Protein 6N2B (pdb70)

Sequence (709 aa):
SSWNDLFEYAVYSRGSFLPNYKFTVRGGSIYSGERIQTQGEFKAIGVNNLICKGPEVIVNGGGNSIEIKEIMYIQNKLVFNGAPNTNPNTLNANKIYTGLGGMELNGYGYYKANEIYSDGEVQVKNYGNFEIGSIGIVKKLTVTDNGRTTIKSGATLYCDQLEVRNNNGRVFIEAGATLVTRAISISGGTIEGPGTRQVNPSATFPSYPPFIDDIKNFDFDSRMSVTTLPADDPVGATTLGSVYDKSATPWEIVVYGESGINDSELITEVNSKLGSFPSNVRLYLASKGNITFSNPTSLPLYNPTTGKLVIEGAIITLGSTFNINISGAGIELIYKRAGSTIESSITSTLNYIPPPSSWNDLFEYAVYSRGSFLPNYKFTVRGGSIYSGERIQTQGEFKAIGVNNLICKGPEVIVNGGGNSIEIKEIMYIQNKLVFNGAPNTNPNTLNANKIYTGLGGMELNGYGYYKANEIYSDGEVQVKNYGNFEIGSIGIVKKLTVTDNGRTTIKSGATLYCDQLEVRNNGRVFIEAGATLVTRAISISGGTIEGPGTRQVNPSATFPSYPPFIDDIKNFDFDSRMSVTTLPADPVGATTLGSVYDKSATPWEIVVYGESGINDSELITEVNSKLGSFPSNVRLYLASKGNITFSNPTSLPLYNPTTGKLVIEGAIITLGSTFNINISGAGIELIYKRAGSTIESSITSTLNYIPPPRR

Secondary structure (DSSP, 8-state):
--TT-GGGEEEEESS-BBPPSSEEEESSEEEESS-EEE-S-EEEEEE--EEE-SSEEEE-SS--EEEEEEEEEESSEEEE----TTS-EEEEEEEEEE-TTEEEE-SSEEEEEEEEEEEEEEEE-TT-EEEEEEEEEEEEEEE-TT-EEEE-TT-EEEEEEEEEETT-EEEE-TT-EEEEEEEEEES-EEESSSEEEE-TTPPPPPPPTHHHHHHT--GGGG---------SSSSTTEEEEEESSSSS-EEEEEEBTBEEHHHHHHHHHHHHSS--TT-EEEEEESS-EEESSGGGSTTEETTTTEEEEEEEEEE-SSS-BEEESS-EEEEEE----HHHHHHHHHHHT-----/--SS-GGGEEEEESS-BBPPSSEEEESSEEEESS-EEE-S-EEEEEE--EEE-SS-EEE-SS--EEEEEEEEEESSEEEE----TTS-EEEEEEEEEE-TTEEEEESSEEEEEEEEEEEEEEEEETTEEEEEEEEEEEEEEEE-TT-EEEE-TT-EEEEEEEEEETT-EEEE-TT-EEEEEEEEEES-EEESSSEEEE-TT----PPPHHHHHHHT--GGGG----PPP--SSS-TTEEEEEESSSSS-EEEEEEBTBEEHHHHHHHHHHHHSS--TT-EEEEEESS-EEESSGGGSTTEETTTTEEEEEEEEEE-SS--BEEESS-EEEEEE----HHHHHHHHHHTT--PPP-

Solvent-accessible surface area: 26089 Å² total; per-residue (Å²): 121,53,48,33,24,6,20,2,5,0,0,8,0,92,3,6,1,24,1,9,125,63,0,6,0,12,11,3,0,1,8,0,13,85,65,4,63,1,109,3,24,5,53,0,14,4,0,23,6,4,0,0,46,5,64,41,2,20,3,42,33,9,4,1,23,2,10,0,87,83,17,0,0,1,59,46,66,0,12,0,84,29,8,68,104,116,51,55,0,48,0,30,3,28,54,0,1,0,3,145,38,0,1,39,0,9,3,82,1,120,0,84,2,60,34,0,8,2,48,7,64,1,40,0,47,66,107,0,24,2,45,2,30,50,44,0,12,7,117,47,2,7,0,23,48,51,0,86,0,14,0,80,69,62,1,33,1,42,0,31,77,3,35,0,83,82,90,0,96,1,76,2,35,56,64,2,37,0,14,1,62,49,57,50,62,66,60,22,36,30,110,33,98,19,78,119,86,69,54,106,95,11,125,35,57,102,72,33,105,18,3,84,78,0,87,119,33,89,9,64,64,57,14,56,39,99,91,4,63,55,68,106,73,22,9,108,50,0,3,15,59,89,16,89,106,23,129,23,75,15,0,0,0,2,0,52,92,7,6,48,7,77,41,0,52,66,0,0,57,48,41,6,71,47,20,42,71,77,2,45,0,6,1,1,0,71,19,60,1,46,1,74,95,3,87,57,3,51,6,50,46,107,129,69,24,36,0,24,1,21,0,8,3,10,0,3,12,99,76,1,45,4,68,30,66,80,19,5,1,12,0,3,34,29,106,11,26,88,60,0,49,72,15,3,41,87,26,1,86,11,103,60,30,154,108,76,22,27,33,5,23,20,3,0,0,7,0,72,3,6,0,22,0,4,112,84,0,3,0,100,22,4,0,0,6,0,13,82,71,3,58,2,104,1,26,4,56,1,60,24,0,40,8,4,0,0,45,4,67,46,4,20,1,47,31,10,4,0,35,6,73,2,112,78,16,0,0,0,60,48,74,0,14,0,60,53,6,69,106,120,55,57,1,50,0,59,7,39,46,0,2,0,3,133,32,0,1,36,0,9,2,78,3,138,1,91,2,66,34,0,8,2,39,0,54,1,46,0,34,64,109,1,25,1,50,2,30,48,39,0,12,5,100,33,2,5,0,4,39,45,0,84,0,8,0,70,74,62,1,31,1,44,0,44,72,2,32,0,104,80,90,0,87,0,71,1,38,59,68,1,34,1,12,0,66,47,66,55,71,75,62,16,61,18,72,31,102,14,78,118,83,76,52,104,99,12,125,36,62,101,73,33,106,22,4,86,73,0,83,117,39,85,10,62,37,18,5,19,37,43,84,4,62,57,32,120,72,26,8,106,57,0,2,13,56,87,18,90,108,20,135,24,78,14,0,0,0,3,0,56,95,6,4,51,5,63,45,0,41,63,0,0,59,52,41,4,70,50,20,36,79,89,2,46,0,8,2,1,0,56,16,53,1,44,1,77,86,6,83,51,4,53,6,46,50,112,132,80,22,30,0,40,2,49,0,8,2,10,0,9,13,93,68,0,38,4,66,37,71,76,15,2,1,29,0,40,36,69,120,9,26,93,62,0,66,73,13,2,38,59,25,0,10,8,28,78,22,42,146

Radius of gyration: 29.29 Å; Cα contacts (8 Å, |Δi|>4): 2249; chains: 2; bounding box: 55×80×72 Å

Structure (mmCIF, N/CA/C/O backbone):
data_6N2B
#
_entry.id   6N2B
#
_cell.length_a   67.093
_cell.length_b   98.317
_cell.length_c   196.053
_cell.angle_alpha   90.00
_cell.angle_beta   90.00
_cell.angle_gamma   90.00
#
_symmetry.space_group_name_H-M   'P 21 21 21'
#
loop_
_entity.id
_entity.type
_entity.pdbx_description
1 polymer Tapirin
2 non-polymer 'CALCIUM ION'
3 non-polymer GLYCEROL
4 water water
#
loop_
_atom_site.group_PDB
_atom_site.id
_atom_site.type_symbol
_atom_site.label_atom_id
_atom_site.label_alt_id
_atom_site.label_comp_id
_atom_site.label_asym_id
_atom_site.label_entity_id
_atom_site.label_seq_id
_atom_site.pdbx_PDB_ins_code
_atom_site.Cartn_x
_atom_site.Cartn_y
_atom_site.Cartn_z
_atom_site.occupancy
_atom_site.B_iso_or_equiv
_atom_site.auth_seq_id
_atom_site.auth_comp_id
_atom_site.auth_asym_id
_atom_site.auth_atom_id
_atom_site.pdbx_PDB_model_num
ATOM 1 N N . SER A 1 199 ? -1.394 0.662 -36.822 1.00 45.81 199 SER A N 1
ATOM 2 C CA . SER A 1 199 ? -2.123 1.892 -36.479 1.00 74.33 199 SER A CA 1
ATOM 3 C C . SER A 1 199 ? -1.486 2.608 -35.276 1.00 78.83 199 SER A C 1
ATOM 4 O O . SER A 1 199 ? -0.979 1.971 -34.341 1.00 85.29 199 SER A O 1
ATOM 7 N N . SER A 1 200 ? -1.543 3.938 -35.297 1.00 57.80 200 SER A N 1
ATOM 8 C CA . SER A 1 200 ? -0.788 4.777 -34.380 1.00 45.48 200 SER A CA 1
ATOM 9 C C . SER A 1 200 ? -1.741 5.764 -33.717 1.00 40.26 200 SER A C 1
ATOM 10 O O . SER A 1 200 ? -2.618 6.315 -34.386 1.00 43.06 200 SER A O 1
ATOM 13 N N . TRP A 1 201 ? -1.581 5.993 -32.406 1.00 30.99 201 TRP A N 1
ATOM 14 C CA . TRP A 1 201 ? -2.448 6.965 -31.734 1.00 25.84 201 TRP A CA 1
ATOM 15 C C . TRP A 1 201 ? -2.097 8.416 -32.058 1.00 23.79 201 TRP A C 1
ATOM 16 O O . TRP A 1 201 ? -2.914 9.301 -31.786 1.00 18.41 201 TRP A O 1
ATOM 27 N N . ASN A 1 202 ? -0.931 8.702 -32.630 1.00 19.52 202 ASN A N 1
ATOM 28 C CA . ASN A 1 202 ? -0.626 10.085 -32.962 1.00 24.70 202 ASN A CA 1
ATOM 29 C C . ASN A 1 202 ? -0.866 10.417 -34.437 1.00 26.01 202 ASN A C 1
ATOM 30 O O . ASN A 1 202 ? -0.520 11.516 -34.878 1.00 24.94 202 ASN A O 1
ATOM 35 N N . ASP A 1 203 ? -1.504 9.520 -35.184 1.00 27.32 203 ASP A N 1
ATOM 36 C CA . ASP A 1 203 ? -1.786 9.700 -36.604 1.00 21.83 203 ASP A CA 1
ATOM 37 C C . ASP A 1 203 ? -3.206 10.214 -36.790 1.00 22.01 203 ASP A C 1
ATOM 38 O O . ASP A 1 203 ? -4.163 9.530 -36.422 1.00 24.25 203 ASP A O 1
ATOM 43 N N . LEU A 1 204 ? -3.341 11.390 -37.407 1.00 17.94 204 LEU A N 1
ATOM 44 C CA . LEU A 1 204 ? -4.663 11.978 -37.599 1.00 17.61 204 LEU A CA 1
ATOM 45 C C . LEU A 1 204 ? -5.581 11.058 -38.396 1.00 23.71 204 LEU A C 1
ATOM 46 O O . LEU A 1 204 ? -6.787 10.999 -38.137 1.00 22.37 204 LEU A O 1
ATOM 51 N N . PHE A 1 205 ? -5.033 10.322 -39.357 1.00 22.65 205 PHE A N 1
ATOM 52 C CA . PHE A 1 205 ? -5.860 9.495 -40.226 1.00 23.54 205 PHE A CA 1
ATOM 53 C C . PHE A 1 205 ? -6.264 8.169 -39.598 1.00 25.75 205 PHE A C 1
ATOM 54 O O . PHE A 1 205 ? -6.950 7.377 -40.259 1.00 26.10 205 PHE A O 1
ATOM 62 N N . GLU A 1 206 ? -5.867 7.917 -38.346 1.00 22.09 206 GLU A N 1
ATOM 63 C CA . GLU A 1 206 ? -6.377 6.792 -37.578 1.00 21.68 206 GLU A CA 1
ATOM 64 C C . GLU A 1 206 ? -7.719 7.097 -36.914 1.00 21.74 206 GLU A C 1
ATOM 65 O O . GLU A 1 206 ? -8.422 6.172 -36.499 1.00 27.09 206 GLU A O 1
ATOM 71 N N . TYR A 1 207 ? -8.138 8.351 -36.859 1.00 19.40 207 TYR A N 1
ATOM 72 C CA . TYR A 1 207 ? -9.293 8.703 -36.047 1.00 20.78 207 TYR A CA 1
ATOM 73 C C . TYR A 1 207 ? -10.598 8.577 -36.832 1.00 20.88 207 TYR A C 1
ATOM 74 O O . TYR A 1 207 ? -10.687 8.990 -37.995 1.00 13.56 207 TYR A O 1
ATOM 83 N N . ALA A 1 208 ? -11.581 7.918 -36.204 1.00 18.23 208 ALA A N 1
ATOM 84 C CA . ALA A 1 208 ? -12.951 8.002 -36.683 1.00 18.20 208 ALA A CA 1
ATOM 85 C C . ALA A 1 208 ? -13.550 9.358 -36.327 1.00 21.12 208 ALA A C 1
ATOM 86 O O . ALA A 1 208 ? -14.270 9.969 -37.134 1.00 19.00 208 ALA A O 1
ATOM 88 N N . VAL A 1 209 ? -13.229 9.861 -35.140 1.00 13.59 209 VAL A N 1
ATOM 89 C CA . VAL A 1 209 ? -13.627 11.195 -34.718 1.00 17.54 209 VAL A CA 1
ATOM 90 C C . VAL A 1 209 ? -12.372 11.914 -34.243 1.00 16.28 209 VAL A C 1
ATOM 91 O O . VAL A 1 209 ? -11.751 11.503 -33.258 1.00 19.23 209 VAL A O 1
ATOM 95 N N . TYR A 1 210 ? -11.993 12.973 -34.941 1.00 17.65 210 TYR A N 1
ATOM 96 C CA . TYR A 1 210 ? -10.936 13.867 -34.484 1.00 19.02 210 TYR A CA 1
ATOM 97 C C . TYR A 1 210 ? -11.578 15.219 -34.232 1.00 16.12 210 TYR A C 1
ATOM 98 O O . TYR A 1 210 ? -12.041 15.870 -35.171 1.00 24.25 210 TYR A O 1
ATOM 107 N N . SER A 1 211 ? -11.613 15.640 -32.979 1.00 13.98 211 SER A N 1
ATOM 108 C CA . SER A 1 211 ? -12.222 16.912 -32.608 1.00 15.50 211 SER A CA 1
ATOM 109 C C . SER A 1 211 ? -11.153 17.810 -32.000 1.00 21.46 211 SER A C 1
ATOM 110 O O . SER A 1 211 ? -10.617 17.509 -30.925 1.00 20.15 211 SER A O 1
ATOM 113 N N . ARG A 1 212 ? -10.838 18.907 -32.695 1.00 23.65 212 ARG A N 1
ATOM 114 C CA . ARG A 1 212 ? -9.879 19.871 -32.167 1.00 21.69 212 ARG A CA 1
ATOM 115 C C . ARG A 1 212 ? -10.422 20.534 -30.910 1.00 19.02 212 ARG A C 1
ATOM 116 O O . ARG A 1 212 ? -9.686 20.748 -29.938 1.00 16.08 212 ARG A O 1
ATOM 124 N N . GLY A 1 213 ? -11.709 20.851 -30.907 1.00 18.55 213 GLY A N 1
ATOM 125 C CA . GLY A 1 213 ? -12.347 21.333 -29.704 1.00 21.34 213 GLY A CA 1
ATOM 126 C C . GLY A 1 213 ? -13.079 20.213 -28.997 1.00 25.90 213 GLY A C 1
ATOM 127 O O . GLY A 1 213 ? -12.538 19.116 -28.828 1.00 25.12 213 GLY A O 1
ATOM 128 N N . SER A 1 214 ? -14.314 20.476 -28.590 1.00 27.26 214 SER A N 1
ATOM 129 C CA . SER A 1 214 ? -15.123 19.500 -27.889 1.00 24.74 214 SER A CA 1
ATOM 130 C C . SER A 1 214 ? -15.828 18.575 -28.883 1.00 28.85 214 SER A C 1
ATOM 131 O O . SER A 1 214 ? -15.823 18.798 -30.099 1.00 23.96 214 SER A O 1
ATOM 134 N N . PHE A 1 215 ? -16.451 17.523 -28.340 1.00 28.15 215 PHE A N 1
ATOM 135 C CA . PHE A 1 215 ? -17.149 16.509 -29.137 1.00 22.51 215 PHE A CA 1
ATOM 136 C C . PHE A 1 215 ? -18.393 16.094 -28.362 1.00 22.35 215 PHE A C 1
ATOM 137 O O . PHE A 1 215 ? -18.306 15.345 -27.387 1.00 25.77 215 PHE A O 1
ATOM 145 N N . LEU A 1 216 ? -19.549 16.585 -28.793 1.00 22.86 216 LEU A N 1
ATOM 146 C CA . LEU A 1 216 ? -20.816 16.270 -28.141 1.00 25.03 216 LEU A CA 1
ATOM 147 C C . LEU A 1 216 ? -21.700 15.541 -29.136 1.00 25.73 216 LEU A C 1
ATOM 148 O O . LEU A 1 216 ? -22.476 16.175 -29.871 1.00 24.56 216 LEU A O 1
ATOM 153 N N . PRO A 1 217 ? -21.624 14.213 -29.174 1.00 25.02 217 PRO A N 1
ATOM 154 C CA . PRO A 1 217 ? -22.429 13.448 -30.128 1.00 24.94 217 PRO A CA 1
ATOM 155 C C . PRO A 1 217 ? -23.893 13.428 -29.729 1.00 32.53 217 PRO A C 1
ATOM 156 O O . PRO A 1 217 ? -24.278 13.734 -28.594 1.00 25.89 217 PRO A O 1
ATOM 160 N N . ASN A 1 218 ? -24.708 13.061 -30.705 1.00 23.51 218 ASN A N 1
ATOM 161 C CA . ASN A 1 218 ? -26.129 12.904 -30.505 1.00 21.52 218 ASN A CA 1
ATOM 162 C C . ASN A 1 218 ? -26.427 11.629 -29.725 1.00 24.41 218 ASN A C 1
ATOM 163 O O . ASN A 1 218 ? -25.629 10.686 -29.673 1.00 25.85 218 ASN A O 1
ATOM 168 N N . TYR A 1 219 ? -27.617 11.601 -29.144 1.00 26.30 219 TYR A N 1
ATOM 169 C CA . TYR A 1 219 ? -28.200 10.362 -28.646 1.00 31.98 219 TYR A CA 1
ATOM 170 C C . TYR A 1 219 ? -28.214 9.285 -29.726 1.00 25.40 219 TYR A C 1
ATOM 171 O O . TYR A 1 219 ? -28.608 9.543 -30.866 1.00 28.97 219 TYR A O 1
ATOM 180 N N . LYS A 1 220 ? -27.804 8.069 -29.354 1.00 31.27 220 LYS A N 1
ATOM 181 C CA . LYS A 1 220 ? -27.662 6.953 -30.291 1.00 28.92 220 LYS A CA 1
ATOM 182 C C . LYS A 1 220 ? -26.541 7.221 -31.290 1.00 27.07 220 LYS A C 1
ATOM 183 O O . LYS A 1 220 ? -26.779 7.614 -32.436 1.00 29.10 220 LYS A O 1
ATOM 189 N N . PHE A 1 221 ? -25.305 7.037 -30.857 1.00 27.08 221 PHE A N 1
ATOM 190 C CA . PHE A 1 221 ? -24.153 7.274 -31.713 1.00 25.91 221 PHE A CA 1
ATOM 191 C C . PHE A 1 221 ? -23.199 6.122 -31.486 1.00 24.33 221 PHE A C 1
ATOM 192 O O . PHE A 1 221 ? -22.761 5.883 -30.355 1.00 21.94 221 PHE A O 1
ATOM 200 N N . THR A 1 222 ? -22.920 5.383 -32.544 1.00 22.39 222 THR A N 1
ATOM 201 C CA . THR A 1 222 ? -21.973 4.287 -32.490 1.00 24.33 222 THR A CA 1
ATOM 202 C C . THR A 1 222 ? -20.791 4.648 -33.369 1.00 25.58 222 THR A C 1
ATOM 203 O O . THR A 1 222 ? -20.972 5.037 -34.526 1.00 27.80 222 THR A O 1
ATOM 207 N N . VAL A 1 223 ? -19.591 4.543 -32.822 1.00 19.59 223 VAL A N 1
ATOM 208 C CA . VAL A 1 223 ? -18.384 4.547 -33.624 1.00 17.20 223 VAL A CA 1
ATOM 209 C C . VAL A 1 223 ? -17.779 3.147 -33.572 1.00 20.62 223 VAL A C 1
ATOM 210 O O . VAL A 1 223 ? -17.633 2.549 -32.496 1.00 16.33 223 VAL A O 1
ATOM 214 N N . ARG A 1 224 ? -17.484 2.606 -34.748 1.00 20.44 224 ARG A N 1
ATOM 215 C CA . ARG A 1 224 ? -17.035 1.231 -34.915 1.00 19.56 224 ARG A CA 1
ATOM 216 C C . ARG A 1 224 ? -15.678 1.278 -35.614 1.00 24.34 224 ARG A C 1
ATOM 217 O O . ARG A 1 224 ? -15.598 1.558 -36.820 1.00 16.30 224 ARG A O 1
ATOM 225 N N . GLY A 1 225 ? -14.615 1.005 -34.849 1.00 17.51 225 GLY A N 1
ATOM 226 C CA . GLY A 1 225 ? -13.265 1.064 -35.359 1.00 12.14 225 GLY A CA 1
ATOM 227 C C . GLY A 1 225 ? -12.685 2.444 -35.206 1.00 19.62 225 GLY A C 1
ATOM 228 O O . GLY A 1 225 ? -13.329 3.391 -34.734 1.00 18.23 225 GLY A O 1
ATOM 229 N N . GLY A 1 226 ? -11.434 2.560 -35.639 1.00 22.31 226 GLY A N 1
ATOM 230 C CA . GLY A 1 226 ? -10.711 3.822 -35.587 1.00 17.24 226 GLY A CA 1
ATOM 231 C C . GLY A 1 226 ? -10.491 4.280 -34.152 1.00 19.38 226 GLY A C 1
ATOM 232 O O . GLY A 1 226 ? -10.665 3.541 -33.181 1.00 14.72 226 GLY A O 1
ATOM 233 N N . SER A 1 227 ? -10.110 5.543 -34.035 1.00 16.42 227 SER A N 1
ATOM 234 C CA . SER A 1 227 ? -9.887 6.121 -32.731 1.00 15.30 227 SER A CA 1
ATOM 235 C C . SER A 1 227 ? -10.671 7.416 -32.612 1.00 18.11 227 SER A C 1
ATOM 236 O O . SER A 1 227 ? -11.202 7.946 -33.590 1.00 14.64 227 SER A O 1
ATOM 239 N N . ILE A 1 228 ? -10.726 7.910 -31.381 1.00 12.83 228 ILE A N 1
ATOM 240 C CA . ILE A 1 228 ? -11.490 9.082 -31.004 1.00 12.18 228 ILE A CA 1
ATOM 241 C C . ILE A 1 228 ? -10.534 10.017 -30.292 1.00 18.87 228 ILE A C 1
ATOM 242 O O . ILE A 1 228 ? -9.789 9.585 -29.404 1.00 19.56 228 ILE A O 1
ATOM 247 N N . TYR A 1 229 ? -10.534 11.285 -30.695 1.00 17.64 229 TYR A N 1
ATOM 248 C CA . TYR A 1 229 ? -9.731 12.317 -30.059 1.00 15.14 229 TYR A CA 1
ATOM 249 C C . TYR A 1 229 ? -10.597 13.539 -29.834 1.00 15.75 229 TYR A C 1
ATOM 250 O O . TYR A 1 229 ? -11.391 13.911 -30.703 1.00 14.95 229 TYR A O 1
ATOM 259 N N . SER A 1 230 ? -10.402 14.187 -28.695 1.00 16.50 230 SER A N 1
ATOM 260 C CA . SER A 1 230 ? -10.937 15.521 -28.470 1.00 16.07 230 SER A CA 1
ATOM 261 C C . SER A 1 230 ? -9.928 16.380 -27.730 1.00 16.80 230 SER A C 1
ATOM 262 O O . SER A 1 230 ? -9.287 15.926 -26.778 1.00 18.25 230 SER A O 1
ATOM 265 N N . GLY A 1 231 ? -9.817 17.637 -28.161 1.00 21.21 231 GLY A N 1
ATOM 266 C CA . GLY A 1 231 ? -8.976 18.601 -27.470 1.00 18.91 231 GLY A CA 1
ATOM 267 C C . GLY A 1 231 ? -9.596 19.219 -26.233 1.00 19.63 231 GLY A C 1
ATOM 268 O O . GLY A 1 231 ? -8.860 19.683 -25.361 1.00 19.18 231 GLY A O 1
ATOM 269 N N . GLU A 1 232 ? -10.928 19.240 -26.137 1.00 19.65 232 GLU A N 1
ATOM 270 C CA . GLU A 1 232 ? -11.629 19.746 -24.962 1.00 19.02 232 GLU A CA 1
ATOM 271 C C . GLU A 1 232 ? -12.546 18.682 -24.363 1.00 24.67 232 GLU A C 1
ATOM 272 O O . GLU A 1 232 ? -12.110 17.554 -24.134 1.00 35.79 232 GLU A O 1
ATOM 278 N N . ARG A 1 233 ? -13.811 19.020 -24.107 1.00 26.88 233 ARG A N 1
ATOM 279 C CA . ARG A 1 233 ? -14.732 18.115 -23.423 1.00 23.39 233 ARG A CA 1
ATOM 280 C C . ARG A 1 233 ? -15.361 17.095 -24.374 1.00 28.15 233 ARG A C 1
ATOM 281 O O . ARG A 1 233 ? -15.656 17.401 -25.537 1.00 22.65 233 ARG A O 1
ATOM 289 N N . ILE A 1 234 ? -15.574 15.878 -23.868 1.00 19.12 234 ILE A N 1
ATOM 290 C CA . ILE A 1 234 ? -16.461 14.896 -24.493 1.00 18.41 234 ILE A CA 1
ATOM 291 C C . ILE A 1 234 ? -17.644 14.693 -23.561 1.00 25.88 234 ILE A C 1
ATOM 292 O O . ILE A 1 234 ? -17.466 14.431 -22.364 1.00 24.12 234 ILE A O 1
ATOM 297 N N . GLN A 1 235 ? -18.848 14.834 -24.101 1.00 20.91 235 GLN A N 1
ATOM 298 C CA . GLN A 1 235 ? -20.065 14.622 -23.337 1.00 24.42 235 GLN A CA 1
ATOM 299 C C . GLN A 1 235 ? -21.069 13.913 -24.229 1.00 24.52 235 GLN A C 1
ATOM 300 O O . GLN A 1 235 ? -21.482 14.454 -25.263 1.00 23.23 235 GLN A O 1
ATOM 306 N N . THR A 1 236 ? -21.457 12.713 -23.820 1.00 18.39 236 THR A N 1
ATOM 307 C CA . THR A 1 236 ? -22.376 11.865 -24.558 1.00 20.79 236 THR A CA 1
ATOM 308 C C . THR A 1 236 ? -23.706 11.808 -23.823 1.00 24.03 236 THR A C 1
ATOM 309 O O . THR A 1 236 ? -23.737 11.647 -22.598 1.00 26.87 236 THR A O 1
ATOM 313 N N . GLN A 1 237 ? -24.804 11.934 -24.572 1.00 29.19 237 GLN A N 1
ATOM 314 C CA . GLN A 1 237 ? -26.139 12.070 -23.996 1.00 29.54 237 GLN A CA 1
ATOM 315 C C . GLN A 1 237 ? -26.977 10.794 -24.100 1.00 25.81 237 GLN A C 1
ATOM 316 O O . GLN A 1 237 ? -28.197 10.862 -24.241 1.00 32.52 237 GLN A O 1
ATOM 322 N N . GLY A 1 238 ? -26.352 9.636 -24.020 1.00 27.66 238 GLY A N 1
ATOM 323 C CA . GLY A 1 238 ? -27.108 8.404 -23.959 1.00 25.40 238 GLY A CA 1
ATOM 324 C C . GLY A 1 238 ? -26.908 7.564 -25.205 1.00 27.63 238 GLY A C 1
ATOM 325 O O . GLY A 1 238 ? -26.681 8.081 -26.309 1.00 30.93 238 GLY A O 1
ATOM 326 N N . GLU A 1 239 ? -26.978 6.242 -25.021 1.00 23.87 239 GLU A N 1
ATOM 327 C CA . GLU A 1 239 ? -26.842 5.266 -26.104 1.00 26.64 239 GLU A CA 1
ATOM 328 C C . GLU A 1 239 ? -25.583 5.507 -26.927 1.00 28.53 239 GLU A C 1
ATOM 329 O O . GLU A 1 239 ? -25.594 5.412 -28.158 1.00 27.94 239 GLU A O 1
ATOM 335 N N . PHE A 1 240 ? -24.490 5.843 -26.252 1.00 23.50 240 PHE A N 1
ATOM 336 C CA . PHE A 1 240 ? -23.220 6.032 -26.935 1.00 22.89 240 PHE A CA 1
ATOM 337 C C . PHE A 1 240 ? -22.440 4.722 -26.927 1.00 20.71 240 PHE A C 1
ATOM 338 O O . PHE A 1 240 ? -22.268 4.109 -25.874 1.00 24.15 240 PHE A O 1
ATOM 346 N N . LYS A 1 241 ? -21.978 4.288 -28.099 1.00 24.53 241 LYS A N 1
ATOM 347 C CA . LYS A 1 241 ? -21.276 3.014 -28.220 1.00 19.94 241 LYS A CA 1
ATOM 348 C C . LYS A 1 241 ? -20.002 3.174 -29.038 1.00 23.57 241 LYS A C 1
ATOM 349 O O . LYS A 1 241 ? -20.013 3.759 -30.126 1.00 21.80 241 LYS A O 1
ATOM 355 N N . ALA A 1 242 ? -18.912 2.644 -28.510 1.00 18.26 242 ALA A N 1
ATOM 356 C CA . ALA A 1 242 ? -17.650 2.530 -29.224 1.00 17.37 242 ALA A CA 1
ATOM 357 C C . ALA A 1 242 ? -17.330 1.041 -29.349 1.00 20.03 242 ALA A C 1
ATOM 358 O O . ALA A 1 242 ? -17.017 0.381 -28.352 1.00 19.76 242 ALA A O 1
ATOM 360 N N . ILE A 1 243 ? -17.430 0.496 -30.553 1.00 14.55 243 ILE A N 1
ATOM 361 C CA . ILE A 1 243 ? -17.201 -0.930 -30.773 1.00 18.51 243 ILE A CA 1
ATOM 362 C C . ILE A 1 243 ? -15.897 -1.106 -31.536 1.00 16.19 243 ILE A C 1
ATOM 363 O O . ILE A 1 243 ? -15.781 -0.671 -32.688 1.00 24.74 243 ILE A O 1
ATOM 368 N N . GLY A 1 244 ? -14.925 -1.762 -30.912 1.00 14.42 244 GLY A N 1
ATOM 369 C CA . GLY A 1 244 ? -13.628 -1.925 -31.548 1.00 16.71 244 GLY A CA 1
ATOM 370 C C . GLY A 1 244 ? -12.812 -0.655 -31.731 1.00 19.21 244 GLY A C 1
ATOM 371 O O . GLY A 1 244 ? -11.985 -0.599 -32.644 1.00 19.09 244 GLY A O 1
ATOM 372 N N . VAL A 1 245 ? -13.013 0.363 -30.884 1.00 13.17 245 VAL A N 1
ATOM 373 C CA . VAL A 1 245 ? -12.207 1.576 -30.949 1.00 14.95 245 VAL A CA 1
ATOM 374 C C . VAL A 1 245 ? -10.805 1.290 -30.420 1.00 19.52 245 VAL A C 1
ATOM 375 O O . VAL A 1 245 ? -10.627 0.677 -29.358 1.00 21.46 245 VAL A O 1
ATOM 379 N N . ASN A 1 246 ? -9.796 1.748 -31.151 1.00 18.18 246 ASN A N 1
ATOM 380 C CA . ASN A 1 246 ? -8.418 1.515 -30.733 1.00 24.67 246 ASN A CA 1
ATOM 381 C C . ASN A 1 246 ? -8.001 2.453 -29.602 1.00 22.58 246 ASN A C 1
ATOM 382 O O . ASN A 1 246 ? -7.562 2.009 -28.536 1.00 24.46 246 ASN A O 1
ATOM 387 N N . ASN A 1 247 ? -8.116 3.752 -29.809 1.00 16.21 247 ASN A N 1
ATOM 388 C CA . ASN A 1 247 ? -7.784 4.697 -28.753 1.00 24.13 247 ASN A CA 1
ATOM 389 C C . ASN A 1 247 ? -8.909 5.713 -28.576 1.00 25.55 247 ASN A C 1
ATOM 390 O O . ASN A 1 247 ? -9.635 6.034 -29.524 1.00 25.55 247 ASN A O 1
ATOM 395 N N . LEU A 1 248 ? -9.062 6.198 -27.343 1.00 18.87 248 LEU A N 1
ATOM 396 C CA . LEU A 1 248 ? -9.906 7.351 -27.038 1.00 15.61 248 LEU A CA 1
ATOM 397 C C . LEU A 1 248 ? -9.033 8.294 -26.230 1.00 19.40 248 LEU A C 1
ATOM 398 O O . LEU A 1 248 ? -8.818 8.054 -25.043 1.00 25.55 248 LEU A O 1
ATOM 403 N N . ILE A 1 249 ? -8.541 9.358 -26.850 1.00 17.89 249 ILE A N 1
ATOM 404 C CA . ILE A 1 249 ? -7.684 10.332 -26.175 1.00 23.00 249 ILE A CA 1
ATOM 405 C C . ILE A 1 249 ? -8.463 11.623 -25.958 1.00 16.94 249 ILE A C 1
ATOM 406 O O . ILE A 1 249 ? -8.944 12.238 -26.916 1.00 18.07 249 ILE A O 1
ATOM 411 N N . CYS A 1 250 ? -8.569 12.053 -24.711 1.00 16.02 250 CYS A N 1
ATOM 412 C CA . CYS A 1 250 ? -9.208 13.325 -24.408 1.00 19.52 250 CYS A CA 1
ATOM 413 C C . CYS A 1 250 ? -8.211 14.208 -23.683 1.00 21.16 250 CYS A C 1
ATOM 414 O O . CYS A 1 250 ? -7.766 13.870 -22.581 1.00 22.17 250 CYS A O 1
ATOM 417 N N . LYS A 1 251 ? -7.864 15.338 -24.290 1.00 20.62 251 LYS A N 1
ATOM 418 C CA . LYS A 1 251 ? -6.886 16.221 -23.682 1.00 21.79 251 LYS A CA 1
ATOM 419 C C . LYS A 1 251 ? -7.524 17.435 -23.013 1.00 26.25 251 LYS A C 1
ATOM 420 O O . LYS A 1 251 ? -6.803 18.313 -22.531 1.00 25.27 251 LYS A O 1
ATOM 426 N N . GLY A 1 252 ? -8.860 17.471 -22.924 1.00 26.49 252 GLY A N 1
ATOM 427 C CA . GLY A 1 252 ? -9.577 18.485 -22.179 1.00 24.35 252 GLY A CA 1
ATOM 428 C C . GLY A 1 252 ? -9.973 18.064 -20.767 1.00 30.58 252 GLY A C 1
ATOM 429 O O . GLY A 1 252 ? -9.558 17.016 -20.255 1.00 23.34 252 GLY A O 1
ATOM 430 N N . PRO A 1 253 ? -10.789 18.896 -20.106 1.00 32.34 253 PRO A N 1
ATOM 431 C CA . PRO A 1 253 ? -11.012 18.722 -18.657 1.00 32.07 253 PRO A CA 1
ATOM 432 C C . PRO A 1 253 ? -12.012 17.640 -18.228 1.00 36.25 253 PRO A C 1
ATOM 433 O O . PRO A 1 253 ? -11.954 17.222 -17.063 1.00 39.01 253 PRO A O 1
ATOM 437 N N . GLU A 1 254 ? -12.945 17.200 -19.072 1.00 36.13 254 GLU A N 1
ATOM 438 C CA . GLU A 1 254 ? -13.916 16.189 -18.663 1.00 34.24 254 GLU A CA 1
ATOM 439 C C . GLU A 1 254 ? -14.176 15.239 -19.815 1.00 28.80 254 GLU A C 1
ATOM 440 O O . GLU A 1 254 ? -14.032 15.608 -20.983 1.00 27.21 254 GLU A O 1
ATOM 446 N N . VAL A 1 255 ? -14.559 14.011 -19.463 1.00 28.21 255 VAL A N 1
ATOM 447 C CA . VAL A 1 255 ? -15.282 13.106 -20.344 1.00 15.79 255 VAL A CA 1
ATOM 448 C C . VAL A 1 255 ? -16.489 12.661 -19.554 1.00 18.84 255 VAL A C 1
ATOM 449 O O . VAL A 1 255 ? -16.351 11.930 -18.573 1.00 25.23 255 VAL A O 1
ATOM 453 N N . ILE A 1 256 ? -17.665 13.110 -19.954 1.00 29.44 256 ILE A N 1
ATOM 454 C CA . ILE A 1 256 ? -18.888 12.850 -19.210 1.00 24.87 256 ILE A CA 1
ATOM 455 C C . ILE A 1 256 ? -19.754 11.943 -20.060 1.00 24.01 256 ILE A C 1
ATOM 456 O O . ILE A 1 256 ? -20.238 12.350 -21.121 1.00 26.28 256 ILE A O 1
ATOM 461 N N . VAL A 1 257 ? -19.963 10.720 -19.595 1.00 27.13 257 VAL A N 1
ATOM 462 C CA . VAL A 1 257 ? -20.852 9.770 -20.253 1.00 26.29 257 VAL A CA 1
ATOM 463 C C . VAL A 1 257 ? -22.159 9.748 -19.465 1.00 26.35 257 VAL A C 1
ATOM 464 O O . VAL A 1 257 ? -22.187 9.301 -18.315 1.00 30.11 257 VAL A O 1
ATOM 468 N N . ASN A 1 258 ? -23.242 10.237 -20.073 1.00 24.06 258 ASN A N 1
ATOM 469 C CA . ASN A 1 258 ? -24.542 10.342 -19.422 1.00 27.10 258 ASN A CA 1
ATOM 470 C C . ASN A 1 258 ? -25.496 9.268 -19.930 1.00 30.12 258 ASN A C 1
ATOM 471 O O . ASN A 1 258 ? -25.280 8.661 -20.984 1.00 31.57 258 ASN A O 1
ATOM 476 N N . GLY A 1 259 ? -26.571 9.048 -19.159 1.00 17.13 259 GLY A N 1
ATOM 477 C CA . GLY A 1 259 ? -27.617 8.108 -19.530 1.00 20.60 259 GLY A CA 1
ATOM 478 C C . GLY A 1 259 ? -27.166 6.656 -19.469 1.00 26.14 259 GLY A C 1
ATOM 479 O O . GLY A 1 259 ? -26.099 6.322 -18.950 1.00 19.41 259 GLY A O 1
ATOM 480 N N . GLY A 1 260 ? -28.011 5.785 -20.031 1.00 26.69 260 GLY A N 1
ATOM 481 C CA . GLY A 1 260 ? -27.754 4.364 -20.080 1.00 20.22 260 GLY A CA 1
ATOM 482 C C . GLY A 1 260 ? -27.511 3.835 -21.488 1.00 24.37 260 GLY A C 1
ATOM 483 O O . GLY A 1 260 ? -27.470 4.562 -22.473 1.00 23.57 260 GLY A O 1
ATOM 484 N N . GLY A 1 261 ? -27.356 2.516 -21.564 1.00 27.91 261 GLY A N 1
ATOM 485 C CA . GLY A 1 261 ? -27.141 1.875 -22.844 1.00 26.57 261 GLY A CA 1
ATOM 486 C C . GLY A 1 261 ? -25.822 2.195 -23.498 1.00 32.77 261 GLY A C 1
ATOM 487 O O . GLY A 1 261 ? -25.652 1.933 -24.695 1.00 27.85 261 GLY A O 1
ATOM 488 N N . ASN A 1 262 ? -24.883 2.762 -22.752 1.00 27.06 262 ASN A N 1
ATOM 489 C CA . ASN A 1 262 ? -23.559 3.018 -23.283 1.00 23.20 262 ASN A CA 1
ATOM 490 C C . ASN A 1 262 ? -22.690 1.786 -23.164 1.00 22.58 262 ASN A C 1
ATOM 491 O O . ASN A 1 262 ? -22.715 1.083 -22.151 1.00 23.66 262 ASN A O 1
ATOM 496 N N . SER A 1 263 ? -21.911 1.537 -24.203 1.00 17.58 263 SER A N 1
ATOM 497 C CA . SER A 1 263 ? -21.038 0.377 -24.248 1.00 17.32 263 SER A CA 1
ATOM 498 C C . SER A 1 263 ? -19.763 0.840 -24.943 1.00 21.25 263 SER A C 1
ATOM 499 O O . SER A 1 263 ? -19.807 1.232 -26.114 1.00 19.86 263 SER A O 1
ATOM 502 N N . ILE A 1 264 ? -18.638 0.854 -24.225 1.00 15.47 264 ILE A N 1
ATOM 503 C CA . ILE A 1 264 ? -17.379 1.368 -24.767 1.00 19.61 264 ILE A CA 1
ATOM 504 C C . ILE A 1 264 ? -16.316 0.269 -24.749 1.00 20.14 264 ILE A C 1
ATOM 505 O O . ILE A 1 264 ? -16.053 -0.336 -23.704 1.00 18.57 264 ILE A O 1
ATOM 510 N N . GLU A 1 265 ? -15.702 0.018 -25.909 1.00 21.10 265 GLU A N 1
ATOM 511 C CA . GLU A 1 265 ? -14.605 -0.938 -26.049 1.00 19.72 265 GLU A CA 1
ATOM 512 C C . GLU A 1 265 ? -13.356 -0.211 -26.507 1.00 18.03 265 GLU A C 1
ATOM 513 O O . GLU A 1 265 ? -13.337 0.351 -27.600 1.00 20.44 265 GLU A O 1
ATOM 519 N N . ILE A 1 266 ? -12.310 -0.253 -25.694 1.00 17.00 266 ILE A N 1
ATOM 520 C CA . ILE A 1 266 ? -11.045 0.376 -26.023 1.00 21.28 266 ILE A CA 1
ATOM 521 C C . ILE A 1 266 ? -9.979 -0.702 -26.119 1.00 23.82 266 ILE A C 1
ATOM 522 O O . ILE A 1 266 ? -9.680 -1.376 -25.127 1.00 30.62 266 ILE A O 1
ATOM 527 N N . LYS A 1 267 ? -9.397 -0.859 -27.309 1.00 25.03 267 LYS A N 1
ATOM 528 C CA . LYS A 1 267 ? -8.455 -1.949 -27.532 1.00 18.46 267 LYS A CA 1
ATOM 529 C C . LYS A 1 267 ? -7.066 -1.621 -27.036 1.00 22.82 267 LYS A C 1
ATOM 530 O O . LYS A 1 267 ? -6.334 -2.524 -26.629 1.00 34.13 267 LYS A O 1
ATOM 536 N N . GLU A 1 268 ? -6.677 -0.349 -27.060 1.00 27.56 268 GLU A N 1
ATOM 537 C CA . GLU A 1 268 ? -5.347 0.038 -26.626 1.00 29.56 268 GLU A CA 1
ATOM 538 C C . GLU A 1 268 ? -5.501 1.055 -25.517 1.00 27.65 268 GLU A C 1
ATOM 539 O O . GLU A 1 268 ? -5.817 0.685 -24.376 1.00 29.06 268 GLU A O 1
ATOM 545 N N . ILE A 1 269 ? -5.316 2.350 -25.782 1.00 19.34 269 ILE A N 1
ATOM 546 C CA . ILE A 1 269 ? -5.192 3.354 -24.728 1.00 21.61 269 ILE A CA 1
ATOM 547 C C . ILE A 1 269 ? -6.435 4.233 -24.675 1.00 19.74 269 ILE A C 1
ATOM 548 O O . ILE A 1 269 ? -6.864 4.789 -25.694 1.00 17.11 269 ILE A O 1
ATOM 553 N N . MET A 1 270 ? -6.997 4.371 -23.478 1.00 17.64 270 MET A N 1
ATOM 554 C CA . MET A 1 270 ? -7.943 5.432 -23.154 1.00 25.29 270 MET A CA 1
ATOM 555 C C . MET A 1 270 ? -7.221 6.427 -22.253 1.00 17.23 270 MET A C 1
ATOM 556 O O . MET A 1 270 ? -6.973 6.144 -21.077 1.00 18.71 270 MET A O 1
ATOM 561 N N . TYR A 1 271 ? -6.862 7.574 -22.813 1.00 17.95 271 TYR A N 1
ATOM 562 C CA . TYR A 1 271 ? -6.168 8.625 -22.082 1.00 23.71 271 TYR A CA 1
ATOM 563 C C . TYR A 1 271 ? -7.184 9.683 -21.669 1.00 19.21 271 TYR A C 1
ATOM 564 O O . TYR A 1 271 ? -7.846 10.285 -22.522 1.00 18.40 271 TYR A O 1
ATOM 573 N N . ILE A 1 272 ? -7.284 9.925 -20.374 1.00 16.90 272 ILE A N 1
ATOM 574 C CA . ILE A 1 272 ? -8.202 10.914 -19.833 1.00 22.07 272 ILE A CA 1
ATOM 575 C C . ILE A 1 272 ? -7.366 11.966 -19.118 1.00 27.17 272 ILE A C 1
ATOM 576 O O . ILE A 1 272 ? -6.892 11.740 -17.995 1.00 28.68 272 ILE A O 1
ATOM 581 N N . GLN A 1 273 ? -7.202 13.127 -19.758 1.00 21.69 273 GLN A N 1
ATOM 582 C CA . GLN A 1 273 ? -6.327 14.179 -19.238 1.00 23.79 273 GLN A CA 1
ATOM 583 C C . GLN A 1 273 ? -6.654 14.557 -17.793 1.00 25.94 273 GLN A C 1
ATOM 584 O O . GLN A 1 273 ? -5.749 14.688 -16.960 1.00 29.60 273 GLN A O 1
ATOM 590 N N . ASN A 1 274 ? -7.937 14.754 -17.473 1.00 20.14 274 ASN A N 1
ATOM 591 C CA . ASN A 1 274 ? -8.314 15.146 -16.117 1.00 25.39 274 ASN A CA 1
ATOM 592 C C . ASN A 1 274 ? -9.296 14.174 -15.471 1.00 32.88 274 ASN A C 1
ATOM 593 O O . ASN A 1 274 ? -8.910 13.458 -14.540 1.00 29.70 274 ASN A O 1
ATOM 598 N N . LYS A 1 275 ? -10.557 14.138 -15.909 1.00 29.24 275 LYS A N 1
ATOM 599 C CA . LYS A 1 275 ? -11.606 13.402 -15.209 1.00 33.02 275 LYS A CA 1
ATOM 600 C C . LYS A 1 275 ? -12.487 12.628 -16.195 1.00 37.79 275 LYS A C 1
ATOM 601 O O . LYS A 1 275 ? -12.739 13.087 -17.317 1.00 30.09 275 LYS A O 1
ATOM 607 N N . LEU A 1 276 ? -12.932 11.437 -15.778 1.00 28.61 276 LEU A N 1
ATOM 608 C CA . LEU A 1 276 ? -13.886 10.622 -16.526 1.00 24.97 276 LEU A CA 1
ATOM 609 C C . LEU A 1 276 ? -15.049 10.286 -15.604 1.00 28.71 276 LEU A C 1
ATOM 610 O O . LEU A 1 276 ? -14.839 9.916 -14.446 1.00 33.85 276 LEU A O 1
ATOM 615 N N . VAL A 1 277 ? -16.272 10.439 -16.095 1.00 19.97 277 VAL A N 1
ATOM 616 C CA . VAL A 1 277 ? -17.444 10.246 -15.255 1.00 24.51 277 VAL A CA 1
ATOM 617 C C . VAL A 1 277 ? -18.489 9.484 -16.051 1.00 24.34 277 VAL A C 1
ATOM 618 O O . VAL A 1 277 ? -18.996 9.991 -17.056 1.00 30.18 277 VAL A O 1
ATOM 622 N N . PHE A 1 278 ? -18.807 8.271 -15.613 1.00 24.26 278 PHE A N 1
ATOM 623 C CA . PHE A 1 278 ? -20.039 7.607 -16.018 1.00 25.14 278 PHE A CA 1
ATOM 624 C C . PHE A 1 278 ? -21.116 8.011 -15.025 1.00 28.39 278 PHE A C 1
ATOM 625 O O . PHE A 1 278 ? -21.050 7.647 -13.850 1.00 29.84 278 PHE A O 1
ATOM 633 N N . ASN A 1 279 ? -22.109 8.759 -15.493 1.00 29.37 279 ASN A N 1
ATOM 634 C CA . ASN A 1 279 ? -22.989 9.449 -14.562 1.00 32.40 279 ASN A CA 1
ATOM 635 C C . ASN A 1 279 ? -24.033 8.538 -13.933 1.00 29.80 279 ASN A C 1
ATOM 636 O O . ASN A 1 279 ? -24.460 8.788 -12.801 1.00 29.11 279 ASN A O 1
ATOM 641 N N . GLY A 1 280 ? -24.465 7.502 -14.639 1.00 27.76 280 GLY A N 1
ATOM 642 C CA . GLY A 1 280 ? -25.450 6.605 -14.077 1.00 32.80 280 GLY A CA 1
ATOM 643 C C . GLY A 1 280 ? -26.411 5.993 -15.073 1.00 31.81 280 GLY A C 1
ATOM 644 O O . GLY A 1 280 ? -27.039 6.689 -15.877 1.00 28.79 280 GLY A O 1
ATOM 645 N N . ALA A 1 281 ? -26.556 4.676 -14.999 1.00 29.90 281 ALA A N 1
ATOM 646 C CA . ALA A 1 281 ? -27.427 3.939 -15.887 1.00 33.43 281 ALA A CA 1
ATOM 647 C C . ALA A 1 281 ? -28.558 3.272 -15.115 1.00 36.54 281 ALA A C 1
ATOM 648 O O . ALA A 1 281 ? -28.355 2.820 -13.983 1.00 40.12 281 ALA A O 1
ATOM 650 N N . PRO A 1 282 ? -29.761 3.232 -15.685 1.00 38.16 282 PRO A N 1
ATOM 651 C CA . PRO A 1 282 ? -30.820 2.384 -15.132 1.00 28.73 282 PRO A CA 1
ATOM 652 C C . PRO A 1 282 ? -30.429 0.920 -15.199 1.00 37.79 282 PRO A C 1
ATOM 653 O O . PRO A 1 282 ? -29.777 0.480 -16.149 1.00 40.68 282 PRO A O 1
ATOM 657 N N . ASN A 1 283 ? -30.854 0.152 -14.186 1.00 38.51 283 ASN A N 1
ATOM 658 C CA . ASN A 1 283 ? -30.585 -1.285 -14.184 1.00 42.16 283 ASN A CA 1
ATOM 659 C C . ASN A 1 283 ? -31.197 -1.975 -15.393 1.00 38.59 283 ASN A C 1
ATOM 660 O O . ASN A 1 283 ? -30.817 -3.108 -15.722 1.00 35.06 283 ASN A O 1
ATOM 665 N N . THR A 1 284 ? -32.127 -1.306 -16.059 1.00 33.47 284 THR A N 1
ATOM 666 C CA . THR A 1 284 ? -32.792 -1.812 -17.243 1.00 43.74 284 THR A CA 1
ATOM 667 C C . THR A 1 284 ? -32.052 -1.452 -18.531 1.00 41.60 284 THR A C 1
ATOM 668 O O . THR A 1 284 ? -32.357 -2.018 -19.586 1.00 40.08 284 THR A O 1
ATOM 672 N N . ASN A 1 285 ? -31.077 -0.539 -18.461 1.00 42.50 285 ASN A N 1
ATOM 673 C CA . ASN A 1 285 ? -30.234 -0.187 -19.605 1.00 33.89 285 ASN A CA 1
ATOM 674 C C . ASN A 1 285 ? -28.840 0.173 -19.095 1.00 34.22 285 ASN A C 1
ATOM 675 O O . ASN A 1 285 ? -28.443 1.341 -19.086 1.00 28.36 285 ASN A O 1
ATOM 680 N N . PRO A 1 286 ? -28.066 -0.817 -18.658 1.00 33.01 286 PRO A N 1
ATOM 681 C CA . PRO A 1 286 ? -26.779 -0.516 -18.019 1.00 34.25 286 PRO A CA 1
ATOM 682 C C . PRO A 1 286 ? -25.669 -0.205 -19.021 1.00 28.13 286 PRO A C 1
ATOM 683 O O . PRO A 1 286 ? -25.733 -0.548 -20.204 1.00 34.31 286 PRO A O 1
ATOM 687 N N . ASN A 1 287 ? -24.631 0.459 -18.509 1.00 23.80 287 ASN A N 1
ATOM 688 C CA . ASN A 1 287 ? -23.415 0.725 -19.257 1.00 20.62 287 ASN A CA 1
ATOM 689 C C . ASN A 1 287 ? -22.514 -0.500 -19.244 1.00 24.35 287 ASN A C 1
ATOM 690 O O . ASN A 1 287 ? -22.613 -1.360 -18.366 1.00 22.96 287 ASN A O 1
ATOM 695 N N . THR A 1 288 ? -21.626 -0.578 -20.236 1.00 20.39 288 THR A N 1
ATOM 696 C CA . THR A 1 288 ? -20.481 -1.474 -20.158 1.00 22.38 288 THR A CA 1
ATOM 697 C C . THR A 1 288 ? -19.249 -0.729 -20.649 1.00 20.33 288 THR A C 1
ATOM 698 O O . THR A 1 288 ? -19.335 0.074 -21.579 1.00 25.63 288 THR A O 1
ATOM 702 N N . LEU A 1 289 ? -18.111 -0.998 -20.016 1.00 19.22 289 LEU A N 1
ATOM 703 C CA . LEU A 1 289 ? -16.808 -0.544 -20.481 1.00 17.78 289 LEU A CA 1
ATOM 704 C C . LEU A 1 289 ? -15.848 -1.724 -20.466 1.00 16.10 289 LEU A C 1
ATOM 705 O O . LEU A 1 289 ? -15.712 -2.391 -19.441 1.00 21.41 289 LEU A O 1
ATOM 710 N N . ASN A 1 290 ? -15.212 -2.006 -21.601 1.00 17.34 290 ASN A N 1
ATOM 711 C CA . ASN A 1 290 ? -14.127 -2.986 -21.695 1.00 19.76 290 ASN A CA 1
ATOM 712 C C . ASN A 1 290 ? -12.938 -2.257 -22.286 1.00 24.19 290 ASN A C 1
ATOM 713 O O . ASN A 1 290 ? -12.941 -1.917 -23.476 1.00 20.17 290 ASN A O 1
ATOM 718 N N . ALA A 1 291 ? -11.931 -2.006 -21.470 1.00 18.65 291 ALA A N 1
ATOM 719 C CA . ALA A 1 291 ? -10.805 -1.218 -21.923 1.00 20.94 291 ALA A CA 1
ATOM 720 C C . ALA A 1 291 ? -9.521 -1.935 -21.568 1.00 27.21 291 ALA A C 1
ATOM 721 O O . ALA A 1 291 ? -9.426 -2.611 -20.542 1.00 28.54 291 ALA A O 1
ATOM 723 N N . ASN A 1 292 ? -8.543 -1.799 -22.4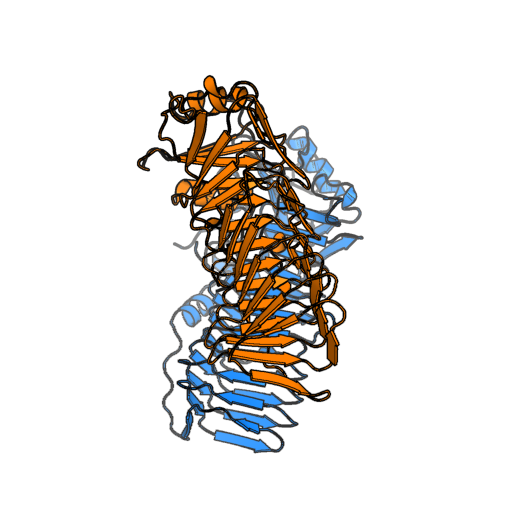52 1.00 25.86 292 ASN A N 1
ATOM 724 C CA . ASN A 1 292 ? -7.241 -2.402 -22.215 1.00 23.24 292 ASN A CA 1
ATOM 725 C C . ASN A 1 292 ? -6.479 -1.603 -21.162 1.00 24.17 292 ASN A C 1
ATOM 726 O O . ASN A 1 292 ? -6.283 -2.066 -20.036 1.00 27.29 292 ASN A O 1
ATOM 731 N N . LYS A 1 293 ? -6.062 -0.387 -21.502 1.00 27.25 293 LYS A N 1
ATOM 732 C CA . LYS A 1 293 ? -5.364 0.496 -20.575 1.00 27.86 293 LYS A CA 1
ATOM 733 C C . LYS A 1 293 ? -6.152 1.793 -20.426 1.00 22.20 293 LYS A C 1
ATOM 734 O O . LYS A 1 293 ? -6.610 2.366 -21.418 1.00 20.44 293 LYS A O 1
ATOM 740 N N . ILE A 1 294 ? -6.337 2.227 -19.186 1.00 15.08 294 ILE A N 1
ATOM 741 C CA . ILE A 1 294 ? -7.005 3.478 -18.865 1.00 20.17 294 ILE A CA 1
ATOM 742 C C . ILE A 1 294 ? -6.047 4.338 -18.060 1.00 24.61 294 ILE A C 1
ATOM 743 O O . ILE A 1 294 ? -5.386 3.841 -17.138 1.00 26.96 294 ILE A O 1
ATOM 748 N N . TYR A 1 295 ? -5.977 5.624 -18.393 1.00 23.49 295 TYR A N 1
ATOM 749 C CA . TYR A 1 295 ? -5.299 6.594 -17.543 1.00 26.19 295 TYR A CA 1
ATOM 750 C C . TYR A 1 295 ? -6.230 7.770 -17.301 1.00 22.96 295 TYR A C 1
ATOM 751 O O . TYR A 1 295 ? -6.880 8.254 -18.232 1.00 28.59 295 TYR A O 1
ATOM 760 N N . THR A 1 296 ? -6.307 8.221 -16.053 1.00 26.28 296 THR A N 1
ATOM 761 C CA . THR A 1 296 ? -6.905 9.515 -15.740 1.00 31.23 296 THR A CA 1
ATOM 762 C C . THR A 1 296 ? -5.926 10.370 -14.946 1.00 31.02 296 THR A C 1
ATOM 763 O O . THR A 1 296 ? -5.046 9.861 -14.242 1.00 25.67 296 THR A O 1
ATOM 767 N N . GLY A 1 297 ? -6.097 11.685 -15.066 1.00 36.37 297 GLY A N 1
ATOM 768 C CA . GLY A 1 297 ? -5.367 12.641 -14.255 1.00 34.35 297 GLY A CA 1
ATOM 769 C C . GLY A 1 297 ? -6.036 12.864 -12.916 1.00 32.05 297 GLY A C 1
ATOM 770 O O . GLY A 1 297 ? -6.758 12.001 -12.403 1.00 32.09 297 GLY A O 1
ATOM 771 N N . LEU A 1 298 ? -5.834 14.067 -12.366 1.00 36.64 298 LEU A N 1
ATOM 772 C CA . LEU A 1 298 ? -6.233 14.381 -10.993 1.00 29.13 298 LEU A CA 1
ATOM 773 C C . LEU A 1 298 ? -7.738 14.309 -10.755 1.00 31.29 298 LEU A C 1
ATOM 774 O O . LEU A 1 298 ? -8.160 14.115 -9.607 1.00 34.94 298 LEU A O 1
ATOM 779 N N . GLY A 1 299 ? -8.560 14.456 -11.795 1.00 25.90 299 GLY A N 1
ATOM 780 C CA . GLY A 1 299 ? -9.999 14.470 -11.593 1.00 25.92 299 GLY A CA 1
ATOM 781 C C . GLY A 1 299 ? -10.630 13.110 -11.366 1.00 34.70 299 GLY A C 1
ATOM 782 O O . GLY A 1 299 ? -11.776 13.047 -10.908 1.00 33.12 299 GLY A O 1
ATOM 783 N N . GLY A 1 300 ? -9.929 12.028 -11.718 1.00 29.15 300 GLY A N 1
ATOM 784 C CA . GLY A 1 300 ? -10.345 10.687 -11.349 1.00 25.80 300 GLY A CA 1
ATOM 785 C C . GLY A 1 300 ? -11.186 9.969 -12.390 1.00 30.54 300 GLY A C 1
ATOM 786 O O . GLY A 1 300 ? -11.201 10.291 -13.582 1.00 34.58 300 GLY A O 1
ATOM 787 N N . MET A 1 301 ? -11.885 8.941 -11.905 1.00 32.45 301 MET A N 1
ATOM 788 C CA . MET A 1 301 ? -12.783 8.114 -12.706 1.00 22.51 301 MET A CA 1
ATOM 789 C C . MET A 1 301 ? -13.953 7.734 -11.818 1.00 28.18 301 MET A C 1
ATOM 790 O O . MET A 1 301 ? -13.791 6.936 -10.893 1.00 29.18 301 MET A O 1
ATOM 795 N N . GLU A 1 302 ? -15.1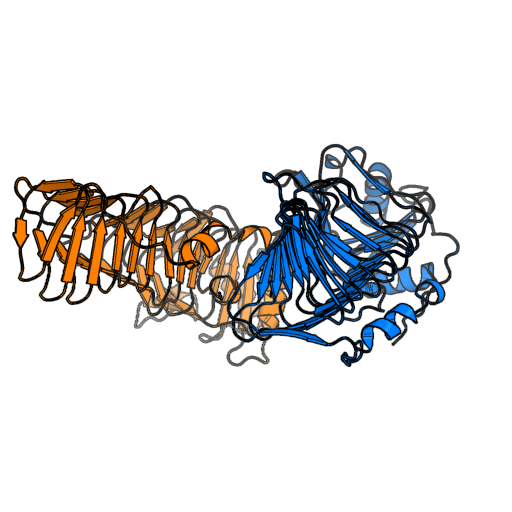19 8.297 -12.095 1.00 26.66 302 GLU A N 1
ATOM 796 C CA . GLU A 1 302 ? -16.320 8.049 -11.314 1.00 25.11 302 GLU A CA 1
ATOM 797 C C . GLU A 1 302 ? -17.182 7.060 -12.085 1.00 28.84 302 GLU A C 1
ATOM 798 O O . GLU A 1 302 ? -17.765 7.401 -13.122 1.00 24.01 302 GLU A O 1
ATOM 804 N N . LEU A 1 303 ? -17.249 5.830 -11.583 1.00 27.36 303 LEU A N 1
ATOM 805 C CA . LEU A 1 303 ? -17.998 4.761 -12.232 1.00 25.89 303 LEU A CA 1
ATOM 806 C C . LEU A 1 303 ? -19.300 4.571 -11.464 1.00 28.90 303 LEU A C 1
ATOM 807 O O . LEU A 1 303 ? -19.438 3.679 -10.625 1.00 31.03 303 LEU A O 1
ATOM 812 N N . ASN A 1 304 ? -20.261 5.448 -11.742 1.00 26.13 304 ASN A N 1
ATOM 813 C CA . ASN A 1 304 ? -21.597 5.235 -11.217 1.00 25.72 304 ASN A CA 1
ATOM 814 C C . ASN A 1 304 ? -22.240 4.087 -11.954 1.00 25.13 304 ASN A C 1
ATOM 815 O O . ASN A 1 304 ? -21.802 3.681 -13.026 1.00 33.57 304 ASN A O 1
ATOM 820 N N . GLY A 1 305 ? -23.314 3.574 -11.378 1.00 34.56 305 GLY A N 1
ATOM 821 C CA . GLY A 1 305 ? -23.638 2.181 -11.508 1.00 26.18 305 GLY A CA 1
ATOM 822 C C . GLY A 1 305 ? -24.850 1.866 -12.355 1.00 35.58 305 GLY A C 1
ATOM 823 O O . GLY A 1 305 ? -25.485 2.732 -12.963 1.00 22.42 305 GLY A O 1
ATOM 824 N N . TYR A 1 306 ? -25.233 0.594 -12.252 1.00 47.69 306 TYR A N 1
ATOM 825 C CA . TYR A 1 306 ? -25.789 -0.257 -13.285 1.00 32.95 306 TYR A CA 1
ATOM 826 C C . TYR A 1 306 ? -24.850 -0.194 -14.472 1.00 31.88 306 TYR A C 1
ATOM 827 O O . TYR A 1 306 ? -25.031 0.574 -15.421 1.00 34.32 306 TYR A O 1
ATOM 836 N N . GLY A 1 307 ? -23.795 -0.987 -14.360 1.00 23.51 307 GLY A N 1
ATOM 837 C CA . GLY A 1 307 ? -22.750 -1.048 -15.346 1.00 32.50 307 GLY A CA 1
ATOM 838 C C . GLY A 1 307 ? -21.719 -2.083 -14.964 1.00 33.46 307 GLY A C 1
ATOM 839 O O . GLY A 1 307 ? -21.509 -2.353 -13.778 1.00 35.99 307 GLY A O 1
ATOM 840 N N . TYR A 1 308 ? -21.080 -2.677 -15.963 1.00 26.08 308 TYR A N 1
ATOM 841 C CA . TYR A 1 308 ? -19.963 -3.584 -15.758 1.00 26.03 308 TYR A CA 1
ATOM 842 C C . TYR A 1 308 ? -18.758 -2.960 -16.439 1.00 24.82 308 TYR A C 1
ATOM 843 O O . TYR A 1 308 ? -18.695 -2.899 -17.672 1.00 26.14 308 TYR A O 1
ATOM 852 N N . TYR A 1 309 ? -17.814 -2.493 -15.639 1.00 25.77 309 TYR A N 1
ATOM 853 C CA . TYR A 1 309 ? -16.655 -1.757 -16.111 1.00 20.54 309 TYR A CA 1
ATOM 854 C C . TYR A 1 309 ? -15.410 -2.610 -15.917 1.00 21.68 309 TYR A C 1
ATOM 855 O O . TYR A 1 309 ? -15.056 -2.941 -14.785 1.00 25.90 309 TYR A O 1
ATOM 864 N N . LYS A 1 310 ? -14.740 -2.943 -17.010 1.00 15.86 310 LYS A N 1
ATOM 865 C CA . LYS A 1 310 ? -13.512 -3.720 -16.977 1.00 17.85 310 LYS A CA 1
ATOM 866 C C . LYS A 1 310 ? -12.357 -2.901 -17.540 1.00 22.62 310 LYS A C 1
ATOM 867 O O . LYS A 1 310 ? -12.460 -2.331 -18.630 1.00 29.85 310 LYS A O 1
ATOM 873 N N . ALA A 1 311 ? -11.260 -2.839 -16.803 1.00 25.81 311 ALA A N 1
ATOM 874 C CA . ALA A 1 311 ? -9.988 -2.398 -17.354 1.00 24.35 311 ALA A CA 1
ATOM 875 C C . ALA A 1 311 ? -8.937 -3.459 -17.053 1.00 26.57 311 ALA A C 1
ATOM 876 O O . ALA A 1 311 ? -8.967 -4.095 -15.998 1.00 22.52 311 ALA A O 1
ATOM 878 N N . ASN A 1 312 ? -8.015 -3.664 -17.985 1.00 25.60 312 ASN A N 1
ATOM 879 C CA . ASN A 1 312 ? -6.916 -4.573 -17.702 1.00 25.89 312 ASN A CA 1
ATOM 880 C C . ASN A 1 312 ? -5.791 -3.871 -16.958 1.00 27.69 312 ASN A C 1
ATOM 881 O O . ASN A 1 312 ? -5.170 -4.461 -16.069 1.00 22.52 312 ASN A O 1
ATOM 886 N N . GLU A 1 313 ? -5.491 -2.629 -17.338 1.00 28.32 313 GLU A N 1
ATOM 887 C CA . GLU A 1 313 ? -4.587 -1.758 -16.604 1.00 23.50 313 GLU A CA 1
ATOM 888 C C . GLU A 1 313 ? -5.344 -0.477 -16.335 1.00 27.46 313 GLU A C 1
ATOM 889 O O . GLU A 1 313 ? -6.109 -0.023 -17.193 1.00 30.07 313 GLU A O 1
ATOM 895 N N . ILE A 1 314 ? -5.159 0.089 -15.139 1.00 25.19 314 ILE A N 1
ATOM 896 C CA . ILE A 1 314 ? -5.777 1.363 -14.767 1.00 22.71 314 ILE A CA 1
ATOM 897 C C . ILE A 1 314 ? -4.748 2.168 -13.989 1.00 18.32 314 ILE A C 1
ATOM 898 O O . ILE A 1 314 ? -4.180 1.677 -13.012 1.00 22.43 314 ILE A O 1
ATOM 903 N N . TYR A 1 315 ? -4.484 3.388 -14.434 1.00 17.89 315 TYR A N 1
ATOM 904 C CA . TYR A 1 315 ? -3.570 4.288 -13.747 1.00 21.36 315 TYR A CA 1
ATOM 905 C C . TYR A 1 315 ? -4.282 5.603 -13.510 1.00 21.39 315 TYR A C 1
ATOM 906 O O . TYR A 1 315 ? -4.914 6.136 -14.426 1.00 24.08 315 TYR A O 1
ATOM 915 N N . SER A 1 316 ? -4.187 6.131 -12.294 1.00 17.71 316 SER A N 1
ATOM 916 C CA . SER A 1 316 ? -4.943 7.338 -12.004 1.00 22.57 316 SER A CA 1
ATOM 917 C C . SER A 1 316 ? -4.241 8.191 -10.964 1.00 27.30 316 SER A C 1
ATOM 918 O O . SER A 1 316 ? -3.924 7.719 -9.867 1.00 26.63 316 SER A O 1
ATOM 921 N N . ASP A 1 317 ? -4.015 9.451 -11.317 1.00 28.87 317 ASP A N 1
ATOM 922 C CA . ASP A 1 317 ? -3.475 10.448 -10.406 1.00 27.94 317 ASP A CA 1
ATOM 923 C C . ASP A 1 317 ? -4.529 10.977 -9.434 1.00 34.07 317 ASP A C 1
ATOM 924 O O . ASP A 1 317 ? -4.236 11.903 -8.666 1.00 36.41 317 ASP A O 1
ATOM 929 N N . GLY A 1 318 ? -5.735 10.394 -9.457 1.00 30.45 318 GLY A N 1
ATOM 930 C CA . GLY A 1 318 ? -6.860 10.808 -8.636 1.00 25.67 318 GLY A CA 1
ATOM 931 C C . GLY A 1 318 ? -7.644 9.632 -8.078 1.00 29.65 318 GLY A C 1
ATOM 932 O O . GLY A 1 318 ? -7.109 8.529 -7.951 1.00 26.44 318 GLY A O 1
ATOM 933 N N . GLU A 1 319 ? -8.916 9.845 -7.760 1.00 26.80 319 GLU A N 1
ATOM 934 C CA . GLU A 1 319 ? -9.711 8.890 -6.998 1.00 23.80 319 GLU A CA 1
ATOM 935 C C . GLU A 1 319 ? -10.631 8.125 -7.944 1.00 29.23 319 GLU A C 1
ATOM 936 O O . GLU A 1 319 ? -11.471 8.724 -8.629 1.00 30.88 319 GLU A O 1
ATOM 942 N N . VAL A 1 320 ? -10.460 6.807 -7.989 1.00 23.26 320 VAL A N 1
ATOM 943 C CA . VAL A 1 320 ? -11.396 5.943 -8.694 1.00 22.86 320 VAL A CA 1
ATOM 944 C C . VAL A 1 320 ? -12.558 5.689 -7.748 1.00 24.42 320 VAL A C 1
ATOM 945 O O . VAL A 1 320 ? -12.385 5.069 -6.700 1.00 33.43 320 VAL A O 1
ATOM 949 N N . GLN A 1 321 ? -13.730 6.194 -8.094 1.00 28.21 321 GLN A N 1
ATOM 950 C CA . GLN A 1 321 ? -14.941 5.897 -7.353 1.00 24.55 321 GLN A CA 1
ATOM 951 C C . GLN A 1 321 ? -15.737 4.843 -8.098 1.00 26.18 321 GLN A C 1
ATOM 952 O O . GLN A 1 321 ? -15.917 4.929 -9.311 1.00 38.96 321 GLN A O 1
ATOM 958 N N . VAL A 1 322 ? -16.226 3.860 -7.363 1.00 23.98 322 VAL A N 1
ATOM 959 C CA . VAL A 1 322 ? -17.132 2.856 -7.884 1.00 25.88 322 VAL A CA 1
ATOM 960 C C . VAL A 1 322 ? -18.334 2.883 -6.952 1.00 36.14 322 VAL A C 1
ATOM 961 O O . VAL A 1 322 ? -18.216 2.509 -5.780 1.00 34.19 322 VAL A O 1
ATOM 965 N N . LYS A 1 323 ? -19.478 3.363 -7.441 1.00 31.21 323 LYS A N 1
ATOM 966 C CA . LYS A 1 323 ? -20.609 3.533 -6.537 1.00 34.96 323 LYS A CA 1
ATOM 967 C C . LYS A 1 323 ? -21.927 3.364 -7.278 1.00 38.52 323 LYS A C 1
ATOM 968 O O . LYS A 1 323 ? -21.971 3.200 -8.503 1.00 31.38 323 LYS A O 1
ATOM 974 N N . ASN A 1 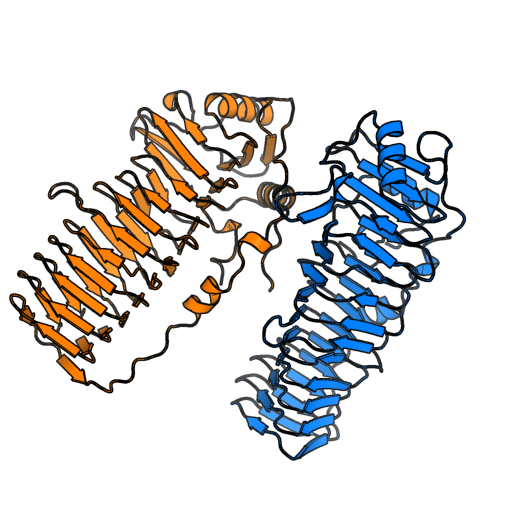324 ? -23.004 3.404 -6.491 1.00 33.77 324 ASN A N 1
ATOM 975 C CA . ASN A 1 324 ? -24.384 3.301 -6.968 1.00 34.63 324 ASN A CA 1
ATOM 976 C C . ASN A 1 324 ? -24.583 2.067 -7.844 1.00 34.03 324 ASN A C 1
ATOM 977 O O . ASN A 1 324 ? -25.148 2.133 -8.933 1.00 35.65 324 ASN A O 1
ATOM 982 N N . TYR A 1 325 ? -24.120 0.928 -7.333 1.00 28.00 325 TYR A N 1
ATOM 983 C CA . TYR A 1 325 ? -24.236 -0.427 -7.889 1.00 30.84 325 TYR A CA 1
ATOM 984 C C . TYR A 1 325 ? -23.288 -0.682 -9.053 1.00 34.59 325 TYR A C 1
ATOM 985 O O . TYR A 1 325 ? -23.431 -1.706 -9.735 1.00 35.88 325 TYR A O 1
ATOM 994 N N . GLY A 1 326 ? -22.299 0.179 -9.279 1.00 31.31 326 GLY A N 1
ATOM 995 C CA . GLY A 1 326 ? -21.346 -0.071 -10.343 1.00 35.41 326 GLY A CA 1
ATOM 996 C C . GLY A 1 326 ? -20.432 -1.244 -10.040 1.00 33.19 326 GLY A C 1
ATOM 997 O O . GLY A 1 326 ? -20.091 -1.520 -8.894 1.00 33.17 326 GLY A O 1
ATOM 998 N N . ASN A 1 327 ? -20.028 -1.936 -11.106 1.00 32.32 327 ASN A N 1
ATOM 999 C CA . ASN A 1 327 ? -19.141 -3.091 -11.045 1.00 32.60 327 ASN A CA 1
ATOM 1000 C C . ASN A 1 327 ? -17.865 -2.756 -11.788 1.00 32.38 327 ASN A C 1
ATOM 1001 O O . ASN A 1 327 ? -17.909 -2.462 -12.987 1.00 37.87 327 ASN A O 1
ATOM 1006 N N . PHE A 1 328 ? -16.732 -2.843 -11.102 1.00 27.40 328 PHE A N 1
ATOM 1007 C CA . PHE A 1 328 ? -15.454 -2.508 -11.710 1.00 28.57 328 PHE A CA 1
ATOM 1008 C C . PHE A 1 328 ? -14.465 -3.635 -11.460 1.00 27.53 328 PHE A C 1
ATOM 1009 O O . PHE A 1 328 ? -14.197 -3.968 -10.303 1.00 28.62 328 PHE A O 1
ATOM 1017 N N . GLU A 1 329 ? -13.908 -4.206 -12.533 1.00 22.17 329 GLU A N 1
ATOM 1018 C CA . GLU A 1 329 ? -12.927 -5.285 -12.442 1.00 24.27 329 GLU A CA 1
ATOM 1019 C C . GLU A 1 329 ? -11.583 -4.850 -13.011 1.00 26.93 329 GLU A C 1
ATOM 1020 O O . GLU A 1 329 ? -11.523 -4.299 -14.114 1.00 24.82 329 GLU A O 1
ATOM 1026 N N . ILE A 1 330 ? -10.508 -5.139 -12.282 1.00 17.12 330 ILE A N 1
ATOM 1027 C CA . ILE A 1 330 ? -9.151 -4.887 -12.742 1.00 14.23 330 ILE A CA 1
ATOM 1028 C C . ILE A 1 330 ? -8.523 -6.215 -13.141 1.00 22.49 330 ILE A C 1
ATOM 1029 O O . ILE A 1 330 ? -8.343 -7.104 -12.299 1.00 32.85 330 ILE A O 1
ATOM 1034 N N . GLY A 1 331 ? -8.165 -6.343 -14.422 1.00 27.31 331 GLY A N 1
ATOM 1035 C CA . GLY A 1 331 ? -7.744 -7.631 -14.944 1.00 24.33 331 GLY A CA 1
ATOM 1036 C C . GLY A 1 331 ? -6.286 -7.957 -14.718 1.00 27.21 331 GLY A C 1
ATOM 1037 O O . GLY A 1 331 ? -5.928 -9.134 -14.604 1.00 28.67 331 GLY A O 1
ATOM 1038 N N . SER A 1 332 ? -5.430 -6.941 -14.625 1.00 28.31 332 SER A N 1
ATOM 1039 C CA . SER A 1 332 ? -4.004 -7.208 -14.507 1.00 22.48 332 SER A CA 1
ATOM 1040 C C . SER A 1 332 ? -3.265 -6.272 -13.543 1.00 26.70 332 SER A C 1
ATOM 1041 O O . SER A 1 332 ? -2.487 -6.753 -12.711 1.00 24.96 332 SER A O 1
ATOM 1044 N N . ILE A 1 333 ? -3.464 -4.953 -13.621 1.00 31.61 333 ILE A N 1
ATOM 1045 C CA . ILE A 1 333 ? -2.711 -4.044 -12.747 1.00 34.45 333 ILE A CA 1
ATOM 1046 C C . ILE A 1 333 ? -3.475 -2.742 -12.534 1.00 30.39 333 ILE A C 1
ATOM 1047 O O . ILE A 1 333 ? -4.202 -2.270 -13.413 1.00 32.03 333 ILE A O 1
ATOM 1052 N N . GLY A 1 334 ? -3.305 -2.163 -11.353 1.00 26.86 334 GLY A N 1
ATOM 1053 C CA . GLY A 1 334 ? -3.845 -0.859 -11.041 1.00 26.54 334 GLY A CA 1
ATOM 1054 C C . GLY A 1 334 ? -2.880 -0.060 -10.185 1.00 33.04 334 GLY A C 1
ATOM 1055 O O . GLY A 1 334 ? -2.270 -0.601 -9.254 1.00 27.61 334 GLY A O 1
ATOM 1056 N N . ILE A 1 335 ? -2.704 1.219 -10.523 1.00 31.87 335 ILE A N 1
ATOM 1057 C CA . ILE A 1 335 ? -1.939 2.163 -9.716 1.00 26.97 335 ILE A CA 1
ATOM 1058 C C . ILE A 1 335 ? -2.714 3.466 -9.655 1.00 26.89 335 ILE A C 1
ATOM 1059 O O . ILE A 1 335 ? -2.720 4.234 -10.621 1.00 33.19 335 ILE A O 1
ATOM 1064 N N . VAL A 1 336 ? -3.377 3.727 -8.530 1.00 29.75 336 VAL A N 1
ATOM 1065 C CA . VAL A 1 336 ? -4.261 4.876 -8.395 1.00 31.22 336 VAL A CA 1
ATOM 1066 C C . VAL A 1 336 ? -3.952 5.588 -7.086 1.00 30.86 336 VAL A C 1
ATOM 1067 O O . VAL A 1 336 ? -3.326 5.033 -6.185 1.00 33.43 336 VAL A O 1
ATOM 1071 N N . LYS A 1 337 ? -4.380 6.849 -7.010 1.00 27.22 337 LYS A N 1
ATOM 1072 C CA . LYS A 1 337 ? -4.252 7.617 -5.778 1.00 30.50 337 LYS A CA 1
ATOM 1073 C C . LYS A 1 337 ? -5.198 7.080 -4.711 1.00 31.26 337 LYS A C 1
ATOM 1074 O O . LYS A 1 337 ? -4.811 6.892 -3.552 1.00 35.89 337 LYS A O 1
ATOM 1080 N N . LYS A 1 338 ? -6.441 6.823 -5.090 1.00 26.12 338 LYS A N 1
ATOM 1081 C CA . LYS A 1 338 ? -7.457 6.381 -4.154 1.00 24.35 338 LYS A CA 1
ATOM 1082 C C . LYS A 1 338 ? -8.453 5.500 -4.899 1.00 28.47 338 LYS A C 1
ATOM 1083 O O . LYS A 1 338 ? -8.749 5.723 -6.077 1.00 24.26 338 LYS A O 1
ATOM 1089 N N . LEU A 1 339 ? -8.931 4.467 -4.218 1.00 34.84 339 LEU A N 1
ATOM 1090 C CA . LEU A 1 339 ? -10.073 3.695 -4.676 1.00 25.81 339 LEU A CA 1
ATOM 1091 C C . LEU A 1 339 ? -11.115 3.802 -3.586 1.00 23.77 339 LEU A C 1
ATOM 1092 O O . LEU A 1 339 ? -10.817 3.516 -2.425 1.00 28.73 339 LEU A O 1
ATOM 1097 N N . THR A 1 340 ? -12.308 4.265 -3.933 1.00 22.96 340 THR A N 1
ATOM 1098 C CA . THR A 1 340 ? -13.389 4.304 -2.961 1.00 27.35 340 THR A CA 1
ATOM 1099 C C . THR A 1 340 ? -14.588 3.583 -3.552 1.00 27.75 340 THR A C 1
ATOM 1100 O O . THR A 1 340 ? -14.998 3.866 -4.677 1.00 31.53 340 THR A O 1
ATOM 1104 N N . VAL A 1 341 ? -15.117 2.625 -2.807 1.00 28.86 341 VAL A N 1
ATOM 1105 C CA . VAL A 1 341 ? -16.326 1.906 -3.175 1.00 32.02 341 VAL A CA 1
ATOM 1106 C C . VAL A 1 341 ? -17.395 2.271 -2.153 1.00 31.45 341 VAL A C 1
ATOM 1107 O O . VAL A 1 341 ? -17.178 2.134 -0.945 1.00 38.26 341 VAL A O 1
ATOM 1111 N N . THR A 1 342 ? -18.532 2.769 -2.628 1.00 30.15 342 THR A N 1
ATOM 1112 C CA . THR A 1 342 ? -19.606 3.236 -1.763 1.00 31.58 342 THR A CA 1
ATOM 1113 C C . THR A 1 342 ? -20.928 2.851 -2.397 1.00 35.02 342 THR A C 1
ATOM 1114 O O . THR A 1 342 ? -20.988 2.453 -3.561 1.00 32.26 342 THR A O 1
ATOM 1118 N N . ASP A 1 343 ? -21.992 2.988 -1.615 1.00 36.43 343 ASP A N 1
ATOM 1119 C CA . ASP A 1 343 ? -23.354 2.999 -2.133 1.00 39.08 343 ASP A CA 1
ATOM 1120 C C . ASP A 1 343 ? -23.604 1.809 -3.057 1.00 30.90 343 ASP A C 1
ATOM 1121 O O . ASP A 1 343 ? -24.144 1.941 -4.155 1.00 36.42 343 ASP A O 1
ATOM 1126 N N . ASN A 1 344 ? -23.175 0.635 -2.598 1.00 34.25 344 ASN A N 1
ATOM 1127 C CA . ASN A 1 344 ? -23.418 -0.665 -3.221 1.00 35.18 344 ASN A CA 1
ATOM 1128 C C . ASN A 1 344 ? -22.564 -0.929 -4.444 1.00 34.01 344 ASN A C 1
ATOM 1129 O O . ASN A 1 344 ? -22.896 -1.808 -5.239 1.00 35.27 344 ASN A O 1
ATOM 1134 N N . GLY A 1 345 ? -21.465 -0.215 -4.616 1.00 35.04 345 GLY A N 1
ATOM 1135 C CA . GLY A 1 345 ? -20.519 -0.562 -5.651 1.00 39.12 345 GLY A CA 1
ATOM 1136 C C . GLY A 1 345 ? -19.849 -1.901 -5.382 1.00 38.02 345 GLY A C 1
ATOM 1137 O O . GLY A 1 345 ? -20.075 -2.570 -4.369 1.00 42.24 345 GLY A O 1
ATOM 1138 N N . ARG A 1 346 ? -19.006 -2.299 -6.338 1.00 41.29 346 ARG A N 1
ATOM 1139 C CA . ARG A 1 346 ? -18.175 -3.494 -6.208 1.00 37.59 346 ARG A CA 1
ATOM 1140 C C . ARG A 1 346 ? -16.943 -3.359 -7.088 1.00 27.33 346 ARG A C 1
ATOM 1141 O O . ARG A 1 346 ? -17.056 -3.038 -8.273 1.00 39.84 346 ARG A O 1
ATOM 1149 N N . THR A 1 347 ? -15.775 -3.611 -6.512 1.00 23.29 347 THR A N 1
ATOM 1150 C CA . THR A 1 347 ? -14.531 -3.642 -7.263 1.00 20.08 347 THR A CA 1
ATOM 1151 C C . THR A 1 347 ? -13.866 -4.979 -7.013 1.00 27.84 347 THR A C 1
ATOM 1152 O O . THR A 1 347 ? -13.579 -5.314 -5.860 1.00 32.58 347 THR A O 1
ATOM 1156 N N . THR A 1 348 ? -13.621 -5.728 -8.088 1.00 25.98 348 THR A N 1
ATOM 1157 C CA . THR A 1 348 ? -12.984 -7.037 -8.043 1.00 23.93 348 THR A CA 1
ATOM 1158 C C . THR A 1 348 ? -11.578 -6.949 -8.630 1.00 27.39 348 THR A C 1
ATOM 1159 O O . THR A 1 348 ? -11.403 -6.527 -9.777 1.00 28.98 348 THR A O 1
ATOM 1163 N N . ILE A 1 349 ? -10.584 -7.354 -7.851 1.00 25.92 349 ILE A N 1
ATOM 1164 C CA . ILE A 1 349 ? -9.245 -7.611 -8.368 1.00 29.77 349 ILE A CA 1
ATOM 1165 C C . ILE A 1 349 ? -9.242 -9.054 -8.854 1.00 28.57 349 ILE A C 1
ATOM 1166 O O . ILE A 1 349 ? -9.409 -9.979 -8.058 1.00 37.70 349 ILE A O 1
ATOM 1171 N N . LYS A 1 350 ? -9.095 -9.252 -10.158 1.00 28.62 350 LYS A N 1
ATOM 1172 C CA . LYS A 1 350 ? -9.175 -10.595 -10.711 1.00 30.27 350 LYS A CA 1
ATOM 1173 C C . LYS A 1 350 ? -7.858 -11.333 -10.512 1.00 32.96 350 LYS A C 1
ATOM 1174 O O . LYS A 1 350 ? -6.812 -10.728 -10.258 1.00 28.07 350 LYS A O 1
ATOM 1180 N N . SER A 1 351 ? -7.923 -12.661 -10.645 1.00 34.72 351 SER A N 1
ATOM 1181 C CA . SER A 1 351 ? -6.773 -13.518 -10.365 1.00 30.86 351 SER A CA 1
ATOM 1182 C C . SER A 1 351 ? -5.558 -13.075 -11.161 1.00 34.17 351 SER A C 1
ATOM 1183 O O . SER A 1 351 ? -5.647 -12.785 -12.358 1.00 33.44 351 SER A O 1
ATOM 1186 N N . GLY A 1 352 ? -4.414 -13.041 -10.490 1.00 29.13 352 GLY A N 1
ATOM 1187 C CA . GLY A 1 352 ? -3.176 -12.637 -11.104 1.00 26.27 352 GLY A CA 1
ATOM 1188 C C . GLY A 1 352 ? -2.921 -11.146 -11.092 1.00 33.15 352 GLY A C 1
ATOM 1189 O O . GLY A 1 352 ? -1.780 -10.726 -11.321 1.00 36.67 352 GLY A O 1
ATOM 1190 N N . ALA A 1 353 ? -3.942 -10.339 -10.815 1.00 26.76 353 ALA A N 1
ATOM 1191 C CA . ALA A 1 353 ? -3.830 -8.891 -10.857 1.00 24.93 353 ALA A CA 1
ATOM 1192 C C . ALA A 1 353 ? -3.328 -8.334 -9.524 1.00 29.88 353 ALA A C 1
ATOM 1193 O O . ALA A 1 353 ? -3.444 -8.969 -8.471 1.00 28.89 353 ALA A O 1
ATOM 1195 N N . THR A 1 354 ? -2.762 -7.128 -9.587 1.00 23.94 354 THR A N 1
ATOM 1196 C CA . THR A 1 354 ? -2.363 -6.384 -8.399 1.00 24.10 354 THR A CA 1
ATOM 1197 C C . THR A 1 354 ? -2.869 -4.956 -8.509 1.00 22.41 354 THR A C 1
ATOM 1198 O O . THR A 1 354 ? -2.604 -4.277 -9.502 1.00 31.89 354 THR A O 1
ATOM 1202 N N . LEU A 1 355 ? -3.593 -4.502 -7.498 1.00 25.69 355 LEU A N 1
ATOM 1203 C CA . LEU A 1 355 ? -3.947 -3.097 -7.358 1.00 24.86 355 LEU A CA 1
ATOM 1204 C C . LEU A 1 355 ? -3.011 -2.439 -6.347 1.00 30.21 355 LEU A C 1
ATOM 1205 O O . LEU A 1 355 ? -2.776 -2.992 -5.269 1.00 39.28 355 LEU A O 1
ATOM 1210 N N . TYR A 1 356 ? -2.473 -1.271 -6.692 1.00 29.39 356 TYR A N 1
ATOM 1211 C CA . TYR A 1 356 ? -1.799 -0.401 -5.734 1.00 25.90 356 TYR A CA 1
ATOM 1212 C C . TYR A 1 356 ? -2.591 0.886 -5.621 1.00 28.06 356 TYR A C 1
ATOM 1213 O O . TYR A 1 356 ? -2.928 1.492 -6.639 1.00 33.24 356 TYR A O 1
ATOM 1222 N N . CYS A 1 357 ? -2.888 1.305 -4.396 1.00 25.18 357 CYS A N 1
ATOM 1223 C CA . CYS A 1 357 ? -3.497 2.607 -4.182 1.00 22.22 357 CYS A CA 1
ATOM 1224 C C . CYS A 1 357 ? -2.925 3.221 -2.920 1.00 30.33 357 CYS A C 1
ATOM 1225 O O . CYS A 1 357 ? -2.675 2.512 -1.948 1.00 30.75 357 CYS A O 1
ATOM 1228 N N . ASP A 1 358 ? -2.698 4.538 -2.940 1.00 38.53 358 ASP A N 1
ATOM 1229 C CA . ASP A 1 358 ? -2.216 5.206 -1.738 1.00 31.95 358 ASP A CA 1
ATOM 1230 C C . ASP A 1 358 ? -3.257 5.127 -0.632 1.00 31.89 358 ASP A C 1
ATOM 1231 O O . ASP A 1 358 ? -2.913 4.963 0.544 1.00 30.04 358 ASP A O 1
ATOM 1236 N N . GLN A 1 359 ? -4.535 5.205 -0.992 1.00 27.34 359 GLN A N 1
ATOM 1237 C CA . GLN A 1 359 ? -5.614 5.094 -0.025 1.00 35.88 359 GLN A CA 1
ATOM 1238 C C . GLN A 1 359 ? -6.711 4.177 -0.547 1.00 37.29 359 GLN A C 1
ATOM 1239 O O . GLN A 1 359 ? -6.976 4.109 -1.753 1.00 34.56 359 GLN A O 1
ATOM 1245 N N . LEU A 1 360 ? -7.358 3.481 0.384 1.00 25.24 360 LEU A N 1
ATOM 1246 C CA . LEU A 1 360 ? -8.484 2.615 0.074 1.00 18.02 360 LEU A CA 1
ATOM 1247 C C . LEU A 1 360 ? -9.611 2.907 1.050 1.00 26.21 360 LEU A C 1
ATOM 1248 O O . LEU A 1 360 ? -9.444 2.746 2.261 1.00 36.64 360 LEU A O 1
ATOM 1253 N N . GLU A 1 361 ? -10.754 3.330 0.527 1.00 29.47 361 GLU A N 1
ATOM 1254 C CA . GLU A 1 361 ? -11.938 3.613 1.323 1.00 29.58 361 GLU A CA 1
ATOM 1255 C C . GLU A 1 361 ? -13.078 2.737 0.830 1.00 28.91 361 GLU A C 1
ATOM 1256 O O . GLU A 1 361 ? -13.327 2.674 -0.374 1.00 30.84 361 GLU A O 1
ATOM 1262 N N . VAL A 1 362 ? -13.750 2.045 1.750 1.00 32.02 362 VAL A N 1
ATOM 1263 C CA . VAL A 1 362 ? -14.949 1.264 1.457 1.00 26.07 362 VAL A CA 1
ATOM 1264 C C . VAL A 1 362 ? -16.023 1.672 2.458 1.00 42.46 362 VAL A C 1
ATOM 1265 O O . VAL A 1 362 ? -15.724 1.922 3.631 1.00 54.61 362 VAL A O 1
ATOM 1269 N N . ARG A 1 363 ? -17.273 1.734 2.003 1.00 33.27 363 ARG A N 1
ATOM 1270 C CA . ARG A 1 363 ? -18.291 2.480 2.725 1.00 34.30 363 ARG A CA 1
ATOM 1271 C C . ARG A 1 363 ? -19.660 2.047 2.224 1.00 40.54 363 ARG A C 1
ATOM 1272 O O . ARG A 1 363 ? -19.772 1.429 1.164 1.00 38.98 363 ARG A O 1
ATOM 1280 N N A ASN A 1 364 ? -20.694 2.396 3.004 0.49 40.43 364 ASN A N 1
ATOM 1281 N N B ASN A 1 364 ? -20.689 2.356 3.021 0.51 40.48 364 ASN A N 1
ATOM 1282 C CA A ASN A 1 364 ? -22.111 2.169 2.711 0.49 40.26 364 ASN A CA 1
ATOM 1283 C CA B ASN A 1 364 ? -22.097 2.196 2.661 0.51 40.01 364 ASN A CA 1
ATOM 1284 C C A ASN A 1 364 ? -22.357 1.001 1.766 0.49 42.41 364 ASN A C 1
ATOM 1285 C C B ASN A 1 364 ? -22.365 0.998 1.755 0.51 42.47 364 ASN A C 1
ATOM 1286 O O A ASN A 1 364 ? -22.818 1.194 0.635 0.49 42.51 364 ASN A O 1
ATOM 1287 O O B ASN A 1 364 ? -22.850 1.170 0.631 0.51 42.53 364 ASN A O 1
ATOM 1296 N N . ASN A 1 365 ? -22.034 -0.207 2.222 1.00 41.99 365 ASN A N 1
ATOM 1297 C CA . ASN A 1 365 ? -22.272 -1.472 1.522 1.00 47.78 365 ASN A CA 1
ATOM 1298 C C . ASN A 1 365 ? -21.442 -1.641 0.260 1.00 42.41 365 ASN A C 1
ATOM 1299 O O . ASN A 1 365 ? -21.728 -2.537 -0.544 1.00 42.59 365 ASN A O 1
ATOM 1304 N N . GLY A 1 366 ? -20.419 -0.818 0.060 1.00 39.18 366 GLY A N 1
ATOM 1305 C CA . GLY A 1 366 ? -19.423 -1.145 -0.939 1.00 38.92 366 GLY A CA 1
ATOM 1306 C C . GLY A 1 366 ? -18.761 -2.474 -0.626 1.00 40.21 366 GLY A C 1
ATOM 1307 O O . GLY A 1 366 ? -18.668 -2.892 0.531 1.00 37.21 366 GLY A O 1
ATOM 1308 N N . ARG A 1 367 ? -18.317 -3.158 -1.676 1.00 40.32 367 ARG A N 1
ATOM 1309 C CA . ARG A 1 367 ? -17.633 -4.434 -1.541 1.00 34.75 367 ARG A CA 1
ATOM 1310 C C . ARG A 1 367 ? -16.375 -4.418 -2.390 1.00 39.56 367 ARG A C 1
ATOM 1311 O O . ARG A 1 367 ? -16.395 -3.940 -3.524 1.00 40.90 367 ARG A O 1
ATOM 1319 N N . VAL A 1 368 ? -15.275 -4.920 -1.840 1.00 38.62 368 VAL A N 1
ATOM 1320 C CA . VAL A 1 368 ? -14.077 -5.200 -2.625 1.00 32.09 368 VAL A CA 1
ATOM 1321 C C . VAL A 1 368 ? -13.813 -6.690 -2.528 1.00 34.65 368 VAL A C 1
ATOM 1322 O O . VAL A 1 368 ? -13.683 -7.228 -1.424 1.00 45.00 368 VAL A O 1
ATOM 1326 N N . PHE A 1 369 ? -13.727 -7.355 -3.669 1.00 22.78 369 PHE A N 1
ATOM 1327 C CA . PHE A 1 369 ? -13.423 -8.772 -3.723 1.00 28.59 369 PHE A CA 1
ATOM 1328 C C . PHE A 1 369 ? -12.036 -8.956 -4.321 1.00 27.07 369 PHE A C 1
ATOM 1329 O O . PHE A 1 369 ? -11.755 -8.449 -5.405 1.00 28.93 369 PHE A O 1
ATOM 1337 N N . ILE A 1 370 ? -11.169 -9.666 -3.612 1.00 28.05 370 ILE A N 1
ATOM 1338 C CA . ILE A 1 370 ? -9.838 -9.994 -4.104 1.00 26.01 370 ILE A CA 1
ATOM 1339 C C . ILE A 1 370 ? -9.816 -11.477 -4.456 1.00 38.44 370 ILE A C 1
ATOM 1340 O O . ILE A 1 370 ? -9.998 -12.341 -3.587 1.00 32.51 370 ILE A O 1
ATOM 1345 N N . GLU A 1 371 ? -9.607 -11.774 -5.731 1.00 35.14 371 GLU A N 1
ATOM 1346 C CA . GLU A 1 371 ? -9.687 -13.164 -6.130 1.00 40.85 371 GLU A CA 1
ATOM 1347 C C . GLU A 1 371 ? -8.407 -13.891 -5.749 1.00 37.27 371 GLU A C 1
ATOM 1348 O O . GLU A 1 371 ? -7.389 -13.283 -5.395 1.00 37.00 371 GLU A O 1
ATOM 1354 N N . ALA A 1 372 ? -8.485 -15.219 -5.800 1.00 29.22 372 ALA A N 1
ATOM 1355 C CA . ALA A 1 372 ? -7.327 -16.046 -5.505 1.00 33.81 372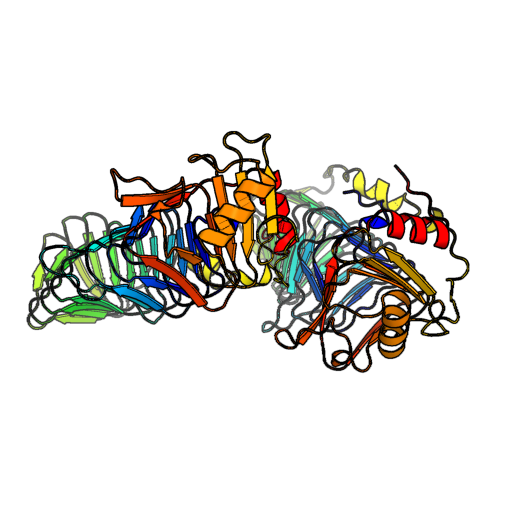 ALA A CA 1
ATOM 1356 C C . ALA A 1 372 ? -6.186 -15.694 -6.448 1.00 31.27 372 ALA A C 1
ATOM 1357 O O . ALA A 1 372 ? -6.381 -15.558 -7.656 1.00 38.04 372 ALA A O 1
ATOM 1359 N N . GLY A 1 373 ? -4.992 -15.538 -5.897 1.00 34.50 373 GLY A N 1
ATOM 1360 C CA . GLY A 1 373 ? -3.865 -15.156 -6.711 1.00 33.52 373 GLY A CA 1
ATOM 1361 C C . GLY A 1 373 ? -3.786 -13.684 -7.028 1.00 34.91 373 GLY A C 1
ATOM 1362 O O . GLY A 1 373 ? -2.804 -13.264 -7.656 1.00 37.74 373 GLY A O 1
ATOM 1363 N N . ALA A 1 374 ? -4.778 -12.890 -6.616 1.00 31.72 374 ALA A N 1
ATOM 1364 C CA . ALA A 1 374 ? -4.730 -11.439 -6.730 1.00 29.41 374 ALA A CA 1
ATOM 1365 C C . ALA A 1 374 ? -4.190 -10.821 -5.441 1.00 32.32 374 ALA A C 1
ATOM 1366 O O . ALA A 1 374 ? -4.022 -11.494 -4.423 1.00 37.23 374 ALA A O 1
ATOM 1368 N N . THR A 1 375 ? -3.931 -9.513 -5.489 1.00 37.23 375 THR A N 1
ATOM 1369 C CA . THR A 1 375 ? -3.328 -8.782 -4.376 1.00 32.92 375 THR A CA 1
ATOM 1370 C C . THR A 1 375 ? -3.713 -7.308 -4.437 1.00 36.31 375 THR A C 1
ATOM 1371 O O . THR A 1 375 ? -3.555 -6.665 -5.477 1.00 35.30 375 THR A O 1
ATOM 1375 N N . LEU A 1 376 ? -4.201 -6.775 -3.322 1.00 37.45 376 LEU A N 1
ATOM 1376 C CA . LEU A 1 376 ? -4.461 -5.351 -3.170 1.00 27.02 376 LEU A CA 1
ATOM 1377 C C . LEU A 1 376 ? -3.432 -4.796 -2.200 1.00 28.40 376 LEU A C 1
ATOM 1378 O O . LEU A 1 376 ? -3.231 -5.370 -1.128 1.00 33.37 376 LEU A O 1
ATOM 1383 N N . VAL A 1 377 ? -2.785 -3.689 -2.567 1.00 25.56 377 VAL A N 1
ATOM 1384 C CA . VAL A 1 377 ? -1.725 -3.080 -1.756 1.00 24.67 377 VAL A CA 1
ATOM 1385 C C . VAL A 1 377 ? -2.043 -1.608 -1.539 1.00 27.65 377 VAL A C 1
ATOM 1386 O O . VAL A 1 377 ? -1.943 -0.807 -2.476 1.00 30.55 377 VAL A O 1
ATOM 1390 N N . THR A 1 378 ? -2.385 -1.239 -0.304 1.00 30.69 378 THR A N 1
ATOM 1391 C CA . THR A 1 378 ? -2.748 0.137 0.019 1.00 31.05 378 THR A CA 1
ATOM 1392 C C . THR A 1 378 ? -1.857 0.676 1.131 1.00 26.51 378 THR A C 1
ATOM 1393 O O . THR A 1 378 ? -1.363 -0.077 1.967 1.00 41.96 378 THR A O 1
ATOM 1397 N N . ARG A 1 379 ? -1.645 1.989 1.135 1.00 31.94 379 ARG A N 1
ATOM 1398 C CA . ARG A 1 379 ? -0.869 2.626 2.196 1.00 35.44 379 ARG A CA 1
ATOM 1399 C C . ARG A 1 379 ? -1.720 3.012 3.400 1.00 33.27 379 ARG A C 1
ATOM 1400 O O . ARG A 1 379 ? -1.185 3.121 4.511 1.00 35.79 379 ARG A O 1
ATOM 1408 N N . ALA A 1 380 ? -3.023 3.213 3.202 1.00 27.66 380 ALA A N 1
ATOM 1409 C CA . ALA A 1 380 ? -3.967 3.507 4.272 1.00 27.89 380 ALA A CA 1
ATOM 1410 C C . ALA A 1 380 ? -5.335 2.981 3.868 1.00 31.13 380 ALA A C 1
ATOM 1411 O O . ALA A 1 380 ? -5.641 2.864 2.676 1.00 33.55 380 ALA A O 1
ATOM 1413 N N . ILE A 1 381 ? -6.160 2.681 4.871 1.00 34.11 381 ILE A N 1
ATOM 1414 C CA . ILE A 1 381 ? -7.418 1.969 4.677 1.00 32.82 381 ILE A CA 1
ATOM 1415 C C . ILE A 1 381 ? -8.462 2.541 5.628 1.00 41.51 381 ILE A C 1
ATOM 1416 O O . ILE A 1 381 ? -8.135 3.078 6.693 1.00 47.74 381 ILE A O 1
ATOM 1421 N N . SER A 1 382 ? -9.732 2.429 5.233 1.00 30.41 382 SER A N 1
ATOM 1422 C CA . SER A 1 382 ? -10.825 2.951 6.049 1.00 32.19 382 SER A CA 1
ATOM 1423 C C . SER A 1 382 ? -12.102 2.228 5.633 1.00 36.75 382 SER A C 1
ATOM 1424 O O . SER A 1 382 ? -12.730 2.611 4.644 1.00 40.82 382 SER A O 1
ATOM 1427 N N . ILE A 1 383 ? -12.491 1.225 6.406 1.00 32.03 383 ILE A N 1
ATOM 1428 C CA . ILE A 1 383 ? -13.656 0.405 6.101 1.00 45.35 383 ILE A CA 1
ATOM 1429 C C . ILE A 1 383 ? -14.696 0.679 7.172 1.00 43.48 383 ILE A C 1
ATOM 1430 O O . ILE A 1 383 ? -14.574 0.173 8.292 1.00 55.94 383 ILE A O 1
ATOM 1435 N N . SER A 1 384 ? -15.721 1.464 6.841 1.00 48.70 384 SER A N 1
ATOM 1436 C CA . SER A 1 384 ? -16.855 1.686 7.741 1.00 58.16 384 SER A CA 1
ATOM 1437 C C . SER A 1 384 ? -18.150 1.425 6.982 1.00 52.41 384 SER A C 1
ATOM 1438 O O . SER A 1 384 ? -18.619 2.281 6.225 1.00 59.60 384 SER A O 1
ATOM 1441 N N . GLY A 1 385 ? -18.740 0.258 7.207 1.00 40.55 385 GLY A N 1
ATOM 1442 C CA . GLY A 1 385 ? -19.990 -0.101 6.582 1.00 39.54 385 GLY A CA 1
ATOM 1443 C C . GLY A 1 385 ? -19.852 -1.064 5.430 1.00 44.78 385 GLY A C 1
ATOM 1444 O O . GLY A 1 385 ? -20.861 -1.630 4.995 1.00 58.82 385 GLY A O 1
ATOM 1445 N N . GLY A 1 386 ? -18.633 -1.278 4.935 1.00 42.29 386 GLY A N 1
ATOM 1446 C CA . GLY A 1 386 ? -18.392 -2.102 3.775 1.00 41.88 386 GLY A CA 1
ATOM 1447 C C . GLY A 1 386 ? -17.588 -3.356 4.087 1.00 44.85 386 GLY A C 1
ATOM 1448 O O . GLY A 1 386 ? -17.139 -3.600 5.204 1.00 45.22 386 GLY A O 1
ATOM 1449 N N . THR A 1 387 ? -17.404 -4.151 3.043 1.00 46.43 387 THR A N 1
ATOM 1450 C CA . THR A 1 387 ? -16.816 -5.464 3.155 1.00 36.42 387 THR A CA 1
ATOM 1451 C C . THR A 1 387 ? -15.589 -5.573 2.260 1.00 45.38 387 THR A C 1
ATOM 1452 O O . THR A 1 387 ? -15.462 -4.871 1.257 1.00 40.94 387 THR A O 1
ATOM 1456 N N . ILE A 1 388 ? -14.650 -6.418 2.674 1.00 53.35 388 ILE A N 1
ATOM 1457 C CA . ILE A 1 388 ? -13.650 -6.996 1.784 1.00 40.95 388 ILE A CA 1
ATOM 1458 C C . ILE A 1 388 ? -13.608 -8.490 2.055 1.00 37.20 388 ILE A C 1
ATOM 1459 O O . ILE A 1 388 ? -13.316 -8.912 3.180 1.00 61.97 388 ILE A O 1
ATOM 1464 N N . GLU A 1 389 ? -13.912 -9.289 1.041 1.00 40.48 389 GLU A N 1
ATOM 1465 C CA . GLU A 1 389 ? -13.867 -10.737 1.176 1.00 47.63 389 GLU A CA 1
ATOM 1466 C C . GLU A 1 389 ? -13.001 -11.287 0.045 1.00 38.51 389 GLU A C 1
ATOM 1467 O O . GLU A 1 389 ? -12.261 -10.567 -0.636 1.00 26.89 389 GLU A O 1
ATOM 1473 N N . GLY A 1 390 ? -13.105 -12.591 -0.189 1.00 52.37 390 GLY A N 1
ATOM 1474 C CA . GLY A 1 390 ? -12.348 -13.243 -1.225 1.00 44.19 390 GLY A CA 1
ATOM 1475 C C . GLY A 1 390 ? -11.047 -13.837 -0.727 1.00 37.08 390 GLY A C 1
ATOM 1476 O O . GLY A 1 390 ? -10.491 -13.425 0.299 1.00 36.47 390 GLY A O 1
ATOM 1477 N N . PRO A 1 391 ? -10.526 -14.812 -1.470 1.00 36.76 391 PRO A N 1
ATOM 1478 C CA . PRO A 1 391 ? -9.360 -15.586 -1.015 1.00 38.54 391 PRO A CA 1
ATOM 1479 C C . PRO A 1 391 ? -7.999 -14.981 -1.332 1.00 37.98 391 PRO A C 1
ATOM 1480 O O . PRO A 1 391 ? -6.983 -15.637 -1.072 1.00 46.87 391 PRO A O 1
ATOM 1484 N N . GLY A 1 392 ? -7.936 -13.775 -1.878 1.00 32.66 392 GLY A N 1
ATOM 1485 C CA . GLY A 1 392 ? -6.658 -13.178 -2.189 1.00 34.61 392 GLY A CA 1
ATOM 1486 C C . GLY A 1 392 ? -6.080 -12.342 -1.051 1.00 37.83 392 GLY A C 1
ATOM 1487 O O . GLY A 1 392 ? -6.729 -12.082 -0.036 1.00 39.86 392 GLY A O 1
ATOM 1488 N N . THR A 1 393 ? -4.843 -11.901 -1.269 1.00 33.15 393 THR A N 1
ATOM 1489 C CA . THR A 1 393 ? -4.091 -11.123 -0.297 1.00 27.30 393 THR A CA 1
ATOM 1490 C C . THR A 1 393 ? -4.467 -9.644 -0.320 1.00 32.48 393 THR A C 1
ATOM 1491 O O . THR A 1 393 ? -4.562 -9.025 -1.381 1.00 31.33 393 THR A O 1
ATOM 1495 N N . ARG A 1 394 ? -4.642 -9.074 0.869 1.00 38.05 394 ARG A N 1
ATOM 1496 C CA . ARG A 1 394 ? -4.891 -7.649 1.070 1.00 35.74 394 ARG A CA 1
ATOM 1497 C C . ARG A 1 394 ? -3.826 -7.130 2.036 1.00 35.38 394 ARG A C 1
ATOM 1498 O O . ARG A 1 394 ? -3.664 -7.672 3.132 1.00 37.05 394 ARG A O 1
ATOM 1506 N N . GLN A 1 395 ? -3.071 -6.113 1.620 1.00 33.75 395 GLN A N 1
ATOM 1507 C CA . GLN A 1 395 ? -1.852 -5.703 2.316 1.00 30.65 395 GLN A CA 1
ATOM 1508 C C . GLN A 1 395 ? -1.870 -4.203 2.603 1.00 40.10 395 GLN A C 1
ATOM 1509 O O . GLN A 1 395 ? -2.034 -3.395 1.682 1.00 38.76 395 GLN A O 1
ATOM 1515 N N . VAL A 1 396 ? -1.693 -3.826 3.871 1.00 35.94 396 VAL A N 1
ATOM 1516 C CA . VAL A 1 396 ? -1.596 -2.423 4.272 1.00 35.02 396 VAL A CA 1
ATOM 1517 C C . VAL A 1 396 ? -0.147 -2.132 4.656 1.00 44.00 396 VAL A C 1
ATOM 1518 O O . VAL A 1 396 ? 0.422 -2.800 5.533 1.00 43.65 396 VAL A O 1
ATOM 1522 N N . ASN A 1 397 ? 0.445 -1.120 4.012 1.00 40.17 397 ASN A N 1
ATOM 1523 C CA . ASN A 1 397 ? 1.868 -0.814 4.172 1.00 38.55 397 ASN A CA 1
ATOM 1524 C C . ASN A 1 397 ? 2.057 0.673 3.922 1.00 36.12 397 ASN A C 1
ATOM 1525 O O . ASN A 1 397 ? 2.200 1.108 2.769 1.00 40.59 397 ASN A O 1
ATOM 1530 N N . PRO A 1 398 ? 2.099 1.485 4.980 1.00 41.01 398 PRO A N 1
ATOM 1531 C CA . PRO A 1 398 ? 2.175 2.948 4.803 1.00 40.39 398 PRO A CA 1
ATOM 1532 C C . PRO A 1 398 ? 3.388 3.434 4.023 1.00 40.84 398 PRO A C 1
ATOM 1533 O O . PRO A 1 398 ? 3.403 4.603 3.605 1.00 45.69 398 PRO A O 1
ATOM 1537 N N . SER A 1 399 ? 4.392 2.593 3.810 1.00 28.42 399 SER A N 1
ATOM 1538 C CA . SER A 1 399 ? 5.609 2.981 3.111 1.00 37.39 399 SER A CA 1
ATOM 1539 C C . SER A 1 399 ? 5.813 2.131 1.860 1.00 38.24 399 SER A C 1
ATOM 1540 O O . SER A 1 399 ? 6.946 1.918 1.408 1.00 37.97 399 SER A O 1
ATOM 1543 N N . ALA A 1 400 ? 4.715 1.632 1.298 1.00 32.97 400 ALA A N 1
ATOM 1544 C CA . ALA A 1 400 ? 4.804 0.776 0.127 1.00 35.55 400 ALA A CA 1
ATOM 1545 C C . ALA A 1 400 ? 5.414 1.529 -1.054 1.00 41.83 400 ALA A C 1
ATOM 1546 O O . ALA A 1 400 ? 5.229 2.741 -1.223 1.00 32.14 400 ALA A O 1
ATOM 1548 N N . THR A 1 401 ? 6.164 0.790 -1.863 1.00 38.65 401 THR A N 1
ATOM 1549 C CA . THR A 1 401 ? 6.745 1.296 -3.095 1.00 34.55 401 THR A CA 1
ATOM 1550 C C . THR A 1 401 ? 5.932 0.755 -4.261 1.00 35.35 401 THR A C 1
ATOM 1551 O O . THR A 1 401 ? 5.835 -0.465 -4.435 1.00 40.26 401 THR A O 1
ATOM 1555 N N . PHE A 1 402 ? 5.338 1.659 -5.052 1.00 36.24 402 PHE A N 1
ATOM 1556 C CA . PHE A 1 402 ? 4.559 1.235 -6.210 1.00 34.92 402 PHE A CA 1
ATOM 1557 C C . PHE A 1 402 ? 5.432 1.179 -7.456 1.00 30.84 402 PHE A C 1
ATOM 1558 O O . PHE A 1 402 ? 6.479 1.830 -7.529 1.00 36.06 402 PHE A O 1
ATOM 1566 N N . PRO A 1 403 ? 5.048 0.387 -8.451 1.00 35.96 403 PRO A N 1
ATOM 1567 C CA . PRO A 1 403 ? 5.786 0.401 -9.722 1.00 36.21 403 PRO A CA 1
ATOM 1568 C C . PRO A 1 403 ? 5.551 1.708 -10.464 1.00 32.21 403 PRO A C 1
ATOM 1569 O O . PRO A 1 403 ? 4.711 2.535 -10.104 1.00 29.86 403 PRO A O 1
ATOM 1573 N N . SER A 1 404 ? 6.335 1.898 -11.515 1.00 39.55 404 SER A N 1
ATOM 1574 C CA . SER A 1 404 ? 6.250 3.135 -12.267 1.00 38.79 404 SER A CA 1
ATOM 1575 C C . SER A 1 404 ? 5.139 3.041 -13.301 1.00 29.35 404 SER A C 1
ATOM 1576 O O . SER A 1 404 ? 4.832 1.961 -13.812 1.00 31.81 404 SER A O 1
ATOM 1579 N N . TYR A 1 405 ? 4.510 4.183 -13.576 1.00 30.68 405 TYR A N 1
ATOM 1580 C CA . TYR A 1 405 ? 3.609 4.316 -14.716 1.00 28.34 405 TYR A CA 1
ATOM 1581 C C . TYR A 1 405 ? 4.319 3.847 -15.979 1.00 23.09 405 TYR A C 1
ATOM 1582 O O . TYR A 1 405 ? 5.527 4.061 -16.128 1.00 30.95 405 TYR A O 1
ATOM 1591 N N . PRO A 1 406 ? 3.614 3.220 -16.909 1.00 21.59 406 PRO A N 1
ATOM 1592 C CA . PRO A 1 406 ? 4.220 2.880 -18.194 1.00 23.85 406 PRO A CA 1
ATOM 1593 C C . PRO A 1 406 ? 4.408 4.129 -19.046 1.00 31.14 406 PRO A C 1
ATOM 1594 O O . PRO A 1 406 ? 3.817 5.185 -18.771 1.00 28.53 406 PRO A O 1
ATOM 1598 N N . PRO A 1 407 ? 5.251 4.067 -20.079 1.00 31.97 407 PRO A N 1
ATOM 1599 C CA . PRO A 1 407 ? 5.663 5.309 -20.755 1.00 27.21 407 PRO A CA 1
ATOM 1600 C C . PRO A 1 407 ? 4.617 5.947 -21.654 1.00 31.96 407 PRO A C 1
ATOM 1601 O O . PRO A 1 407 ? 4.769 7.133 -21.987 1.00 27.86 407 PRO A O 1
ATOM 1605 N N . PHE A 1 408 ? 3.562 5.225 -22.052 1.00 28.44 408 PHE A N 1
ATOM 1606 C CA . PHE A 1 408 ? 2.584 5.829 -22.961 1.00 33.84 408 PHE A CA 1
ATOM 1607 C C . PHE A 1 408 ? 1.919 7.044 -22.339 1.00 27.97 408 PHE A C 1
ATOM 1608 O O . PHE A 1 408 ? 1.483 7.950 -23.059 1.00 25.93 408 PHE A O 1
ATOM 1616 N N . ILE A 1 409 ? 1.824 7.076 -21.011 1.00 25.79 409 ILE A N 1
ATOM 1617 C CA . ILE A 1 409 ? 1.162 8.188 -20.346 1.00 30.43 409 ILE A CA 1
ATOM 1618 C C . ILE A 1 409 ? 1.889 9.489 -20.652 1.00 32.14 409 ILE A C 1
ATOM 1619 O O . ILE A 1 409 ? 1.285 10.469 -21.104 1.00 27.88 409 ILE A O 1
ATOM 1624 N N . ASP A 1 410 ? 3.202 9.514 -20.431 1.00 32.04 410 ASP A N 1
ATOM 1625 C CA . ASP A 1 410 ? 3.920 10.758 -20.667 1.00 35.30 410 ASP A CA 1
ATOM 1626 C C . ASP A 1 410 ? 3.947 11.089 -22.151 1.00 30.57 410 ASP A C 1
ATOM 1627 O O . ASP A 1 410 ? 3.732 12.245 -22.532 1.00 30.20 410 ASP A O 1
ATOM 1632 N N . ASP A 1 411 ? 4.151 10.075 -22.997 1.00 24.32 411 ASP A N 1
ATOM 1633 C CA . ASP A 1 411 ? 4.127 10.258 -24.446 1.00 25.44 411 ASP A CA 1
ATOM 1634 C C . ASP A 1 411 ? 2.914 11.059 -24.901 1.00 29.94 411 ASP A C 1
ATOM 1635 O O . ASP A 1 411 ? 3.028 11.983 -25.716 1.00 37.15 411 ASP A O 1
ATOM 1640 N N . ILE A 1 412 ? 1.737 10.703 -24.398 1.00 29.06 412 ILE A N 1
ATOM 1641 C CA . ILE A 1 412 ? 0.510 11.358 -24.837 1.00 29.92 412 ILE A CA 1
ATOM 1642 C C . ILE A 1 412 ? 0.359 12.717 -24.173 1.00 29.86 412 ILE A C 1
ATOM 1643 O O . ILE A 1 412 ? 0.044 13.715 -24.834 1.00 30.35 412 ILE A O 1
ATOM 1648 N N . LYS A 1 413 ? 0.599 12.781 -22.860 1.00 30.20 413 LYS A N 1
ATOM 1649 C CA . LYS A 1 413 ? 0.621 14.065 -22.166 1.00 31.17 413 LYS A CA 1
ATOM 1650 C C . LYS A 1 413 ? 1.551 15.058 -22.859 1.00 36.72 413 LYS A C 1
ATOM 1651 O O . LYS A 1 413 ? 1.285 16.266 -22.871 1.00 36.94 413 LYS A O 1
ATOM 1657 N N . ASN A 1 414 ? 2.631 14.566 -23.456 1.00 34.17 414 ASN A N 1
ATOM 1658 C CA . ASN A 1 414 ? 3.659 15.420 -24.022 1.00 34.03 414 ASN A CA 1
ATOM 1659 C C . ASN A 1 414 ? 3.440 15.722 -25.491 1.00 36.76 414 ASN A C 1
ATOM 1660 O O . ASN A 1 414 ? 4.206 16.504 -26.062 1.00 42.73 414 ASN A O 1
ATOM 1665 N N . PHE A 1 415 ? 2.428 15.133 -26.118 1.00 34.43 415 PHE A N 1
ATOM 1666 C CA . PHE A 1 415 ? 2.193 15.340 -27.543 1.00 35.25 415 PHE A CA 1
ATOM 1667 C C . PHE A 1 415 ? 1.258 16.528 -27.738 1.00 38.81 415 PHE A C 1
ATOM 1668 O O . PHE A 1 415 ? 0.143 16.544 -27.193 1.00 33.00 415 PHE A O 1
ATOM 1676 N N . ASP A 1 416 ? 1.720 17.528 -28.504 1.00 35.18 416 ASP A N 1
ATOM 1677 C CA . ASP A 1 416 ? 0.940 18.738 -28.780 1.00 34.82 416 ASP A CA 1
ATOM 1678 C C . ASP A 1 416 ? 0.182 18.531 -30.095 1.00 32.76 416 ASP A C 1
ATOM 1679 O O . ASP A 1 416 ? 0.618 18.929 -31.178 1.00 28.18 416 ASP A O 1
ATOM 1684 N N . PHE A 1 417 ? -0.988 17.887 -29.977 1.00 36.50 417 PHE A N 1
ATOM 1685 C CA . PHE A 1 417 ? -1.792 17.529 -31.144 1.00 26.37 417 PHE A CA 1
ATOM 1686 C C . PHE A 1 417 ? -2.032 18.734 -32.038 1.00 31.54 417 PHE A C 1
ATOM 1687 O O . PHE A 1 417 ? -1.949 18.633 -33.267 1.00 27.09 417 PHE A O 1
ATOM 1695 N N . ASP A 1 418 ? -2.320 19.887 -31.436 1.00 29.05 418 ASP A N 1
ATOM 1696 C CA . ASP A 1 418 ? -2.619 21.075 -32.224 1.00 31.46 418 ASP A CA 1
ATOM 1697 C C . ASP A 1 418 ? -1.428 21.517 -33.048 1.00 30.06 418 ASP A C 1
ATOM 1698 O O . ASP A 1 418 ? -1.602 22.087 -34.129 1.00 38.32 418 ASP A O 1
ATOM 1703 N N . SER A 1 419 ? -0.217 21.265 -32.554 1.00 29.43 419 SER A N 1
ATOM 1704 C CA . SER A 1 419 ? 0.982 21.717 -33.241 1.00 31.24 419 SER A CA 1
ATOM 1705 C C . SER A 1 419 ? 1.156 21.059 -34.605 1.00 28.77 419 SER A C 1
ATOM 1706 O O . SER A 1 419 ? 1.922 21.567 -35.430 1.00 30.97 419 SER A O 1
ATOM 1709 N N . ARG A 1 420 ? 0.458 19.956 -34.869 1.00 21.50 420 ARG A N 1
ATOM 1710 C CA . ARG A 1 420 ? 0.664 19.219 -36.106 1.00 25.11 420 ARG A CA 1
ATOM 1711 C C . ARG A 1 420 ? -0.064 19.819 -37.305 1.00 27.83 420 ARG A C 1
ATOM 1712 O O . ARG A 1 420 ? 0.148 19.350 -38.432 1.00 28.46 420 ARG A O 1
ATOM 1720 N N . MET A 1 421 ? -0.900 20.837 -37.101 1.00 22.03 421 MET A N 1
ATOM 1721 C CA . MET A 1 421 ? -1.691 21.419 -38.174 1.00 20.73 421 MET A CA 1
ATOM 1722 C C . MET A 1 421 ? -1.794 22.913 -37.953 1.00 27.30 421 MET A C 1
ATOM 1723 O O . MET A 1 421 ? -1.517 23.424 -36.862 1.00 29.99 421 MET A O 1
ATOM 1728 N N . SER A 1 422 ? -2.211 23.614 -39.008 1.00 25.13 422 SER A N 1
ATOM 1729 C CA . SER A 1 422 ? -2.461 25.055 -38.955 1.00 28.18 422 SER A CA 1
ATOM 1730 C C . SER A 1 422 ? -3.822 25.298 -39.591 1.00 25.31 422 SER A C 1
ATOM 1731 O O . SER A 1 422 ? -3.955 25.283 -40.816 1.00 28.78 422 SER A O 1
ATOM 1734 N N . VAL A 1 423 ? -4.841 25.498 -38.767 1.00 28.81 423 VAL A N 1
ATOM 1735 C CA . VAL A 1 423 ? -6.189 25.704 -39.281 1.00 26.31 423 VAL A CA 1
ATOM 1736 C C . VAL A 1 423 ? -6.298 27.134 -39.790 1.00 31.52 423 VAL A C 1
ATOM 1737 O O . VAL A 1 423 ? -5.984 28.087 -39.069 1.00 35.82 423 VAL A O 1
ATOM 1741 N N . THR A 1 424 ? -6.715 27.287 -41.051 1.00 35.30 424 THR A N 1
ATOM 1742 C CA . THR A 1 424 ? -7.031 28.595 -41.596 1.00 34.22 424 THR A CA 1
ATOM 1743 C C . THR A 1 424 ? -8.508 28.568 -41.967 1.00 29.96 424 THR A C 1
ATOM 1744 O O . THR A 1 424 ? -9.366 28.606 -41.061 1.00 42.12 424 THR A O 1
ATOM 1748 N N . THR A 1 425 ? -8.859 28.517 -43.241 1.00 22.86 425 THR A N 1
ATOM 1749 C CA . THR A 1 425 ? -10.245 28.531 -43.673 1.00 25.89 425 THR A CA 1
ATOM 1750 C C . THR A 1 425 ? -10.555 27.249 -44.443 1.00 37.66 425 THR A C 1
ATOM 1751 O O . THR A 1 425 ? -9.683 26.689 -45.133 1.00 38.13 425 THR A O 1
ATOM 1755 N N . LEU A 1 426 ? -11.773 26.760 -44.284 1.00 38.50 426 LEU A N 1
ATOM 1756 C CA . LEU A 1 426 ? -12.048 25.578 -45.082 1.00 30.35 426 LEU A CA 1
ATOM 1757 C C . LEU A 1 426 ? -12.585 25.990 -46.455 1.00 33.38 426 LEU A C 1
ATOM 1758 O O . LEU A 1 426 ? -13.408 26.913 -46.550 1.00 26.78 426 LEU A O 1
ATOM 1763 N N . PRO A 1 427 ? -12.105 25.342 -47.519 1.00 31.46 427 PRO A N 1
ATOM 1764 C CA . PRO A 1 427 ? -12.498 25.733 -48.878 1.00 16.20 427 PRO A CA 1
ATOM 1765 C C . PRO A 1 427 ? -13.987 25.566 -49.152 1.00 22.77 427 PRO A C 1
ATOM 1766 O O . PRO A 1 427 ? -14.689 24.778 -48.519 1.00 21.71 427 PRO A O 1
ATOM 1770 N N . ALA A 1 428 ? -14.460 26.329 -50.138 1.00 35.88 428 ALA A N 1
ATOM 1771 C CA . ALA A 1 428 ? -15.812 26.228 -50.670 1.00 32.80 428 ALA A CA 1
ATOM 1772 C C . ALA A 1 428 ? -15.757 26.574 -52.151 1.00 33.29 428 ALA A C 1
ATOM 1773 O O . ALA A 1 428 ? -15.004 27.468 -52.549 1.00 45.67 428 ALA A O 1
ATOM 1775 N N A ASP A 1 429 ? -16.571 25.905 -52.949 0.41 31.28 429 ASP A N 1
ATOM 1776 N N B ASP A 1 429 ? -16.521 25.797 -52.989 0.59 31.16 429 ASP A N 1
ATOM 1777 C CA A ASP A 1 429 ? -16.723 26.249 -54.351 0.41 33.71 429 ASP A CA 1
ATOM 1778 C CA B ASP A 1 429 ? -16.740 26.024 -54.423 0.59 33.81 429 ASP A CA 1
ATOM 1779 C C A ASP A 1 429 ? -18.194 26.464 -54.657 0.41 31.08 429 ASP A C 1
ATOM 1780 C C B ASP A 1 429 ? -18.200 26.419 -54.674 0.59 30.92 429 ASP A C 1
ATOM 1781 O O A ASP A 1 429 ? -19.064 26.017 -53.903 0.41 29.80 429 ASP A O 1
ATOM 1782 O O B ASP A 1 429 ? -19.072 26.072 -53.876 0.59 30.17 429 ASP A O 1
ATOM 1791 N N . PRO A 1 430 ? -18.509 27.173 -55.746 1.00 38.36 430 PRO A N 1
ATOM 1792 C CA . PRO A 1 430 ? -19.926 27.439 -56.054 1.00 37.38 430 PRO A CA 1
ATOM 1793 C C . PRO A 1 430 ? -20.630 26.269 -56.708 1.00 37.19 430 PRO A C 1
ATOM 1794 O O . PRO A 1 430 ? -21.868 26.266 -56.733 1.00 39.10 430 PRO A O 1
ATOM 1798 N N . VAL A 1 431 ? -19.891 25.286 -57.233 1.00 25.03 431 VAL A N 1
ATOM 1799 C CA . VAL A 1 431 ? -20.501 24.022 -57.642 1.00 35.10 431 VAL A CA 1
ATOM 1800 C C . VAL A 1 431 ? -21.197 23.366 -56.455 1.00 27.15 431 VAL A C 1
ATOM 1801 O O . VAL A 1 431 ? -20.602 23.185 -55.390 1.00 28.97 431 VAL A O 1
ATOM 1805 N N . GLY A 1 432 ? -22.454 22.972 -56.636 1.00 30.79 432 GLY A N 1
ATOM 1806 C CA . GLY A 1 432 ? -23.104 22.327 -55.504 1.00 33.35 432 GLY A CA 1
ATOM 1807 C C . GLY A 1 432 ? -23.468 23.336 -54.425 1.00 41.36 432 GLY A C 1
ATOM 1808 O O . GLY A 1 432 ? -23.706 24.516 -54.700 1.00 41.07 432 GLY A O 1
ATOM 1809 N N . ALA A 1 433 ? -23.515 22.867 -53.176 1.00 33.76 433 ALA A N 1
ATOM 1810 C CA . ALA A 1 433 ? -23.833 23.763 -52.065 1.00 35.54 433 ALA A CA 1
ATOM 1811 C C . ALA A 1 433 ? -22.778 24.859 -51.953 1.00 33.99 433 ALA A C 1
ATOM 1812 O O . ALA A 1 433 ? -21.580 24.573 -51.871 1.00 30.31 433 ALA A O 1
ATOM 1814 N N . THR A 1 434 ? -23.226 26.123 -51.940 1.00 30.71 434 THR A N 1
ATOM 1815 C CA . THR A 1 434 ? -22.278 27.231 -52.029 1.00 34.29 434 THR A CA 1
ATOM 1816 C C . THR A 1 434 ? -21.528 27.467 -50.722 1.00 28.89 434 THR A C 1
ATOM 1817 O O . THR A 1 434 ? -20.531 28.197 -50.722 1.00 34.37 434 THR A O 1
ATOM 1821 N N . THR A 1 435 ? -21.959 26.839 -49.627 1.00 35.41 435 THR A N 1
ATOM 1822 C CA . THR A 1 435 ? -21.235 26.872 -48.357 1.00 29.23 435 THR A CA 1
ATOM 1823 C C . THR A 1 435 ? -20.111 25.844 -48.291 1.00 26.51 435 THR A C 1
ATOM 1824 O O . THR A 1 435 ? -19.110 26.075 -47.600 1.00 27.65 435 THR A O 1
ATO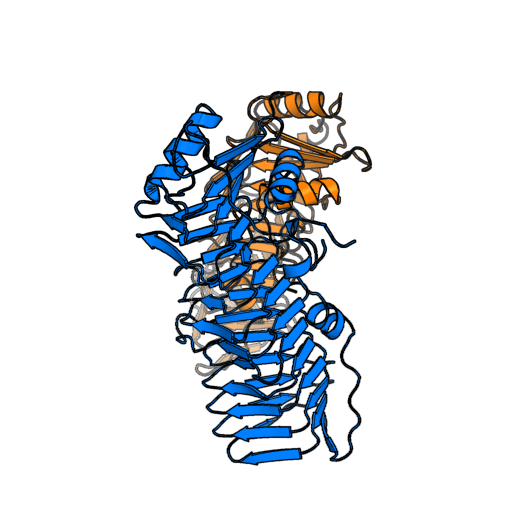M 1828 N N . LEU A 1 436 ? -20.248 24.716 -48.992 1.00 26.23 436 LEU A N 1
ATOM 1829 C CA . LEU A 1 436 ? -19.325 23.595 -48.870 1.00 24.71 436 LEU A CA 1
ATOM 1830 C C . LEU A 1 436 ? -18.290 23.583 -49.988 1.00 22.83 436 LEU A C 1
ATOM 1831 O O . LEU A 1 436 ? -18.485 24.145 -51.064 1.00 27.84 436 LEU A O 1
ATOM 1836 N N . GLY A 1 437 ? -17.167 22.933 -49.704 1.00 21.90 437 GLY A N 1
ATOM 1837 C CA . GLY A 1 437 ? -16.255 22.507 -50.738 1.00 24.76 437 GLY A CA 1
ATOM 1838 C C . GLY A 1 437 ? -16.019 21.015 -50.614 1.00 18.52 437 GLY A C 1
ATOM 1839 O O . GLY A 1 437 ? -16.301 20.406 -49.587 1.00 28.60 437 GLY A O 1
ATOM 1840 N N . SER A 1 438 ? -15.496 20.426 -51.678 1.00 16.38 438 SER A N 1
ATOM 1841 C CA . SER A 1 438 ? -15.156 19.019 -51.587 1.00 19.08 438 SER A CA 1
ATOM 1842 C C . SER A 1 438 ? -14.059 18.676 -52.582 1.00 16.92 438 SER A C 1
ATOM 1843 O O . SER A 1 438 ? -13.813 19.399 -53.549 1.00 17.46 438 SER A O 1
ATOM 1846 N N . VAL A 1 439 ? -13.399 17.557 -52.298 1.00 20.18 439 VAL A N 1
ATOM 1847 C CA . VAL A 1 439 ? -12.508 16.844 -53.204 1.00 16.89 439 VAL A CA 1
ATOM 1848 C C . VAL A 1 439 ? -12.944 15.384 -53.211 1.00 18.43 439 VAL A C 1
ATOM 1849 O O . VAL A 1 439 ? -13.278 14.835 -52.154 1.00 23.01 439 VAL A O 1
ATOM 1853 N N . TYR A 1 440 ? -12.950 14.752 -54.387 1.00 13.59 440 TYR A N 1
ATOM 1854 C CA . TYR A 1 440 ? -13.414 13.374 -54.492 1.00 16.59 440 TYR A CA 1
ATOM 1855 C C . TYR A 1 440 ? -12.410 12.513 -55.242 1.00 16.64 440 TYR A C 1
ATOM 1856 O O . TYR A 1 440 ? -11.467 13.008 -55.855 1.00 23.76 440 TYR A O 1
ATOM 1865 N N . ASP A 1 441 ? -12.628 11.198 -55.178 1.00 18.90 441 ASP A N 1
ATOM 1866 C CA . ASP A 1 441 ? -11.751 10.193 -55.783 1.00 16.10 441 ASP A CA 1
ATOM 1867 C C . ASP A 1 441 ? -12.626 9.061 -56.306 1.00 18.57 441 ASP A C 1
ATOM 1868 O O . ASP A 1 441 ? -13.182 8.291 -55.515 1.00 17.03 441 ASP A O 1
ATOM 1873 N N . LYS A 1 442 ? -12.755 8.957 -57.629 1.00 18.30 442 LYS A N 1
ATOM 1874 C CA . LYS A 1 442 ? -13.506 7.859 -58.223 1.00 25.32 442 LYS A CA 1
ATOM 1875 C C . LYS A 1 442 ? -12.622 6.678 -58.583 1.00 24.99 442 LYS A C 1
ATOM 1876 O O . LYS A 1 442 ? -13.143 5.651 -59.021 1.00 27.04 442 LYS A O 1
ATOM 1882 N N . SER A 1 443 ? -11.303 6.794 -58.401 1.00 31.05 443 SER A N 1
ATOM 1883 C CA . SER A 1 443 ? -10.426 5.649 -58.628 1.00 33.71 443 SER A CA 1
ATOM 1884 C C . SER A 1 443 ? -10.549 4.615 -57.517 1.00 28.70 443 SER A C 1
ATOM 1885 O O . SER A 1 443 ? -10.234 3.441 -57.737 1.00 25.81 443 SER A O 1
ATOM 1888 N N . ALA A 1 444 ? -11.007 5.028 -56.339 1.00 32.76 444 ALA A N 1
ATOM 1889 C CA . ALA A 1 444 ? -11.245 4.125 -55.226 1.00 26.31 444 ALA A CA 1
ATOM 1890 C C . ALA A 1 444 ? -12.575 3.390 -55.398 1.00 33.67 444 ALA A C 1
ATOM 1891 O O . ALA A 1 444 ? -13.440 3.776 -56.193 1.00 34.55 444 ALA A O 1
ATOM 1893 N N . THR A 1 445 ? -12.727 2.309 -54.641 1.00 36.30 445 THR A N 1
ATOM 1894 C CA . THR A 1 445 ? -13.952 1.519 -54.656 1.00 28.93 445 THR A CA 1
ATOM 1895 C C . THR A 1 445 ? -14.289 1.139 -53.225 1.00 31.37 445 THR A C 1
ATOM 1896 O O . THR A 1 445 ? -13.531 0.389 -52.596 1.00 37.90 445 THR A O 1
ATOM 1900 N N . PRO A 1 446 ? -15.372 1.675 -52.645 1.00 25.09 446 PRO A N 1
ATOM 1901 C CA . PRO A 1 446 ? -16.297 2.667 -53.191 1.00 21.32 446 PRO A CA 1
ATOM 1902 C C . PRO A 1 446 ? -15.680 4.037 -53.396 1.00 23.19 446 PRO A C 1
ATOM 1903 O O . PRO A 1 446 ? -14.582 4.297 -52.904 1.00 23.00 446 PRO A O 1
ATOM 1907 N N . TRP A 1 447 ? -16.397 4.905 -54.106 1.00 26.45 447 TRP A N 1
ATOM 1908 C CA . TRP A 1 447 ? -15.952 6.278 -54.291 1.00 21.30 447 TRP A CA 1
ATOM 1909 C C . TRP A 1 447 ? -15.773 6.960 -52.942 1.00 25.48 447 TRP A C 1
ATOM 1910 O O . TRP A 1 447 ? -16.517 6.708 -51.988 1.00 24.44 447 TRP A O 1
ATOM 1921 N N . GLU A 1 448 ? -14.787 7.845 -52.873 1.00 22.23 448 GLU A N 1
ATOM 1922 C CA . GLU A 1 448 ? -14.472 8.570 -51.656 1.00 18.56 448 GLU A CA 1
ATOM 1923 C C . GLU A 1 448 ? -14.604 10.062 -51.923 1.00 22.83 448 GLU A C 1
ATOM 1924 O O . GLU A 1 448 ? -14.190 10.556 -52.976 1.00 25.00 448 GLU A O 1
ATOM 1930 N N . ILE A 1 449 ? -15.214 10.780 -50.994 1.00 19.57 449 ILE A N 1
ATOM 1931 C CA . ILE A 1 449 ? -15.321 12.226 -51.108 1.00 15.36 449 ILE A CA 1
ATOM 1932 C C . ILE A 1 449 ? -15.148 12.788 -49.717 1.00 15.41 449 ILE A C 1
ATOM 1933 O O . ILE A 1 449 ? -15.646 12.217 -48.744 1.00 20.40 449 ILE A O 1
ATOM 1938 N N . VAL A 1 450 ? -14.391 13.871 -49.611 1.00 16.85 450 VAL A N 1
ATOM 1939 C CA . VAL A 1 450 ? -14.298 14.633 -48.374 1.00 19.55 450 VAL A CA 1
ATOM 1940 C C . VAL A 1 450 ? -15.053 15.937 -48.582 1.00 23.44 450 VAL A C 1
ATOM 1941 O O . VAL A 1 450 ? -14.912 16.585 -49.628 1.00 21.65 450 VAL A O 1
ATOM 1945 N N . VAL A 1 451 ? -15.880 16.300 -47.607 1.00 17.51 451 VAL A N 1
ATOM 1946 C CA . VAL A 1 451 ? -16.703 17.498 -47.683 1.00 17.27 451 VAL A CA 1
ATOM 1947 C C . VAL A 1 451 ? -16.210 18.492 -46.634 1.00 15.08 451 VAL A C 1
ATOM 1948 O O . VAL A 1 451 ? -16.159 18.175 -45.441 1.00 12.57 451 VAL A O 1
ATOM 1952 N N . TYR A 1 452 ? -15.832 19.688 -47.075 1.00 16.43 452 TYR A N 1
ATOM 1953 C CA . TYR A 1 452 ? -15.380 20.744 -46.178 1.00 18.05 452 TYR A CA 1
ATOM 1954 C C . TYR A 1 452 ? -16.506 21.744 -45.958 1.00 17.49 452 TYR A C 1
ATOM 1955 O O . TYR A 1 452 ? -17.122 22.209 -46.919 1.00 18.33 452 TYR A O 1
ATOM 1964 N N . GLY A 1 453 ? -16.773 22.064 -44.695 1.00 18.38 453 GLY A N 1
ATOM 1965 C CA . GLY A 1 453 ? -17.785 23.046 -44.363 1.00 21.84 453 GLY A CA 1
ATOM 1966 C C . GLY A 1 453 ? -17.290 24.040 -43.336 1.00 24.54 453 GLY A C 1
ATOM 1967 O O . GLY A 1 453 ? -17.221 23.717 -42.148 1.00 20.94 453 GLY A O 1
ATOM 1968 N N . GLU A 1 454 ? -16.951 25.256 -43.788 1.00 28.01 454 GLU A N 1
ATOM 1969 C CA . GLU A 1 454 ? -16.376 26.272 -42.906 1.00 25.69 454 GLU A CA 1
ATOM 1970 C C . GLU A 1 454 ? -17.362 26.737 -41.835 1.00 26.47 454 GLU A C 1
ATOM 1971 O O . GLU A 1 454 ? -16.945 27.123 -40.735 1.00 31.94 454 GLU A O 1
ATOM 1977 N N . SER A 1 455 ? -18.664 26.691 -42.122 1.00 34.38 455 SER A N 1
ATOM 1978 C CA . SER A 1 455 ? -19.702 27.104 -41.181 1.00 32.67 455 SER A CA 1
ATOM 1979 C C . SER A 1 455 ? -20.606 25.947 -40.767 1.00 37.23 455 SER A C 1
ATOM 1980 O O . SER A 1 455 ? -21.756 26.179 -40.386 1.00 50.96 455 SER A O 1
ATOM 1983 N N . GLY A 1 456 ? -20.141 24.711 -40.870 1.00 34.20 456 GLY A N 1
ATOM 1984 C CA . GLY A 1 456 ? -20.967 23.550 -40.599 1.00 37.25 456 GLY A CA 1
ATOM 1985 C C . GLY A 1 456 ? -21.391 22.822 -41.871 1.00 27.03 456 GLY A C 1
ATOM 1986 O O . GLY A 1 456 ? -21.113 23.237 -42.995 1.00 36.41 456 GLY A O 1
ATOM 1987 N N . ILE A 1 457 ? -22.069 21.698 -41.663 1.00 24.50 457 ILE A N 1
ATOM 1988 C CA . ILE A 1 457 ? -22.613 20.873 -42.738 1.00 20.16 457 ILE A CA 1
ATOM 1989 C C . ILE A 1 457 ? -24.012 20.434 -42.329 1.00 22.00 457 ILE A C 1
ATOM 1990 O O . ILE A 1 457 ? -24.260 20.166 -41.146 1.00 24.86 457 ILE A O 1
ATOM 1995 N N . ASN A 1 458 ? -24.936 20.387 -43.291 1.00 15.36 458 ASN A N 1
ATOM 1996 C CA . ASN A 1 458 ? -26.240 19.786 -43.047 1.00 15.77 458 ASN A CA 1
ATOM 1997 C C . ASN A 1 458 ? -26.609 18.880 -44.212 1.00 23.47 458 ASN A C 1
ATOM 1998 O O . ASN A 1 458 ? -25.906 18.811 -45.226 1.00 23.19 458 ASN A O 1
ATOM 2003 N N . ASP A 1 459 ? -27.726 18.168 -44.055 1.00 19.65 459 ASP A N 1
ATOM 2004 C CA . ASP A 1 459 ? -28.032 17.102 -45.002 1.00 23.54 459 ASP A CA 1
ATOM 2005 C C . ASP A 1 459 ? -28.497 17.648 -46.350 1.00 22.80 459 ASP A C 1
ATOM 2006 O O . ASP A 1 459 ? -28.196 17.061 -47.397 1.00 19.97 459 ASP A O 1
ATOM 2011 N N . SER A 1 460 ? -29.218 18.769 -46.351 1.00 19.33 460 SER A N 1
ATOM 2012 C CA . SER A 1 460 ? -29.584 19.412 -47.611 1.00 26.46 460 SER A CA 1
ATOM 2013 C C . SER A 1 460 ? -28.336 19.812 -48.405 1.00 25.54 460 SER A C 1
ATOM 2014 O O . SER A 1 460 ? -28.199 19.485 -49.592 1.00 20.85 460 SER A O 1
ATOM 2017 N N . GLU A 1 461 ? -27.396 20.495 -47.751 1.00 25.70 461 GLU A N 1
ATOM 2018 C CA . GLU A 1 461 ? -26.158 20.882 -48.417 1.00 21.52 461 GLU A CA 1
ATOM 2019 C C . GLU A 1 461 ? -25.383 19.673 -48.918 1.00 20.68 461 GLU A C 1
ATOM 2020 O O . GLU A 1 461 ? -24.846 19.686 -50.032 1.00 18.33 461 GLU A O 1
ATOM 2026 N N . LEU A 1 462 ? -25.336 18.615 -48.109 1.00 22.15 462 LEU A N 1
ATOM 2027 C CA . LEU A 1 462 ? -24.586 17.410 -48.450 1.00 18.28 462 LEU A CA 1
ATOM 2028 C C . LEU A 1 462 ? -25.135 16.732 -49.704 1.00 17.94 462 LEU A C 1
ATOM 2029 O O . LEU A 1 462 ? -24.366 16.303 -50.572 1.00 15.76 462 LEU A O 1
ATOM 2034 N N . ILE A 1 463 ? -26.459 16.603 -49.804 1.00 19.06 463 ILE A N 1
ATOM 2035 C CA . ILE A 1 463 ? -27.072 16.046 -51.009 1.00 20.58 463 ILE A CA 1
ATOM 2036 C C . ILE A 1 463 ? -26.726 16.903 -52.231 1.00 26.29 463 ILE A C 1
ATOM 2037 O O . ILE A 1 463 ? -26.350 16.382 -53.292 1.00 24.29 463 ILE A O 1
ATOM 2042 N N . THR A 1 464 ? -26.838 18.230 -52.097 1.00 15.12 464 THR A N 1
ATOM 2043 C CA . THR A 1 464 ? -26.461 19.112 -53.196 1.00 19.42 464 THR A CA 1
ATOM 2044 C C . THR A 1 464 ? -24.995 18.921 -53.579 1.00 19.29 464 THR A C 1
ATOM 2045 O O . THR A 1 464 ? -24.677 18.637 -54.742 1.00 20.59 464 THR A O 1
ATOM 2049 N N . GLU A 1 465 ? -24.088 19.063 -52.610 1.00 16.86 465 GLU A N 1
ATOM 2050 C CA . GLU A 1 465 ? -22.663 19.040 -52.918 1.00 17.90 465 GLU A CA 1
ATOM 2051 C C . GLU A 1 465 ? -22.235 17.702 -53.509 1.00 21.09 465 GLU A C 1
ATOM 2052 O O . GLU A 1 465 ? -21.565 17.662 -54.547 1.00 26.34 465 GLU A O 1
ATOM 2058 N N . VAL A 1 466 ? -22.608 16.592 -52.870 1.00 14.66 466 VAL A N 1
ATOM 2059 C CA . VAL A 1 466 ? -22.140 15.287 -53.337 1.00 20.90 466 VAL A CA 1
ATOM 2060 C C . VAL A 1 466 ? -22.595 15.027 -54.775 1.00 20.40 466 VAL A C 1
ATOM 2061 O O . VAL A 1 466 ? -21.790 14.664 -55.639 1.00 22.60 466 VAL A O 1
ATOM 2065 N N . ASN A 1 467 ? -23.886 15.221 -55.057 1.00 17.56 467 ASN A N 1
ATOM 2066 C CA . ASN A 1 467 ? -24.406 14.972 -56.403 1.00 18.84 467 ASN A CA 1
ATOM 2067 C C . ASN A 1 467 ? -23.723 15.829 -57.453 1.00 19.79 467 ASN A C 1
ATOM 2068 O O . ASN A 1 467 ? -23.546 15.398 -58.597 1.00 19.41 467 ASN A O 1
ATOM 2073 N N . SER A 1 468 ? -23.402 17.072 -57.112 1.00 22.76 468 SER A N 1
ATOM 2074 C CA . SER A 1 468 ? -22.760 17.925 -58.098 1.00 23.32 468 SER A CA 1
ATOM 2075 C C . SER A 1 468 ? -21.404 17.359 -58.514 1.00 24.74 468 SER A C 1
ATOM 2076 O O . SER A 1 468 ? -21.030 17.427 -59.692 1.00 25.96 468 SER A O 1
ATOM 2079 N N . LYS A 1 469 ? -20.651 16.797 -57.559 1.00 17.05 469 LYS A N 1
ATOM 2080 C CA . LYS A 1 469 ? -19.305 16.339 -57.874 1.00 17.41 469 LYS A CA 1
ATOM 2081 C C . LYS A 1 469 ? -19.310 14.962 -58.514 1.00 29.36 469 LYS A C 1
ATOM 2082 O O . LYS A 1 469 ? -18.463 14.681 -59.376 1.00 24.00 469 LYS A O 1
ATOM 2088 N N . LEU A 1 470 ? -20.272 14.109 -58.140 1.00 27.08 470 LEU A N 1
ATOM 2089 C CA . LEU A 1 470 ? -20.260 12.707 -58.526 1.00 14.35 470 LEU A CA 1
ATOM 2090 C C . LEU A 1 470 ? -21.277 12.344 -59.589 1.00 20.98 470 LEU A C 1
ATOM 2091 O O . LEU A 1 470 ? -21.232 11.217 -60.097 1.00 23.56 470 LEU A O 1
ATOM 2096 N N . GLY A 1 471 ? -22.190 13.255 -59.933 1.00 26.08 471 GLY A N 1
ATOM 2097 C CA . GLY A 1 471 ? -23.317 12.935 -60.785 1.00 15.33 471 GLY A CA 1
ATOM 2098 C C . GLY A 1 471 ? -24.291 11.953 -60.178 1.00 19.52 471 GLY A C 1
ATOM 2099 O O . GLY A 1 471 ? -25.194 11.488 -60.876 1.00 18.22 471 GLY A O 1
ATOM 2100 N N . SER A 1 472 ? -24.118 11.606 -58.907 1.00 22.43 472 SER A N 1
ATOM 2101 C CA . SER A 1 472 ? -25.036 10.752 -58.158 1.00 21.85 472 SER A CA 1
ATOM 2102 C C . SER A 1 472 ? -24.606 10.803 -56.700 1.00 24.96 472 SER A C 1
ATOM 2103 O O . SER A 1 472 ? -23.717 11.578 -56.322 1.00 20.56 472 SER A O 1
ATOM 2106 N N . PHE A 1 473 ? -25.214 9.938 -55.895 1.00 23.48 473 PHE A N 1
ATOM 2107 C CA . PHE A 1 473 ? -24.937 9.860 -54.459 1.00 20.68 473 PHE A CA 1
ATOM 2108 C C . PHE A 1 473 ? -25.214 8.418 -54.049 1.00 23.18 473 PHE A C 1
ATOM 2109 O O . PHE A 1 473 ? -26.288 8.095 -53.524 1.00 19.45 473 PHE A O 1
ATOM 2117 N N . PRO A 1 474 ? -24.287 7.500 -54.338 1.00 32.03 474 PRO A N 1
ATOM 2118 C CA . PRO A 1 474 ? -24.560 6.084 -54.064 1.00 26.97 474 PRO A CA 1
ATOM 2119 C C . PRO A 1 474 ? -24.483 5.815 -52.577 1.00 28.92 474 PRO A C 1
ATOM 2120 O O . PRO A 1 474 ? -23.726 6.459 -51.845 1.00 27.76 474 PRO A O 1
ATOM 2124 N N . SER A 1 475 ? -25.294 4.860 -52.127 1.00 30.90 475 SER A N 1
ATOM 2125 C CA . SER A 1 475 ? -25.378 4.600 -50.698 1.00 21.44 475 SER A CA 1
ATOM 2126 C C . SER A 1 475 ? -24.051 4.123 -50.125 1.00 24.87 475 SER A C 1
ATOM 2127 O O . SER A 1 475 ? -23.805 4.306 -48.927 1.00 31.44 475 SER A O 1
ATOM 2130 N N . ASN A 1 476 ? -23.177 3.554 -50.953 1.00 31.79 476 ASN A N 1
ATOM 2131 C CA . ASN A 1 476 ? -21.910 3.001 -50.491 1.00 29.69 476 ASN A CA 1
ATOM 2132 C C . ASN A 1 476 ? -20.772 4.029 -50.450 1.00 26.13 476 ASN A C 1
ATOM 2133 O O . ASN A 1 476 ? -19.628 3.647 -50.180 1.00 26.86 476 ASN A O 1
ATOM 2138 N N . VAL A 1 477 ? -21.045 5.315 -50.689 1.00 20.65 477 VAL A N 1
ATOM 2139 C CA . VAL A 1 477 ? -19.950 6.282 -50.785 1.00 28.35 477 VAL A CA 1
ATOM 2140 C C . VAL A 1 477 ? -19.257 6.437 -49.434 1.00 18.14 477 VAL A C 1
ATOM 2141 O O . VAL A 1 477 ? -19.899 6.478 -48.380 1.00 20.34 477 VAL A O 1
ATOM 2145 N N . ARG A 1 478 ? -17.929 6.452 -49.460 1.00 21.02 478 ARG A N 1
ATOM 2146 C CA . ARG A 1 478 ? -17.132 6.721 -48.273 1.00 17.31 478 ARG A CA 1
ATOM 2147 C C . ARG A 1 478 ? -17.082 8.226 -48.066 1.00 19.45 478 ARG A C 1
ATOM 2148 O O . ARG A 1 478 ? -16.656 8.969 -48.962 1.00 16.59 478 ARG A O 1
ATOM 2156 N N . LEU A 1 479 ? -17.507 8.668 -46.886 1.00 18.00 479 LEU A N 1
ATOM 2157 C CA . LEU A 1 479 ? -17.695 10.077 -46.580 1.00 15.36 479 LEU A CA 1
ATOM 2158 C C . LEU A 1 479 ? -16.722 10.519 -45.492 1.00 16.44 479 LEU A C 1
ATOM 2159 O O . LEU A 1 479 ? -16.664 9.914 -44.417 1.00 19.09 479 LEU A O 1
ATOM 2164 N N . TYR A 1 480 ? -15.964 11.568 -45.772 1.00 13.86 480 TYR A N 1
ATOM 2165 C CA . TYR A 1 480 ? -15.068 12.198 -44.807 1.00 16.97 480 TYR A CA 1
ATOM 2166 C C . TYR A 1 480 ? -15.551 13.635 -44.612 1.00 22.80 480 TYR A C 1
ATOM 2167 O O . TYR A 1 480 ? -15.470 14.456 -45.535 1.00 16.49 480 TYR A O 1
ATOM 2176 N N . LEU A 1 481 ? -16.105 13.922 -43.437 1.00 15.08 481 LEU A N 1
ATOM 2177 C CA . LEU A 1 481 ? -16.671 15.229 -43.146 1.00 16.53 481 LEU A CA 1
ATOM 2178 C C . LEU A 1 481 ? -15.660 16.021 -42.342 1.00 16.46 481 LEU A C 1
ATOM 2179 O O . LEU A 1 481 ? -15.192 15.547 -41.300 1.00 15.94 481 LEU A O 1
ATOM 2184 N N . ALA A 1 482 ? -15.343 17.229 -42.807 1.00 11.10 482 ALA A N 1
ATOM 2185 C CA . ALA A 1 482 ? -14.454 18.126 -42.077 1.00 16.89 482 ALA A CA 1
ATOM 2186 C C . ALA A 1 482 ? -15.152 19.468 -41.900 1.00 18.74 482 ALA A C 1
ATOM 2187 O O . ALA A 1 482 ? -15.478 20.139 -42.885 1.00 21.51 482 ALA A O 1
ATOM 2189 N N . SER A 1 483 ? -15.387 19.861 -40.650 1.00 18.28 483 SER A N 1
ATOM 2190 C CA . SER A 1 483 ? -16.189 21.044 -40.386 1.00 24.28 483 SER A CA 1
ATOM 2191 C C . SER A 1 483 ? -15.623 21.880 -39.241 1.00 19.91 483 SER A C 1
ATOM 2192 O O . SER A 1 483 ? -15.049 21.364 -38.281 1.00 22.22 483 SER A O 1
ATOM 2195 N N . LYS A 1 484 ? -15.825 23.187 -39.351 1.00 20.60 484 LYS A N 1
ATOM 2196 C CA . LYS A 1 484 ? -15.458 24.161 -38.335 1.00 25.08 484 LYS A CA 1
ATOM 2197 C C . LYS A 1 484 ? -16.665 24.594 -37.507 1.00 22.89 484 LYS A C 1
ATOM 2198 O O . LYS A 1 484 ? -16.533 25.408 -36.587 1.00 24.09 484 LYS A O 1
ATOM 2204 N N . GLY A 1 485 ? -17.838 24.072 -37.819 1.00 27.35 485 GLY A N 1
ATOM 2205 C CA . GLY A 1 485 ? -19.001 24.300 -36.999 1.00 27.27 485 GLY A CA 1
ATOM 2206 C C . GLY A 1 485 ? -19.652 22.965 -36.759 1.00 28.47 485 GLY A C 1
ATOM 2207 O O . GLY A 1 485 ? -18.999 21.933 -36.920 1.00 29.23 485 GLY A O 1
ATOM 2208 N N . ASN A 1 486 ? -20.929 22.964 -36.397 1.00 31.26 486 ASN A N 1
ATOM 2209 C CA . ASN A 1 486 ? -21.610 21.724 -36.080 1.00 24.99 486 ASN A CA 1
ATOM 2210 C C . ASN A 1 486 ? -22.036 21.007 -37.352 1.00 20.56 486 ASN A C 1
ATOM 2211 O O . ASN A 1 486 ? -21.959 21.536 -38.463 1.00 24.33 486 ASN A O 1
ATOM 2216 N N . ILE A 1 487 ? -22.485 19.777 -37.172 1.00 16.68 487 ILE A N 1
ATOM 2217 C CA . ILE A 1 487 ? -23.079 18.977 -38.229 1.00 18.85 487 ILE A CA 1
ATOM 2218 C C . ILE A 1 487 ? -24.516 18.698 -37.821 1.00 20.03 487 ILE A C 1
ATOM 2219 O O . ILE A 1 487 ? -24.770 18.292 -36.680 1.00 19.08 487 ILE A O 1
ATOM 2224 N N . THR A 1 488 ? -25.459 18.960 -38.728 1.00 16.79 488 THR A N 1
ATOM 2225 C CA . THR A 1 488 ? -26.876 18.844 -38.403 1.00 18.86 488 THR A CA 1
ATOM 2226 C C . THR A 1 488 ? -27.592 18.084 -39.502 1.00 21.35 488 THR A C 1
ATOM 2227 O O . THR A 1 488 ? -27.599 18.520 -40.653 1.00 25.79 488 THR A O 1
ATOM 2231 N N . PHE A 1 489 ? -28.221 16.975 -39.145 1.00 16.91 489 PHE A N 1
ATOM 2232 C CA . PHE A 1 489 ? -29.028 16.207 -40.071 1.00 19.94 489 PHE A CA 1
ATOM 2233 C C . PHE A 1 489 ? -30.481 16.400 -39.641 1.00 25.36 489 PHE A C 1
ATOM 2234 O O . PHE A 1 489 ? -30.984 15.705 -38.757 1.00 24.56 489 PHE A O 1
ATOM 2242 N N . SER A 1 490 ? -31.144 17.377 -40.270 1.00 26.79 490 SER A N 1
ATOM 2243 C CA . SER A 1 490 ? -32.506 17.772 -39.912 1.00 28.85 490 SER A CA 1
ATOM 2244 C C . SER A 1 490 ? -33.562 16.819 -40.436 1.00 28.10 490 SER A C 1
ATOM 2245 O O . SER A 1 490 ? -34.687 16.805 -39.916 1.00 25.59 490 SER A O 1
ATOM 2248 N N . ASN A 1 491 ? -33.223 16.051 -41.447 1.00 21.93 491 ASN A N 1
ATOM 2249 C CA . ASN A 1 491 ? -34.116 15.176 -42.169 1.00 20.05 491 ASN A CA 1
ATOM 2250 C C . ASN A 1 491 ? -33.309 13.983 -42.672 1.00 23.06 491 ASN A C 1
ATOM 2251 O O . ASN A 1 491 ? -33.242 13.736 -43.883 1.00 19.03 491 ASN A O 1
ATOM 2256 N N . PRO A 1 492 ? -32.682 13.221 -41.775 1.00 27.84 492 PRO A N 1
ATOM 2257 C CA . PRO A 1 492 ? -31.719 12.200 -42.229 1.00 23.21 492 PRO A CA 1
ATOM 2258 C C . PRO A 1 492 ? -32.263 11.191 -43.240 1.00 24.06 492 PRO A C 1
ATOM 2259 O O . PRO A 1 492 ? -31.467 10.647 -44.015 1.00 26.87 492 PRO A O 1
ATOM 2263 N N . THR A 1 493 ? -33.573 10.911 -43.277 1.00 23.85 493 THR A N 1
ATOM 2264 C CA . THR A 1 493 ? -34.067 9.906 -44.227 1.00 23.77 493 THR A CA 1
ATOM 2265 C C . THR A 1 493 ? -33.903 10.351 -45.687 1.00 21.46 493 THR A C 1
ATOM 2266 O O . THR A 1 493 ? -33.945 9.513 -46.600 1.00 21.12 493 THR A O 1
ATOM 2270 N N . SER A 1 494 ? -33.659 11.643 -45.910 1.00 22.71 494 SER A N 1
ATOM 2271 C CA . SER A 1 494 ? -33.292 12.177 -47.215 1.00 17.52 494 SER A CA 1
ATOM 2272 C C . SER A 1 494 ? -31.897 11.763 -47.688 1.00 20.27 494 SER A C 1
ATOM 2273 O O . SER A 1 494 ? -31.600 11.916 -48.876 1.00 24.58 494 SER A O 1
ATOM 2276 N N . LEU A 1 495 ? -31.011 11.308 -46.795 1.00 23.76 495 LEU A N 1
ATOM 2277 C CA . LEU A 1 495 ? -29.673 10.884 -47.220 1.00 19.27 495 LEU A CA 1
ATOM 2278 C C . LEU A 1 495 ? -29.692 9.408 -47.612 1.00 24.85 495 LEU A C 1
ATOM 2279 O O . LEU A 1 495 ? -30.360 8.599 -46.957 1.00 22.50 495 LEU A O 1
ATOM 2284 N N . PRO A 1 496 ? -28.994 9.010 -48.681 1.00 19.76 496 PRO A N 1
ATOM 2285 C CA . PRO A 1 496 ? -28.974 7.589 -49.046 1.00 20.69 496 PRO A CA 1
ATOM 2286 C C . PRO A 1 496 ? -28.186 6.746 -48.067 1.00 18.56 496 PRO A C 1
ATOM 2287 O O . PRO A 1 496 ? -28.198 5.512 -48.178 1.00 18.45 496 PRO A O 1
ATOM 2291 N N . LEU A 1 497 ? -27.487 7.387 -47.132 1.00 19.42 497 LEU A N 1
ATOM 2292 C CA . LEU A 1 497 ? -26.788 6.711 -46.053 1.00 25.08 497 LEU A CA 1
ATOM 2293 C C . LEU A 1 497 ? -27.737 6.204 -44.976 1.00 31.66 497 LEU A C 1
ATOM 2294 O O . LEU A 1 497 ? -27.308 5.422 -44.116 1.00 29.02 497 LEU A O 1
ATOM 2299 N N . TYR A 1 498 ? -29.003 6.634 -44.999 1.00 23.36 498 TYR A N 1
ATOM 2300 C CA . TYR A 1 498 ? -29.978 6.202 -44.010 1.00 22.67 498 TYR A CA 1
ATOM 2301 C C . TYR A 1 498 ? -30.419 4.779 -44.309 1.00 24.52 498 TYR A C 1
ATOM 2302 O O . TYR A 1 498 ? -30.791 4.460 -45.440 1.00 28.08 498 TYR A O 1
ATOM 2311 N N . ASN A 1 499 ? -30.354 3.924 -43.292 1.00 29.39 499 ASN A N 1
ATOM 2312 C CA . ASN A 1 499 ? -30.786 2.538 -43.374 1.00 27.22 499 ASN A CA 1
ATOM 2313 C C . ASN A 1 499 ? -32.137 2.456 -42.680 1.00 33.58 499 ASN A C 1
ATOM 2314 O O . ASN A 1 499 ? -32.213 2.699 -41.462 1.00 30.80 499 ASN A O 1
ATOM 2319 N N . PRO A 1 500 ? -33.227 2.164 -43.398 1.00 32.67 500 PRO A N 1
ATOM 2320 C CA . PRO A 1 500 ? -34.537 2.133 -42.736 1.00 32.63 500 PRO A CA 1
ATOM 2321 C C . PRO A 1 500 ? -34.695 0.938 -41.819 1.00 37.24 500 PRO A C 1
ATOM 2322 O O . PRO A 1 500 ? -35.473 1.005 -40.859 1.00 46.82 500 PRO A O 1
ATOM 2326 N N . THR A 1 501 ? -33.964 -0.147 -42.080 1.00 36.83 501 THR A N 1
ATOM 2327 C CA . THR A 1 501 ? -34.041 -1.329 -41.234 1.00 34.48 501 THR A CA 1
ATOM 2328 C C . THR A 1 501 ? -33.466 -1.066 -39.848 1.00 36.28 501 THR A C 1
ATOM 2329 O O . THR A 1 501 ? -34.079 -1.437 -38.840 1.00 41.85 501 THR A O 1
ATOM 2333 N N . THR A 1 502 ? -32.292 -0.429 -39.769 1.00 34.54 502 THR A N 1
ATOM 2334 C CA . THR A 1 502 ? -31.702 -0.118 -38.467 1.00 35.45 502 THR A CA 1
ATOM 2335 C C . THR A 1 502 ? -32.089 1.262 -37.937 1.00 33.06 502 THR A C 1
ATOM 2336 O O . THR A 1 502 ? -31.782 1.565 -36.780 1.00 30.47 502 THR A O 1
ATOM 2340 N N . GLY A 1 503 ? -32.756 2.092 -38.737 1.00 28.57 503 GLY A N 1
ATOM 2341 C CA . GLY A 1 503 ? -33.058 3.451 -38.323 1.00 26.00 503 GLY A CA 1
ATOM 2342 C C . GLY A 1 503 ? -31.836 4.311 -38.089 1.00 32.35 503 GLY A C 1
ATOM 2343 O O . GLY A 1 503 ? -31.875 5.228 -37.258 1.00 29.21 503 GLY A O 1
ATOM 2344 N N . LYS A 1 504 ? -30.741 4.042 -38.798 1.00 31.92 504 LYS A N 1
ATOM 2345 C CA . LYS A 1 504 ? -29.493 4.755 -38.576 1.00 27.02 504 LYS A CA 1
ATOM 2346 C C . LYS A 1 504 ? -28.933 5.319 -39.879 1.00 30.02 504 LYS A C 1
ATOM 2347 O O . LYS A 1 504 ? -29.011 4.692 -40.937 1.00 32.45 504 LYS A O 1
ATOM 2353 N N . LEU A 1 505 ? -28.370 6.511 -39.786 1.00 27.47 505 LEU A N 1
ATOM 2354 C CA . LEU A 1 505 ? -27.470 7.027 -40.803 1.00 20.84 505 LEU A CA 1
ATOM 2355 C C . LEU A 1 505 ? -26.140 6.291 -40.710 1.00 20.93 505 LEU A C 1
ATOM 2356 O O . LEU A 1 505 ? -25.470 6.361 -39.680 1.00 26.91 505 LEU A O 1
ATOM 2361 N N . VAL A 1 506 ? -25.741 5.587 -41.758 1.00 20.75 506 VAL A N 1
ATOM 2362 C CA . VAL A 1 506 ? -24.495 4.819 -41.741 1.00 23.84 506 VAL A CA 1
ATOM 2363 C C . VAL A 1 506 ? -23.422 5.587 -42.523 1.00 23.15 506 VAL A C 1
ATOM 2364 O O . VAL A 1 506 ? -23.367 5.544 -43.757 1.00 23.43 506 VAL A O 1
ATOM 2368 N N . ILE A 1 507 ? -22.543 6.282 -41.810 1.00 13.71 507 ILE A N 1
ATOM 2369 C CA . ILE A 1 507 ? -21.425 6.984 -42.420 1.00 15.94 507 ILE A CA 1
ATOM 2370 C C . ILE A 1 507 ? -20.178 6.118 -42.310 1.00 22.06 507 ILE A C 1
ATOM 2371 O O . ILE A 1 507 ? -19.713 5.826 -41.200 1.00 25.10 507 ILE A O 1
ATOM 2376 N N . GLU A 1 508 ? -19.620 5.729 -43.455 1.00 19.09 508 GLU A N 1
ATOM 2377 C CA . GLU A 1 508 ? -18.371 4.982 -43.518 1.00 11.31 508 GLU A CA 1
ATOM 2378 C C . GLU A 1 508 ? -17.265 5.951 -43.933 1.00 23.47 508 GLU A C 1
ATOM 2379 O O . GLU A 1 508 ? -17.266 6.450 -45.069 1.00 21.39 508 GLU A O 1
ATOM 2385 N N . GLY A 1 509 ? -16.313 6.207 -43.024 1.00 18.54 509 GLY A N 1
ATOM 2386 C CA . GLY A 1 509 ? -15.252 7.170 -43.267 1.00 12.34 509 GLY A CA 1
ATOM 2387 C C . GLY A 1 509 ? -14.752 7.780 -41.972 1.00 17.62 509 GLY A C 1
ATOM 2388 O O . GLY A 1 509 ? -14.204 7.049 -41.146 1.00 20.56 509 GLY A O 1
ATOM 2389 N N . ALA A 1 510 ? -14.920 9.088 -41.763 1.00 9.70 510 ALA A N 1
ATOM 2390 C CA . ALA A 1 510 ? -14.429 9.721 -40.541 1.00 12.79 510 ALA A CA 1
ATOM 2391 C C . ALA A 1 510 ? -14.912 11.164 -40.499 1.00 16.20 510 ALA A C 1
ATOM 2392 O O . ALA A 1 510 ? -15.319 11.726 -41.514 1.00 20.09 510 ALA A O 1
ATOM 2394 N N . ILE A 1 511 ? -14.851 11.756 -39.309 1.00 16.69 511 ILE A N 1
ATOM 2395 C CA . ILE A 1 511 ? -15.349 13.103 -39.055 1.00 16.22 511 ILE A CA 1
ATOM 2396 C C . ILE A 1 511 ? -14.252 13.890 -38.349 1.00 18.31 511 ILE A C 1
ATOM 2397 O O . ILE A 1 511 ? -13.785 13.491 -37.276 1.00 19.97 511 ILE A O 1
ATOM 2402 N N . ILE A 1 512 ? -13.831 14.991 -38.956 1.00 16.62 512 ILE A N 1
ATOM 2403 C CA . ILE A 1 512 ? -12.843 15.891 -38.380 1.00 18.65 512 ILE A CA 1
ATOM 2404 C C . ILE A 1 512 ? -13.533 17.210 -38.080 1.00 17.26 512 ILE A C 1
ATOM 2405 O O . ILE A 1 512 ? -14.116 17.838 -38.969 1.00 17.86 512 ILE A O 1
ATOM 2410 N N . THR A 1 513 ? -13.471 17.639 -36.841 1.00 17.00 513 THR A N 1
ATOM 2411 C CA . THR A 1 513 ? -14.152 18.851 -36.429 1.00 19.09 513 THR A CA 1
ATOM 2412 C C . THR A 1 513 ? -13.116 19.799 -35.855 1.00 22.68 513 THR A C 1
ATOM 2413 O O . THR A 1 513 ? -12.221 19.380 -35.116 1.00 16.77 513 THR A O 1
ATOM 2417 N N . LEU A 1 514 ? -13.226 21.074 -36.216 1.00 21.70 514 LEU A N 1
ATOM 2418 C CA . LEU A 1 514 ? -12.174 22.030 -35.939 1.00 18.45 514 LEU A CA 1
ATOM 2419 C C . LEU A 1 514 ? -12.614 23.180 -35.060 1.00 18.31 514 LEU A C 1
ATOM 2420 O O . LEU A 1 514 ? -11.758 23.942 -34.602 1.00 24.95 514 LEU A O 1
ATOM 2425 N N . GLY A 1 515 ? -13.902 23.324 -34.801 1.00 18.24 515 GLY A N 1
ATOM 2426 C CA . GLY A 1 515 ? -14.350 24.379 -33.928 1.00 23.59 515 GLY A CA 1
ATOM 2427 C C . GLY A 1 515 ? -14.078 24.080 -32.473 1.00 29.68 515 GLY A C 1
ATOM 2428 O O . GLY A 1 515 ? -13.909 22.921 -32.074 1.00 22.35 515 GLY A O 1
ATOM 2429 N N . SER A 1 516 ? -14.043 25.162 -31.683 1.00 27.79 516 SER A N 1
ATOM 2430 C CA . SER A 1 516 ? -13.898 25.044 -30.233 1.00 28.89 516 SER A CA 1
ATOM 2431 C C . SER A 1 516 ? -14.942 24.104 -29.644 1.00 35.71 516 SER A C 1
ATOM 2432 O O . SER A 1 516 ? -14.639 23.284 -28.768 1.00 31.46 516 SER A O 1
ATOM 2435 N N . THR A 1 517 ? -16.176 24.213 -30.112 1.00 34.26 517 THR A N 1
ATOM 2436 C CA . THR A 1 517 ? -17.262 23.355 -29.682 1.00 29.72 517 THR A CA 1
ATOM 2437 C C . THR A 1 517 ? -17.842 22.655 -30.907 1.00 32.80 517 THR A C 1
ATOM 2438 O O . THR A 1 517 ? -17.801 23.187 -32.020 1.00 48.95 517 THR A O 1
ATOM 2442 N N . PHE A 1 518 ? -18.350 21.439 -30.716 1.00 41.39 518 PHE A N 1
ATOM 2443 C CA . PHE A 1 518 ? -18.890 20.674 -31.835 1.00 31.80 518 PHE A CA 1
ATOM 2444 C C . PHE A 1 518 ? -20.055 19.801 -31.387 1.00 32.17 518 PHE A C 1
ATOM 2445 O O . PHE A 1 518 ? -19.906 18.992 -30.464 1.00 30.45 518 PHE A O 1
ATOM 2453 N N . ASN A 1 519 ? -21.198 19.943 -32.065 1.00 31.29 519 ASN A N 1
ATOM 2454 C CA . ASN A 1 519 ? -22.388 19.138 -31.813 1.00 25.74 519 ASN A CA 1
ATOM 2455 C C . ASN A 1 519 ? -22.805 18.419 -33.084 1.00 33.08 519 ASN A C 1
ATOM 2456 O O . ASN A 1 519 ? -22.898 19.044 -34.145 1.00 38.26 519 ASN A O 1
ATOM 2461 N N . ILE A 1 520 ? -23.066 17.119 -32.981 1.00 31.02 520 ILE A N 1
ATOM 2462 C CA . ILE A 1 520 ? -23.838 16.413 -33.996 1.00 24.80 520 ILE A CA 1
ATOM 2463 C C . ILE A 1 520 ? -25.285 16.446 -33.552 1.00 24.86 520 ILE A C 1
ATOM 2464 O O . ILE A 1 520 ? -25.592 16.115 -32.401 1.00 33.95 520 ILE A O 1
ATOM 2469 N N . ASN A 1 521 ? -26.169 16.864 -34.444 1.00 23.31 521 ASN A N 1
ATOM 2470 C CA . ASN A 1 521 ? -27.597 16.871 -34.176 1.00 23.64 521 ASN A CA 1
ATOM 2471 C C . ASN A 1 521 ? -28.300 16.132 -35.293 1.00 22.79 521 ASN A C 1
ATOM 2472 O O . ASN A 1 521 ? -27.923 16.260 -36.457 1.00 26.65 521 ASN A O 1
ATOM 2477 N N . ILE A 1 522 ? -29.317 15.352 -34.940 1.00 26.44 522 ILE A N 1
ATOM 2478 C CA . ILE A 1 522 ? -30.055 14.588 -35.931 1.00 25.78 522 ILE A CA 1
ATOM 2479 C C . ILE A 1 522 ? -31.433 14.319 -35.361 1.00 30.89 522 ILE A C 1
ATOM 2480 O O . ILE A 1 522 ? -31.596 14.150 -34.149 1.00 32.55 522 ILE A O 1
ATOM 2485 N N . SER A 1 523 ? -32.429 14.293 -36.240 1.00 32.18 523 SER A N 1
ATOM 2486 C CA . SER A 1 523 ? -33.831 14.166 -35.866 1.00 31.00 523 SER A CA 1
ATOM 2487 C C . SER A 1 523 ? -34.341 12.791 -36.271 1.00 34.28 523 SER A C 1
ATOM 2488 O O . SER A 1 523 ? -34.397 12.477 -37.465 1.00 34.65 523 SER A O 1
ATOM 2491 N N . GLY A 1 524 ? -34.714 11.982 -35.281 1.00 26.74 524 GLY A N 1
ATOM 2492 C CA . GLY A 1 524 ? -35.378 10.722 -35.547 1.00 26.61 524 GLY A CA 1
ATOM 2493 C C . GLY A 1 524 ? -34.524 9.615 -36.125 1.00 31.42 524 GLY A C 1
ATOM 2494 O O . GLY A 1 524 ? -35.046 8.787 -36.878 1.00 31.60 524 GLY A O 1
ATOM 2495 N N . ALA A 1 525 ? -33.233 9.561 -35.790 1.00 31.72 525 ALA A N 1
ATOM 2496 C CA . ALA A 1 525 ? -32.372 8.476 -36.258 1.00 26.02 525 ALA A CA 1
ATOM 2497 C C . ALA A 1 525 ? -31.052 8.501 -35.497 1.00 24.36 525 ALA A C 1
ATOM 2498 O O . ALA A 1 525 ? -30.631 9.543 -34.995 1.00 23.77 525 ALA A O 1
ATOM 2500 N N . GLY A 1 526 ? -30.415 7.340 -35.408 1.00 24.57 526 GLY A N 1
ATOM 2501 C CA . GLY A 1 526 ? -29.083 7.245 -34.863 1.00 27.71 526 GLY A CA 1
ATOM 2502 C C . GLY A 1 526 ? -28.002 7.243 -35.936 1.00 30.63 526 GLY A C 1
ATOM 2503 O O . GLY A 1 526 ? -28.263 7.036 -37.116 1.00 29.47 526 GLY A O 1
ATOM 2504 N N . ILE A 1 527 ? -26.770 7.500 -35.509 1.00 32.22 527 ILE A N 1
ATOM 2505 C CA . ILE A 1 527 ? -25.604 7.458 -36.383 1.00 24.42 527 ILE A CA 1
ATOM 2506 C C . ILE A 1 527 ? -24.844 6.173 -36.102 1.00 21.06 527 ILE A C 1
ATOM 2507 O O . ILE A 1 527 ? -24.613 5.823 -34.941 1.00 29.19 527 ILE A O 1
ATOM 2512 N N . GLU A 1 528 ? -24.449 5.479 -37.151 1.00 19.27 528 GLU A N 1
ATOM 2513 C CA . GLU A 1 528 ? -23.499 4.381 -37.061 1.00 16.00 528 GLU A CA 1
ATOM 2514 C C . GLU A 1 528 ? -22.314 4.827 -37.902 1.00 20.48 528 GLU A C 1
ATOM 2515 O O . GLU A 1 528 ? -22.366 4.738 -39.130 1.00 26.32 528 GLU A O 1
ATOM 2521 N N . LEU A 1 529 ? -21.267 5.340 -37.254 1.00 20.53 529 LEU A N 1
ATOM 2522 C CA . LEU A 1 529 ? -20.063 5.804 -37.945 1.00 17.59 529 LEU A CA 1
ATOM 2523 C C . LEU A 1 529 ? -19.038 4.673 -37.972 1.00 20.45 529 LEU A C 1
ATOM 2524 O O . LEU A 1 529 ? -18.457 4.323 -36.940 1.00 21.92 529 LEU A O 1
ATOM 2529 N N . ILE A 1 530 ? -18.807 4.102 -39.144 1.00 18.79 530 ILE A N 1
ATOM 2530 C CA . ILE A 1 530 ? -17.871 2.991 -39.301 1.00 23.80 530 ILE A CA 1
ATOM 2531 C C . ILE A 1 530 ? -16.562 3.557 -39.833 1.00 15.20 530 ILE A C 1
ATOM 2532 O O . ILE A 1 530 ? -16.500 4.014 -40.977 1.00 22.32 530 ILE A O 1
ATOM 2537 N N . TYR A 1 531 ? -15.503 3.508 -39.031 1.00 18.67 531 TYR A N 1
ATOM 2538 C CA . TYR A 1 531 ? -14.230 4.075 -39.469 1.00 15.13 531 TYR A CA 1
ATOM 2539 C C . TYR A 1 531 ? -13.716 3.349 -40.714 1.00 16.49 531 TYR A C 1
ATOM 2540 O O . TYR A 1 531 ? -13.740 2.116 -40.793 1.00 16.64 531 TYR A O 1
ATOM 2549 N N . LYS A 1 532 ? -13.289 4.122 -41.705 1.00 15.29 532 LYS A N 1
ATOM 2550 C CA . LYS A 1 532 ? -12.595 3.594 -42.878 1.00 17.10 532 LYS A CA 1
ATOM 2551 C C . LYS A 1 532 ? -11.476 4.562 -43.231 1.00 17.69 532 LYS A C 1
ATOM 2552 O O . LYS A 1 532 ? -11.740 5.730 -43.541 1.00 19.09 532 LYS A O 1
ATOM 2558 N N . ARG A 1 533 ? -10.233 4.092 -43.147 1.00 17.24 533 ARG A N 1
ATOM 2559 C CA . ARG A 1 533 ? -9.089 4.941 -43.452 1.00 19.52 533 ARG A CA 1
ATOM 2560 C C . ARG A 1 533 ? -9.161 5.457 -44.880 1.00 17.02 533 ARG A C 1
ATOM 2561 O O . ARG A 1 533 ? -9.428 4.691 -45.815 1.00 25.03 533 ARG A O 1
ATOM 2569 N N . ALA A 1 534 ? -8.901 6.752 -45.047 1.00 14.15 534 ALA A N 1
ATOM 2570 C CA . ALA A 1 534 ? -9.013 7.382 -46.360 1.00 22.09 534 ALA A CA 1
ATOM 2571 C C . ALA A 1 534 ? -7.870 6.983 -47.287 1.00 17.83 534 ALA A C 1
ATOM 2572 O O . ALA A 1 534 ? -6.731 6.773 -46.856 1.00 14.68 534 ALA A O 1
ATOM 2574 N N . GLY A 1 535 ? -8.186 6.909 -48.580 1.00 18.63 535 GLY A N 1
ATOM 2575 C CA . GLY A 1 535 ? -7.175 6.796 -49.614 1.00 17.03 535 GLY A CA 1
ATOM 2576 C C . GLY A 1 535 ? -6.358 8.077 -49.760 1.00 18.81 535 GLY A C 1
ATOM 2577 O O . GLY A 1 535 ? -6.600 9.101 -49.115 1.00 19.87 535 GLY A O 1
ATOM 2578 N N . SER A 1 536 ? -5.370 8.018 -50.652 1.00 15.13 536 SER A N 1
ATOM 2579 C CA . SER A 1 536 ? -4.327 9.040 -50.622 1.00 27.79 536 SER A CA 1
ATOM 2580 C C . SER A 1 536 ? -4.813 10.374 -51.194 1.00 24.31 536 SER A C 1
ATOM 2581 O O . SER A 1 536 ? -4.440 11.440 -50.688 1.00 22.25 536 SER A O 1
ATOM 2584 N N . THR A 1 537 ? -5.639 10.335 -52.244 1.00 18.45 537 THR A N 1
ATOM 2585 C CA . THR A 1 537 ? -6.257 11.551 -52.759 1.00 16.14 537 THR A CA 1
ATOM 2586 C C . THR A 1 537 ? -6.959 12.303 -51.648 1.00 20.93 537 THR A C 1
ATOM 2587 O O . THR A 1 537 ? -6.834 13.528 -51.539 1.00 27.11 537 THR A O 1
ATOM 2591 N N . ILE A 1 538 ? -7.697 11.581 -50.804 1.00 18.55 538 ILE A N 1
ATOM 2592 C CA . ILE A 1 538 ? -8.419 12.231 -49.724 1.00 18.20 538 ILE A CA 1
ATOM 2593 C C . ILE A 1 538 ? -7.454 12.694 -48.638 1.00 19.57 538 ILE A C 1
ATOM 2594 O O . ILE A 1 538 ? -7.594 13.802 -48.110 1.00 23.94 538 ILE A O 1
ATOM 2599 N N . GLU A 1 539 ? -6.447 11.880 -48.305 1.00 20.61 539 GLU A N 1
ATOM 2600 C CA . GLU A 1 539 ? -5.457 12.317 -47.321 1.00 22.87 539 GLU A CA 1
ATOM 2601 C C . GLU A 1 539 ? -4.715 13.553 -47.806 1.00 28.27 539 GLU A C 1
ATOM 2602 O O . GLU A 1 539 ? -4.518 14.514 -47.051 1.00 23.78 539 GLU A O 1
ATOM 2608 N N . SER A 1 540 ? -4.274 13.532 -49.068 1.00 29.94 540 SER A N 1
ATOM 2609 C CA . SER A 1 540 ? -3.584 14.684 -49.637 1.00 27.85 540 SER A CA 1
ATOM 2610 C C . SER A 1 540 ? -4.451 15.933 -49.555 1.00 26.31 540 SER A C 1
ATOM 2611 O O . SER A 1 540 ? -3.958 17.018 -49.230 1.00 30.31 540 SER A O 1
ATOM 2614 N N . SER A 1 541 ? -5.749 15.797 -49.820 1.00 21.89 541 SER A N 1
ATOM 2615 C CA . SER A 1 541 ? -6.636 16.9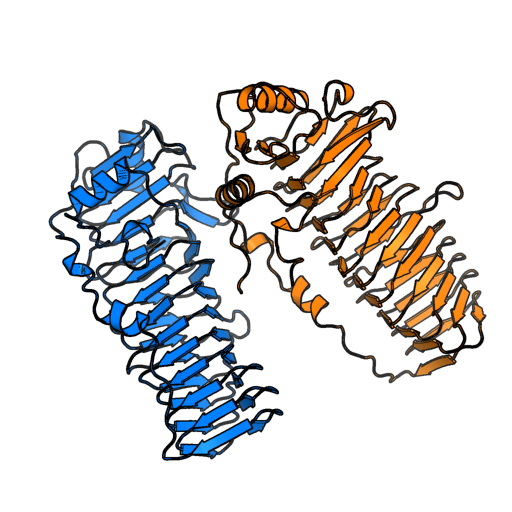48 -49.705 1.00 25.60 541 SER A CA 1
ATOM 2616 C C . SER A 1 541 ? -6.701 17.465 -48.267 1.00 23.68 541 SER A C 1
ATOM 2617 O O . SER A 1 541 ? -6.641 18.677 -48.031 1.00 17.95 541 SER A O 1
ATOM 2620 N N . ILE A 1 542 ? -6.829 16.557 -47.294 1.00 21.74 542 ILE A N 1
ATOM 2621 C CA . ILE A 1 542 ? -6.922 16.965 -45.893 1.00 24.61 542 ILE A CA 1
ATOM 2622 C C . ILE A 1 542 ? -5.580 17.500 -45.402 1.00 23.16 542 ILE A C 1
ATOM 2623 O O . ILE A 1 542 ? -5.524 18.512 -44.691 1.00 20.81 542 ILE A O 1
ATOM 2628 N N . THR A 1 543 ? -4.485 16.810 -45.739 1.00 17.58 543 THR A N 1
ATOM 2629 C CA . THR A 1 543 ? -3.169 17.282 -45.330 1.00 21.34 543 THR A CA 1
ATOM 2630 C C . THR A 1 543 ? -2.925 18.684 -45.860 1.00 23.95 543 THR A C 1
ATOM 2631 O O . THR A 1 543 ? -2.466 19.570 -45.127 1.00 24.02 543 THR A O 1
ATOM 2635 N N . SER A 1 544 ? -3.272 18.915 -47.126 1.00 25.31 544 SER A N 1
ATOM 2636 C CA . SER A 1 544 ? -3.126 20.243 -47.705 1.00 22.50 544 SER A CA 1
ATOM 2637 C C . SER A 1 544 ? -4.023 21.255 -46.995 1.00 21.82 544 SER A C 1
ATOM 2638 O O . SER A 1 544 ? -3.565 22.327 -46.596 1.00 17.52 544 SER A O 1
ATOM 2641 N N . THR A 1 545 ? -5.297 20.911 -46.792 1.00 20.40 545 THR A N 1
ATOM 2642 C CA . THR A 1 545 ? -6.268 21.858 -46.241 1.00 17.57 545 THR A CA 1
ATOM 2643 C C . THR A 1 545 ? -5.907 22.295 -44.816 1.00 24.11 545 THR A C 1
ATOM 2644 O O . THR A 1 545 ? -5.981 23.483 -44.474 1.00 20.03 545 THR A O 1
ATOM 2648 N N . LEU A 1 546 ? -5.535 21.345 -43.961 1.00 25.54 546 LEU A N 1
ATOM 2649 C CA . LEU A 1 546 ? -5.194 21.649 -42.574 1.00 27.95 546 LEU A CA 1
ATOM 2650 C C . LEU A 1 546 ? -3.727 21.995 -42.368 1.00 22.96 546 LEU A C 1
ATOM 2651 O O . LEU A 1 546 ? -3.344 22.298 -41.230 1.00 22.84 546 LEU A O 1
ATOM 2656 N N . ASN A 1 547 ? -2.899 21.936 -43.415 1.00 20.36 547 ASN A N 1
ATOM 2657 C CA . ASN A 1 547 ? -1.462 22.144 -43.291 1.00 16.38 547 ASN A CA 1
ATOM 2658 C C . ASN A 1 547 ? -0.921 21.207 -42.215 1.00 20.41 547 ASN A C 1
ATOM 2659 O O . ASN A 1 547 ? -0.369 21.613 -41.190 1.00 16.04 547 ASN A O 1
ATOM 2664 N N . TYR A 1 548 ? -1.155 19.923 -42.461 1.00 25.42 548 TYR A N 1
ATOM 2665 C CA . TYR A 1 548 ? -0.936 18.869 -41.484 1.00 28.51 548 TYR A CA 1
ATOM 2666 C C . TYR A 1 548 ? 0.428 18.251 -41.717 1.00 25.11 548 TYR A C 1
ATOM 2667 O O . TYR A 1 548 ? 0.780 17.952 -42.858 1.00 22.03 548 TYR A O 1
ATOM 2676 N N . ILE A 1 549 ? 1.186 18.055 -40.645 1.00 27.31 549 ILE A N 1
ATOM 2677 C CA . ILE A 1 549 ? 2.481 17.388 -40.702 1.00 32.99 549 ILE A CA 1
ATOM 2678 C C . ILE A 1 549 ? 2.418 16.128 -39.845 1.00 34.01 549 ILE A C 1
ATOM 2679 O O . ILE A 1 549 ? 2.478 16.192 -38.615 1.00 38.09 549 ILE A O 1
ATOM 2684 N N . PRO A 1 550 ? 2.303 14.956 -40.464 1.00 29.62 550 PRO A N 1
ATOM 2685 C CA . PRO A 1 550 ? 2.261 13.708 -39.689 1.00 30.54 550 PRO A CA 1
ATOM 2686 C C . PRO A 1 550 ? 3.555 13.484 -38.930 1.00 35.40 550 PRO A C 1
ATOM 2687 O O . PRO A 1 550 ? 4.649 13.718 -39.467 1.00 34.17 550 PRO A O 1
ATOM 2691 N N . PRO A 1 551 ? 3.462 13.005 -37.689 1.00 45.72 551 PRO A N 1
ATOM 2692 C CA . PRO A 1 551 ? 4.639 12.937 -36.786 1.00 47.37 551 PRO A CA 1
ATOM 2693 C C . PRO A 1 551 ? 5.733 11.992 -37.260 1.00 58.95 551 PRO A C 1
ATOM 2694 O O . PRO A 1 551 ? 6.879 12.438 -37.443 1.00 56.60 551 PRO A O 1
ATOM 2698 N N . PRO A 1 552 ? 5.431 10.681 -37.484 1.00 69.41 552 PRO A N 1
ATOM 2699 C CA . PRO A 1 552 ? 6.394 9.562 -37.453 1.00 71.91 552 PRO A CA 1
ATOM 2700 C C . PRO A 1 552 ? 7.802 9.873 -36.955 1.00 54.74 552 PRO A C 1
ATOM 2701 O O . PRO A 1 552 ? 7.924 10.223 -35.786 1.00 53.05 552 PRO A O 1
ATOM 2705 N N . SER B 1 199 ? -14.083 -19.682 -24.467 1.00 55.55 199 SER B N 1
ATOM 2706 C CA . SER B 1 199 ? -14.826 -18.616 -25.153 1.00 64.95 199 SER B CA 1
ATOM 2707 C C . SER B 1 199 ? -14.382 -18.323 -26.603 1.00 57.94 199 SER B C 1
ATOM 2708 O O . SER B 1 199 ? -14.267 -17.165 -26.984 1.00 69.77 199 SER B O 1
ATOM 2711 N N . SER B 1 200 ? -14.160 -19.354 -27.419 1.00 75.12 200 SER B N 1
ATOM 2712 C CA . SER B 1 200 ? -13.916 -19.182 -28.852 1.00 53.11 200 SER B CA 1
ATOM 2713 C C . SER B 1 200 ? -14.852 -20.069 -29.677 1.00 44.14 200 SER B C 1
ATOM 2714 O O . SER B 1 200 ? -14.446 -20.758 -30.612 1.00 50.11 200 SER B O 1
ATOM 2717 N N . TRP B 1 201 ? -16.104 -20.132 -29.229 1.00 41.70 201 TRP B N 1
ATOM 2718 C CA . TRP B 1 201 ? -17.287 -20.171 -30.072 1.00 27.84 201 TRP B CA 1
ATOM 2719 C C . TRP B 1 201 ? -17.745 -18.766 -30.446 1.00 30.40 201 TRP B C 1
ATOM 2720 O O . TRP B 1 201 ? -18.576 -18.610 -31.345 1.00 27.49 201 TRP B O 1
ATOM 2731 N N . ASN B 1 202 ? -17.256 -17.743 -29.742 1.00 27.29 202 ASN B N 1
ATOM 2732 C CA . ASN B 1 202 ? -17.608 -16.366 -30.047 1.00 25.13 202 ASN B CA 1
ATOM 2733 C C . ASN B 1 202 ? -16.799 -15.803 -31.202 1.00 24.51 202 ASN B C 1
ATOM 2734 O O . ASN B 1 202 ? -16.945 -14.619 -31.519 1.00 24.28 202 ASN B O 1
ATOM 2739 N N . ASP B 1 203 ? -15.956 -16.614 -31.829 1.00 21.68 203 ASP B N 1
ATOM 2740 C CA . ASP B 1 203 ? -15.055 -16.160 -32.877 1.00 24.37 203 ASP B CA 1
ATOM 2741 C C . ASP B 1 203 ? -15.601 -16.567 -34.248 1.00 29.72 203 ASP B C 1
ATOM 2742 O O . ASP B 1 203 ? -15.600 -17.757 -34.601 1.00 24.71 203 ASP B O 1
ATOM 2747 N N . LEU B 1 204 ? -16.021 -15.560 -35.029 1.00 19.99 204 LEU B N 1
ATOM 2748 C CA . LEU B 1 204 ? -16.557 -15.781 -36.373 1.00 20.53 204 LEU B CA 1
ATOM 2749 C C . LEU B 1 204 ? -15.725 -16.767 -37.181 1.00 21.85 204 LEU B C 1
ATOM 2750 O O . LEU B 1 204 ? -16.272 -17.609 -37.899 1.00 19.02 204 LEU B O 1
ATOM 2755 N N . PHE B 1 205 ? -14.404 -16.684 -37.070 1.00 18.94 205 PHE B N 1
ATOM 2756 C CA . PHE B 1 205 ? -13.524 -17.483 -37.901 1.00 19.80 205 PHE B CA 1
ATOM 2757 C C . PHE B 1 205 ? -13.322 -18.900 -37.380 1.00 24.53 205 PHE B C 1
ATOM 2758 O O . PHE B 1 205 ? -12.578 -19.667 -38.002 1.00 28.92 205 PHE B O 1
ATOM 2766 N N . GLU B 1 206 ? -13.969 -19.288 -36.281 1.00 25.99 206 GLU B N 1
ATOM 2767 C CA . GLU B 1 206 ? -13.987 -20.707 -35.943 1.00 26.95 206 GLU B CA 1
ATOM 2768 C C . GLU B 1 206 ? -15.035 -21.463 -36.742 1.00 24.57 206 GLU B C 1
ATOM 2769 O O . GLU B 1 206 ? -15.111 -22.691 -36.646 1.00 22.10 206 GLU B O 1
ATOM 2775 N N . TYR B 1 207 ? -15.850 -20.772 -37.525 1.00 18.45 207 TYR B N 1
ATOM 2776 C CA . TYR B 1 207 ? -17.084 -21.364 -38.010 1.00 19.53 207 TYR B CA 1
ATOM 2777 C C . TYR B 1 207 ? -16.928 -21.917 -39.418 1.00 14.61 207 TYR B C 1
ATOM 2778 O O . TYR B 1 207 ? -16.437 -21.233 -40.319 1.00 18.32 207 TYR B O 1
ATOM 2787 N N . ALA B 1 208 ? -17.296 -23.187 -39.566 1.00 11.27 208 ALA B N 1
ATOM 2788 C CA . ALA B 1 208 ? -17.483 -23.774 -40.875 1.00 13.07 208 ALA B CA 1
ATOM 2789 C C . ALA B 1 208 ? -18.741 -23.222 -41.515 1.00 16.65 208 ALA B C 1
ATOM 2790 O O . ALA B 1 208 ? -18.736 -22.863 -42.696 1.00 20.31 208 ALA B O 1
ATOM 2792 N N . VAL B 1 209 ? -19.822 -23.132 -40.744 1.00 12.78 209 VAL B N 1
ATOM 2793 C CA . VAL B 1 209 ? -21.070 -22.534 -41.199 1.00 14.50 209 VAL B CA 1
ATOM 2794 C C . VAL B 1 209 ? -21.512 -21.469 -40.195 1.00 16.19 209 VAL B C 1
ATOM 2795 O O . VAL B 1 209 ? -21.832 -21.776 -39.038 1.00 13.23 209 VAL B O 1
ATOM 2799 N N . TYR B 1 210 ? -21.534 -20.223 -40.647 1.00 16.03 210 TYR B N 1
ATOM 2800 C CA . TYR B 1 210 ? -22.014 -19.083 -39.879 1.00 12.95 210 TYR B CA 1
ATOM 2801 C C . TYR B 1 210 ? -23.144 -18.465 -40.692 1.00 16.85 210 TYR B C 1
ATOM 2802 O O . TYR B 1 210 ? -22.892 -17.790 -41.694 1.00 16.53 210 TYR B O 1
ATOM 2811 N N . SER B 1 211 ? -24.383 -18.702 -40.277 1.00 14.00 211 SER B N 1
ATOM 2812 C CA . SER B 1 211 ? -25.537 -18.114 -40.930 1.00 13.96 211 SER B CA 1
ATOM 2813 C C . SER B 1 211 ? -26.109 -17.066 -40.000 1.00 15.74 211 SER B C 1
ATOM 2814 O O . SER B 1 211 ? -26.451 -17.375 -38.853 1.00 18.27 211 SER B O 1
ATOM 2817 N N . ARG B 1 212 ? -26.180 -15.823 -40.486 1.00 24.80 212 ARG B N 1
ATOM 2818 C CA . ARG B 1 212 ? -26.836 -14.759 -39.727 1.00 16.52 212 ARG B CA 1
ATOM 2819 C C . ARG B 1 212 ? -28.321 -15.023 -39.596 1.00 17.37 212 ARG B C 1
ATOM 2820 O O . ARG B 1 212 ? -28.908 -14.766 -38.543 1.00 24.74 212 ARG B O 1
ATOM 2828 N N . GLY B 1 213 ? -28.947 -15.508 -40.657 1.00 18.69 213 GLY B N 1
ATOM 2829 C CA . GLY B 1 213 ? -30.335 -15.949 -40.638 1.00 18.61 213 GLY B CA 1
ATOM 2830 C C . GLY B 1 213 ? -30.448 -17.449 -40.460 1.00 19.51 213 GLY B C 1
ATOM 2831 O O . GLY B 1 213 ? -29.719 -18.062 -39.675 1.00 20.54 213 GLY B O 1
ATOM 2832 N N . SER B 1 214 ? -31.370 -18.052 -41.192 1.00 17.02 214 SER B N 1
ATOM 2833 C CA . SER B 1 214 ? -31.521 -19.489 -41.082 1.00 15.85 214 SER B CA 1
ATOM 2834 C C . SER B 1 214 ? -30.405 -20.201 -41.835 1.00 18.34 214 SER B C 1
ATOM 2835 O O . SER B 1 214 ? -29.712 -19.619 -42.664 1.00 24.97 214 SER B O 1
ATOM 2838 N N . PHE B 1 215 ? -30.228 -21.478 -41.521 1.00 18.50 215 PHE B N 1
ATOM 2839 C CA . PHE B 1 215 ? -29.304 -22.366 -42.222 1.00 18.35 215 PHE B CA 1
ATOM 2840 C C . PHE B 1 215 ? -30.122 -23.573 -42.664 1.00 19.40 215 PHE B C 1
ATOM 2841 O O . PHE B 1 215 ? -30.549 -24.372 -41.826 1.00 14.46 215 PHE B O 1
ATOM 2849 N N . LEU B 1 216 ? -30.397 -23.674 -43.967 1.00 16.65 216 LEU B N 1
ATOM 2850 C CA . LEU B 1 216 ? -31.225 -24.741 -44.533 1.00 20.80 216 LEU B CA 1
ATOM 2851 C C . LEU B 1 216 ? -30.382 -25.523 -45.532 1.00 20.53 216 LEU B C 1
ATOM 2852 O O . LEU B 1 216 ? -30.412 -25.241 -46.740 1.00 19.79 216 LEU B O 1
ATOM 2857 N N . PRO B 1 217 ? -29.617 -26.504 -45.065 1.00 25.33 217 PRO B N 1
ATOM 2858 C CA . PRO B 1 217 ? -28.724 -27.253 -45.962 1.00 25.79 217 PRO B CA 1
ATOM 2859 C C . PRO B 1 217 ? -29.451 -28.289 -46.805 1.00 25.76 217 PRO B C 1
ATOM 2860 O O . PRO B 1 217 ? -30.539 -28.771 -46.481 1.00 24.08 217 PRO B O 1
ATOM 2864 N N . ASN B 1 218 ? -28.785 -28.652 -47.892 1.00 27.68 218 ASN B N 1
ATOM 2865 C CA . ASN B 1 218 ? -29.262 -29.675 -48.806 1.00 24.36 218 ASN B CA 1
ATOM 2866 C C . ASN B 1 218 ? -29.264 -31.047 -48.146 1.00 19.02 218 ASN B C 1
ATOM 2867 O O . ASN B 1 218 ? -28.552 -31.308 -47.172 1.00 23.52 218 ASN B O 1
ATOM 2872 N N . TYR B 1 219 ? -30.076 -31.934 -48.712 1.00 27.67 219 TYR B N 1
ATOM 2873 C CA . TYR B 1 219 ? -29.956 -33.358 -48.443 1.00 21.59 219 TYR B CA 1
ATOM 2874 C C . TYR B 1 219 ? -28.534 -33.817 -48.727 1.00 23.18 219 TYR B C 1
ATOM 2875 O O . TYR B 1 219 ? -27.925 -33.413 -49.725 1.00 19.71 219 TYR B O 1
ATOM 2884 N N . LYS B 1 220 ? -28.008 -34.653 -47.826 1.00 21.63 220 LYS B N 1
ATOM 2885 C CA . LYS B 1 220 ? -26.638 -35.178 -47.891 1.00 28.25 220 LYS B CA 1
ATOM 2886 C C . LYS B 1 220 ? -25.607 -34.044 -47.797 1.00 20.58 220 LYS B C 1
ATOM 2887 O O . LYS B 1 220 ? -24.900 -33.705 -48.743 1.00 19.84 220 LYS B O 1
ATOM 2893 N N . PHE B 1 221 ? -25.548 -33.469 -46.601 1.00 23.91 221 PHE B N 1
ATOM 2894 C CA . PHE B 1 221 ? -24.615 -32.405 -46.259 1.00 20.18 221 PHE B CA 1
ATOM 2895 C C . PHE B 1 221 ? -23.753 -32.896 -45.115 1.00 16.73 221 PHE B C 1
ATOM 2896 O O . PHE B 1 221 ? -24.277 -33.317 -44.081 1.00 15.71 221 PHE B O 1
ATOM 2904 N N . THR B 1 222 ? -22.442 -32.843 -45.296 1.00 21.35 222 THR B N 1
ATOM 2905 C CA . THR B 1 222 ? -21.507 -33.275 -44.269 1.00 18.35 222 THR B CA 1
ATOM 2906 C C . THR B 1 222 ? -20.516 -32.154 -44.017 1.00 17.80 222 THR B C 1
ATOM 2907 O O . THR B 1 222 ? -19.832 -31.702 -44.941 1.00 22.29 222 THR B O 1
ATOM 2911 N N . VAL B 1 223 ? -20.427 -31.704 -42.779 1.00 14.78 223 VAL B N 1
ATOM 2912 C CA . VAL B 1 223 ? -19.411 -30.735 -42.400 1.00 18.51 223 VAL B CA 1
ATOM 2913 C C . VAL B 1 223 ? -18.469 -31.410 -41.409 1.00 18.25 223 VAL B C 1
ATOM 2914 O O . VAL B 1 223 ? -18.917 -32.123 -40.502 1.00 17.26 223 VAL B O 1
ATOM 2918 N N . ARG B 1 224 ? -17.169 -31.231 -41.620 1.00 15.96 224 ARG B N 1
ATOM 2919 C CA . ARG B 1 224 ? -16.136 -31.809 -40.769 1.00 17.47 224 ARG B CA 1
ATOM 2920 C C . ARG B 1 224 ? -15.323 -30.686 -40.142 1.00 24.28 224 ARG B C 1
ATOM 2921 O O . ARG B 1 224 ? -14.692 -29.894 -40.862 1.00 18.00 224 ARG B O 1
ATOM 2929 N N . GLY B 1 225 ? -15.308 -30.641 -38.800 1.00 21.91 225 GLY B N 1
ATOM 2930 C CA . GLY B 1 225 ? -14.554 -29.635 -38.072 1.00 14.18 225 GLY B CA 1
ATOM 2931 C C . GLY B 1 225 ? -15.277 -28.304 -38.001 1.00 20.56 225 GLY B C 1
ATOM 2932 O O . GLY B 1 225 ? -16.393 -28.132 -38.503 1.00 14.42 225 GLY B O 1
ATOM 2933 N N . GLY B 1 226 ? -14.606 -27.328 -37.372 1.00 18.52 226 GLY B N 1
ATOM 2934 C CA . GLY B 1 226 ? -15.217 -26.010 -37.233 1.00 16.22 226 GLY B CA 1
ATOM 2935 C C . GLY B 1 226 ? -16.465 -26.047 -36.342 1.00 18.50 226 GLY B C 1
ATOM 2936 O O . GLY B 1 226 ? -16.732 -26.997 -35.604 1.00 12.78 226 GLY B O 1
ATOM 2937 N N . SER B 1 227 ? -17.242 -24.980 -36.433 1.00 16.24 227 SER B N 1
ATOM 2938 C CA . SER B 1 227 ? -18.472 -24.865 -35.671 1.00 17.42 227 SER B CA 1
ATOM 2939 C C . SER B 1 227 ? -19.591 -24.418 -36.602 1.00 19.62 227 SER B C 1
ATOM 2940 O O . SER B 1 227 ? -19.356 -23.982 -37.736 1.00 14.39 227 SER B O 1
ATOM 2943 N N . ILE B 1 228 ? -20.821 -24.534 -36.110 1.00 12.39 228 ILE B N 1
ATOM 2944 C CA . ILE B 1 228 ? -22.002 -24.122 -36.845 1.00 10.58 228 ILE B CA 1
ATOM 2945 C C . ILE B 1 228 ? -22.749 -23.116 -35.990 1.00 17.38 228 ILE B C 1
ATOM 2946 O O . ILE B 1 228 ? -23.054 -23.393 -34.822 1.00 19.01 228 ILE B O 1
ATOM 2951 N N . TYR B 1 229 ? -23.040 -21.956 -36.563 1.00 15.60 229 TYR B N 1
ATOM 2952 C CA . TYR B 1 229 ? -23.906 -20.978 -35.925 1.00 16.14 229 TYR B CA 1
ATOM 2953 C C . TYR B 1 229 ? -25.043 -20.629 -36.864 1.00 18.58 229 TYR B C 1
ATOM 2954 O O . TYR B 1 229 ? -24.837 -20.454 -38.071 1.00 18.21 229 TYR B O 1
ATOM 2963 N N . SER B 1 230 ? -26.236 -20.507 -36.306 1.00 18.02 230 SER B N 1
ATOM 2964 C CA . SER B 1 230 ? -27.344 -19.912 -37.029 1.00 16.86 230 SER B CA 1
ATOM 2965 C C . SER B 1 230 ? -28.056 -18.919 -36.127 1.00 19.20 230 SER B C 1
ATOM 2966 O O . SER B 1 230 ? -28.282 -19.195 -34.944 1.00 24.64 230 SER B O 1
ATOM 2969 N N . GLY B 1 231 ? -28.413 -17.765 -36.685 1.00 17.81 231 GLY B N 1
ATOM 2970 C CA . GLY B 1 231 ? -29.222 -16.826 -35.936 1.00 15.19 231 GLY B CA 1
ATOM 2971 C C . GLY B 1 231 ? -30.716 -17.078 -35.981 1.00 18.73 231 GLY B C 1
ATOM 2972 O O . GLY B 1 231 ? -31.458 -16.476 -35.201 1.00 16.98 231 GLY B O 1
ATOM 2973 N N . GLU B 1 232 ? -31.187 -17.937 -36.883 1.00 23.58 232 GLU B N 1
ATOM 2974 C CA . GLU B 1 232 ? -32.601 -18.287 -36.896 1.00 20.17 232 GLU B CA 1
ATOM 2975 C C . GLU B 1 232 ? -32.787 -19.794 -36.937 1.00 22.50 232 GLU B C 1
ATOM 2976 O O . GLU B 1 232 ? -32.106 -20.537 -36.224 1.00 23.01 232 GLU B O 1
ATOM 2982 N N . ARG B 1 233 ? -33.709 -20.246 -37.775 1.00 17.13 233 ARG B N 1
ATOM 2983 C CA . ARG B 1 233 ? -34.029 -21.659 -37.848 1.00 23.46 233 ARG B CA 1
ATOM 2984 C C . ARG B 1 233 ? -32.875 -22.457 -38.448 1.00 18.18 233 ARG B C 1
ATOM 2985 O O . ARG B 1 233 ? -32.211 -22.004 -39.379 1.00 18.65 233 ARG B O 1
ATOM 2993 N N . ILE B 1 234 ? -32.644 -23.658 -37.916 1.00 18.93 234 ILE B N 1
ATOM 2994 C CA . ILE B 1 234 ? -31.819 -24.672 -38.574 1.00 19.51 234 ILE B CA 1
ATOM 2995 C C . ILE B 1 234 ? -32.708 -25.861 -38.916 1.00 22.28 234 ILE B C 1
ATOM 2996 O O . ILE B 1 234 ? -33.283 -26.498 -38.024 1.00 25.56 234 ILE B O 1
ATOM 3001 N N . GLN B 1 235 ? -32.794 -26.195 -40.193 1.00 23.62 235 GLN B N 1
ATOM 3002 C CA . GLN B 1 235 ? -33.586 -27.346 -40.592 1.00 25.82 235 GLN B CA 1
ATOM 3003 C C . GLN B 1 235 ? -32.827 -28.165 -41.622 1.00 23.73 235 GLN B C 1
ATOM 3004 O O . GLN B 1 235 ? -32.300 -27.605 -42.592 1.00 17.84 235 GLN B O 1
ATOM 3010 N N . THR B 1 236 ? -32.793 -29.486 -41.412 1.00 21.96 236 THR B N 1
ATOM 3011 C CA . THR B 1 236 ? -32.111 -30.419 -42.298 1.00 19.81 236 THR B CA 1
ATOM 3012 C C . THR B 1 236 ? -33.121 -31.251 -43.076 1.00 23.28 236 THR B C 1
ATOM 3013 O O . THR B 1 236 ? -34.188 -31.598 -42.566 1.00 25.93 236 THR B O 1
ATOM 3017 N N . GLN B 1 237 ? -32.770 -31.581 -44.314 1.00 27.56 237 GLN B N 1
ATOM 3018 C CA . GLN B 1 237 ? -33.607 -32.433 -45.151 1.00 29.29 237 GLN B CA 1
ATOM 3019 C C . GLN B 1 237 ? -33.239 -33.910 -45.058 1.00 28.70 237 GLN B C 1
ATOM 3020 O O . GLN B 1 237 ? -33.810 -34.719 -45.798 1.00 30.61 237 GLN B O 1
ATOM 3026 N N . GLY B 1 238 ? -32.279 -34.281 -44.216 1.00 20.50 238 GLY B N 1
ATOM 3027 C CA . GLY B 1 238 ? -31.875 -35.670 -44.183 1.00 18.69 238 GLY B CA 1
ATOM 3028 C C . GLY B 1 238 ? -30.420 -35.916 -44.528 1.00 17.34 238 GLY B C 1
ATOM 3029 O O . GLY B 1 238 ? -29.815 -35.193 -45.327 1.00 11.45 238 GLY B O 1
ATOM 3030 N N . GLU B 1 239 ? -29.848 -36.948 -43.915 1.00 22.34 239 GLU B N 1
ATOM 3031 C CA . GLU B 1 239 ? -28.478 -37.339 -44.201 1.00 18.20 239 GLU B CA 1
ATOM 3032 C C . GLU B 1 239 ? -27.518 -36.194 -43.870 1.00 18.09 239 GLU B C 1
ATOM 3033 O O . GLU B 1 239 ? -26.536 -35.944 -44.570 1.00 18.88 239 GLU B O 1
ATOM 3039 N N . PHE B 1 240 ? -27.831 -35.463 -42.798 1.00 25.44 240 PHE B N 1
ATOM 3040 C CA . PHE B 1 240 ? -27.035 -34.325 -42.350 1.00 16.55 240 PHE B CA 1
ATOM 3041 C C . PHE B 1 240 ? -26.010 -34.823 -41.342 1.00 15.92 240 PHE B C 1
ATOM 3042 O O . PHE B 1 240 ? -26.382 -35.323 -40.277 1.00 18.44 240 PHE B O 1
ATOM 3050 N N . LYS B 1 241 ? -24.729 -34.690 -41.662 1.00 13.49 241 LYS B N 1
ATOM 3051 C CA . LYS B 1 241 ? -23.682 -35.254 -40.820 1.00 19.04 241 LYS B CA 1
ATOM 3052 C C . LYS B 1 241 ? -22.700 -34.170 -40.388 1.00 18.87 241 LYS B C 1
ATOM 3053 O O . LYS B 1 241 ? -22.063 -33.526 -41.228 1.00 22.98 241 LYS B O 1
ATOM 3059 N N . ALA B 1 242 ? -22.589 -33.968 -39.076 1.00 15.70 242 ALA B N 1
ATOM 3060 C CA . ALA B 1 242 ? -21.615 -33.064 -38.477 1.00 14.92 242 ALA B CA 1
ATOM 3061 C C . ALA B 1 242 ? -20.574 -33.933 -37.797 1.00 23.13 242 ALA B C 1
ATOM 3062 O O . ALA B 1 242 ? -20.891 -34.649 -36.831 1.00 25.75 242 ALA B O 1
ATOM 3064 N N . ILE B 1 243 ? -19.338 -33.875 -38.285 1.00 18.58 243 ILE B N 1
ATOM 3065 C CA . ILE B 1 243 ? -18.296 -34.809 -37.865 1.00 21.74 243 ILE B CA 1
ATOM 3066 C C . ILE B 1 243 ? -17.162 -34.012 -37.245 1.00 24.85 243 ILE B C 1
ATOM 3067 O O . ILE B 1 243 ? -16.539 -33.177 -37.919 1.00 27.42 243 ILE B O 1
ATOM 3072 N N . GLY B 1 244 ? -16.903 -34.263 -35.962 1.00 26.18 244 GLY B N 1
ATOM 3073 C CA . GLY B 1 244 ? -15.864 -33.547 -35.245 1.00 17.46 244 GLY B CA 1
ATOM 3074 C C . GLY B 1 244 ? -16.075 -32.054 -35.184 1.00 19.98 244 GLY B C 1
ATOM 3075 O O . GLY B 1 244 ? -15.104 -31.293 -35.216 1.00 19.00 244 GLY B O 1
ATOM 3076 N N . VAL B 1 245 ? -17.321 -31.616 -35.123 1.00 23.26 245 VAL B N 1
ATOM 3077 C CA . VAL B 1 245 ? -17.652 -30.206 -34.972 1.00 16.57 245 VAL B CA 1
ATOM 3078 C C . VAL B 1 245 ? -17.515 -29.823 -33.501 1.00 17.89 245 VAL B C 1
ATOM 3079 O O . VAL B 1 245 ? -17.862 -30.604 -32.600 1.00 17.32 245 VAL B O 1
ATOM 3083 N N . ASN B 1 246 ? -16.988 -28.625 -33.247 1.00 14.32 246 ASN B N 1
ATOM 3084 C CA . ASN B 1 246 ? -16.825 -28.156 -31.871 1.00 18.80 246 ASN B CA 1
ATOM 3085 C C . ASN B 1 246 ? -18.128 -27.626 -31.283 1.00 17.63 246 ASN B C 1
ATOM 3086 O O . ASN B 1 246 ? -18.581 -28.101 -30.240 1.00 19.80 246 ASN B O 1
ATOM 3091 N N . ASN B 1 247 ? -18.736 -26.631 -31.912 1.00 10.90 247 ASN B N 1
ATOM 3092 C CA . ASN B 1 247 ? -19.966 -26.089 -31.367 1.00 12.89 247 ASN B CA 1
ATOM 3093 C C . ASN B 1 247 ? -21.027 -26.004 -32.443 1.00 20.42 247 ASN B C 1
ATOM 3094 O O . ASN B 1 247 ? -20.735 -25.782 -33.625 1.00 14.66 247 ASN B O 1
ATOM 3099 N N . LEU B 1 248 ? -22.268 -26.198 -32.005 1.00 19.71 248 LEU B N 1
ATOM 3100 C CA . LEU B 1 248 ? -23.453 -25.838 -32.766 1.00 16.77 248 LEU B CA 1
ATOM 3101 C C . LEU B 1 248 ? -24.245 -24.877 -31.900 1.00 16.09 248 LEU B C 1
ATOM 3102 O O . LEU B 1 248 ? -24.695 -25.251 -30.816 1.00 15.79 248 LEU B O 1
ATOM 3107 N N . ILE B 1 249 ? -24.406 -23.645 -32.368 1.00 17.70 249 ILE B N 1
ATOM 3108 C CA . ILE B 1 249 ? -25.155 -22.628 -31.640 1.00 17.19 249 ILE B CA 1
ATOM 3109 C C . ILE B 1 249 ? -26.289 -22.164 -32.533 1.00 16.84 249 ILE B C 1
ATOM 3110 O O . ILE B 1 249 ? -26.047 -21.686 -33.650 1.00 19.31 249 ILE B O 1
ATOM 3115 N N . CYS B 1 250 ? -27.524 -22.320 -32.058 1.00 17.36 250 CYS B N 1
ATOM 3116 C CA . CYS B 1 250 ? -28.698 -21.785 -32.743 1.00 18.59 250 CYS B CA 1
ATOM 3117 C C . CYS B 1 250 ? -29.384 -20.794 -31.815 1.00 26.62 250 CYS B C 1
ATOM 3118 O O . CYS B 1 250 ? -29.972 -21.194 -30.802 1.00 21.75 250 CYS B O 1
ATOM 3121 N N . LYS B 1 251 ? -29.294 -19.506 -32.155 1.00 21.82 251 LYS B N 1
ATOM 3122 C CA . LYS B 1 251 ? -29.978 -18.449 -31.424 1.00 20.78 251 LYS B CA 1
ATOM 3123 C C . LYS B 1 251 ? -31.384 -18.208 -31.944 1.00 22.83 251 LYS B C 1
ATOM 3124 O O . LYS B 1 251 ? -32.034 -17.243 -31.527 1.00 26.37 251 LYS B O 1
ATOM 3130 N N . GLY B 1 252 ? -31.866 -19.048 -32.853 1.00 25.44 252 GLY B N 1
ATOM 3131 C CA . GLY B 1 252 ? -33.204 -18.908 -33.375 1.00 26.31 252 GLY B CA 1
ATOM 3132 C C . GLY B 1 252 ? -34.183 -19.848 -32.700 1.00 26.55 252 GLY B C 1
ATOM 3133 O O . GLY B 1 252 ? -33.858 -20.547 -31.737 1.00 22.82 252 GLY B O 1
ATOM 3134 N N . PRO B 1 253 ? -35.407 -19.902 -33.226 1.00 26.02 253 PRO B N 1
ATOM 3135 C CA . PRO B 1 253 ? -36.496 -20.577 -32.508 1.00 20.51 253 PRO B CA 1
ATOM 3136 C C . PRO B 1 253 ? -36.636 -22.086 -32.696 1.00 22.90 253 PRO B C 1
ATOM 3137 O O . PRO B 1 253 ? -37.417 -22.689 -31.950 1.00 26.14 253 PRO B O 1
ATOM 3141 N N . GLU B 1 254 ? -35.930 -22.729 -33.626 1.00 25.73 254 GLU B N 1
ATOM 3142 C CA . GLU B 1 254 ? -36.069 -24.174 -33.774 1.00 17.61 254 GLU B CA 1
ATOM 3143 C C . GLU B 1 254 ? -34.872 -24.739 -34.515 1.00 19.47 254 GLU B C 1
ATOM 3144 O O . GLU B 1 254 ? -34.331 -24.114 -35.428 1.00 20.05 254 GLU B O 1
ATOM 3150 N N . VAL B 1 255 ? -34.485 -25.941 -34.116 1.00 20.10 255 VAL B N 1
ATOM 3151 C CA . VAL B 1 255 ? -33.626 -26.811 -34.907 1.00 18.31 255 VAL B CA 1
ATOM 3152 C C . VAL B 1 255 ? -34.437 -28.056 -35.239 1.00 17.86 255 VAL B C 1
ATOM 3153 O O . VAL B 1 255 ? -34.758 -28.849 -34.344 1.00 21.23 255 VAL B O 1
ATOM 3157 N N . ILE B 1 256 ? -34.777 -28.235 -36.515 1.00 22.58 256 ILE B N 1
ATOM 3158 C CA . ILE B 1 256 ? -35.584 -29.373 -36.966 1.00 28.40 256 ILE B CA 1
ATOM 3159 C C . ILE B 1 256 ? -34.716 -30.322 -37.789 1.00 20.81 256 ILE B C 1
ATOM 3160 O O . ILE B 1 256 ? -34.115 -29.914 -38.790 1.00 25.91 256 ILE B O 1
ATOM 3165 N N . VAL B 1 257 ? -34.675 -31.591 -37.388 1.00 17.15 257 VAL B N 1
ATOM 3166 C CA . VAL B 1 257 ? -33.866 -32.617 -38.052 1.00 23.30 257 VAL B CA 1
ATOM 3167 C C . VAL B 1 257 ? -34.813 -33.624 -38.691 1.00 24.72 257 VAL B C 1
ATOM 3168 O O . VAL B 1 257 ? -35.496 -34.378 -37.987 1.00 24.58 257 VAL B O 1
ATOM 3172 N N . ASN B 1 258 ? -34.833 -33.675 -40.020 1.00 20.07 258 ASN B N 1
ATOM 3173 C CA . ASN B 1 258 ? -35.718 -34.592 -40.722 1.00 24.22 258 ASN B CA 1
ATOM 3174 C C . ASN B 1 258 ? -34.919 -35.667 -41.434 1.00 19.68 258 ASN B C 1
ATOM 3175 O O . ASN B 1 258 ? -33.710 -35.528 -41.647 1.00 23.64 258 ASN B O 1
ATOM 3180 N N . GLY B 1 259 ? -35.623 -36.748 -41.791 1.00 16.73 259 GLY B N 1
ATOM 3181 C CA . GLY B 1 259 ? -35.044 -37.832 -42.551 1.00 16.88 259 GLY B CA 1
ATOM 3182 C C . GLY B 1 259 ? -34.231 -38.789 -41.697 1.00 25.97 259 GLY B C 1
ATOM 3183 O O . GLY B 1 259 ? -34.291 -38.795 -40.460 1.00 27.86 259 GLY B O 1
ATOM 3184 N N . GLY B 1 260 ? -33.445 -39.620 -42.390 1.00 23.03 260 GLY B N 1
ATOM 3185 C CA . GLY B 1 260 ? -32.616 -40.616 -41.751 1.00 18.27 260 GLY B CA 1
ATOM 3186 C C . GLY B 1 260 ? -31.142 -40.332 -41.987 1.00 29.19 260 GLY B C 1
ATOM 3187 O O . GLY B 1 260 ? -30.766 -39.451 -42.780 1.00 29.99 260 GLY B O 1
ATOM 3188 N N . GLY B 1 261 ? -30.303 -41.089 -41.278 1.00 24.15 261 GLY B N 1
ATOM 3189 C CA . GLY B 1 261 ? -28.870 -40.955 -41.431 1.00 22.96 261 GLY B CA 1
ATOM 3190 C C . GLY B 1 261 ? -28.317 -39.616 -41.016 1.00 23.36 261 GLY B C 1
ATOM 3191 O O . GLY B 1 261 ? -27.221 -39.233 -41.448 1.00 20.98 261 GLY B O 1
ATOM 3192 N N . ASN B 1 262 ? -29.042 -38.872 -40.200 1.00 19.27 262 ASN B N 1
ATOM 3193 C CA . ASN B 1 262 ? -28.441 -37.697 -39.605 1.00 24.27 262 ASN B CA 1
ATOM 3194 C C . ASN B 1 262 ? -27.519 -38.168 -38.487 1.00 26.34 262 ASN B C 1
ATOM 3195 O O . ASN B 1 262 ? -27.871 -39.070 -37.716 1.00 24.53 262 ASN B O 1
ATOM 3200 N N . SER B 1 263 ? -26.318 -37.603 -38.441 1.00 13.63 263 SER B N 1
ATOM 3201 C CA . SER B 1 263 ? -25.275 -38.057 -37.528 1.00 16.64 263 SER B CA 1
ATOM 3202 C C . SER B 1 263 ? -24.526 -36.817 -37.053 1.00 21.29 263 SER B C 1
ATOM 3203 O O . SER B 1 263 ? -23.750 -36.220 -37.804 1.00 25.51 263 SER B O 1
ATOM 3206 N N . ILE B 1 264 ? -24.767 -36.415 -35.819 1.00 12.83 264 ILE B N 1
ATOM 3207 C CA . ILE B 1 264 ? -24.303 -35.131 -35.327 1.00 17.49 264 ILE B CA 1
ATOM 3208 C C . ILE B 1 264 ? -23.344 -35.391 -34.180 1.00 26.67 264 ILE B C 1
ATOM 3209 O O . ILE B 1 264 ? -23.726 -36.004 -33.169 1.00 21.58 264 ILE B O 1
ATOM 3214 N N . GLU B 1 265 ? -22.099 -34.933 -34.338 1.00 24.22 265 GLU B N 1
ATOM 3215 C CA . GLU B 1 265 ? -21.077 -35.040 -33.301 1.00 24.08 265 GLU B CA 1
ATOM 3216 C C . GLU B 1 265 ? -20.630 -33.642 -32.878 1.00 24.06 265 GLU B C 1
ATOM 3217 O O . GLU B 1 265 ? -19.977 -32.937 -33.657 1.00 27.74 265 GLU B O 1
ATOM 3223 N N . ILE B 1 266 ? -20.946 -33.260 -31.637 1.00 18.59 266 ILE B N 1
ATOM 3224 C CA . ILE B 1 266 ? -20.560 -31.972 -31.057 1.00 17.93 266 ILE B CA 1
ATOM 3225 C C . ILE B 1 266 ? -19.538 -32.209 -29.946 1.00 18.75 266 ILE B C 1
ATOM 3226 O O . ILE B 1 266 ? -19.858 -32.787 -28.902 1.00 21.66 266 ILE B O 1
ATOM 3231 N N . LYS B 1 267 ? -18.304 -31.758 -30.152 1.00 18.67 267 LYS B N 1
ATOM 3232 C CA . LYS B 1 267 ? -17.253 -32.033 -29.183 1.00 18.03 267 LYS B CA 1
ATOM 3233 C C . LYS B 1 267 ? -17.314 -31.128 -27.966 1.00 28.12 267 LYS B C 1
ATOM 3234 O O . LYS B 1 267 ? -16.764 -31.495 -26.921 1.00 38.47 267 LYS B O 1
ATOM 3240 N N . GLU B 1 268 ? -17.930 -29.951 -28.079 1.00 27.08 268 GLU B N 1
ATOM 3241 C CA . GLU B 1 268 ? -18.011 -29.031 -26.955 1.00 23.53 268 GLU B CA 1
ATOM 3242 C C . GLU B 1 268 ? -19.457 -28.669 -26.660 1.00 23.74 268 GLU B C 1
ATOM 3243 O O . GLU B 1 268 ? -20.176 -29.496 -26.095 1.00 21.57 268 GLU B O 1
ATOM 3249 N N . ILE B 1 269 ? -19.909 -27.474 -27.063 1.00 22.30 269 ILE B N 1
ATOM 3250 C CA . ILE B 1 269 ? -21.222 -26.940 -26.684 1.00 19.97 269 ILE B CA 1
ATOM 3251 C C . ILE B 1 269 ? -22.172 -27.002 -27.870 1.00 23.45 269 ILE B C 1
ATOM 3252 O O . ILE B 1 269 ? -21.851 -26.514 -28.961 1.00 22.67 269 ILE B O 1
ATOM 3257 N N . MET B 1 270 ? -23.357 -27.563 -27.642 1.00 26.32 270 MET B N 1
ATOM 3258 C CA . MET B 1 270 ? -24.496 -27.430 -28.541 1.00 16.88 270 MET B CA 1
ATOM 3259 C C . MET B 1 270 ? -25.531 -26.574 -27.822 1.00 19.25 270 MET B C 1
ATOM 3260 O O . MET B 1 270 ? -26.089 -26.985 -26.798 1.00 20.79 270 MET B O 1
ATOM 3265 N N . TYR B 1 271 ? -25.787 -25.388 -28.351 1.00 19.69 271 TYR B N 1
ATOM 3266 C CA . TYR B 1 271 ? -26.684 -24.429 -27.723 1.00 21.41 271 TYR B CA 1
ATOM 3267 C C . TYR B 1 271 ? -27.954 -24.312 -28.559 1.00 22.06 271 TYR B C 1
ATOM 3268 O O . TYR B 1 271 ? -27.905 -23.843 -29.703 1.00 21.46 271 TYR B O 1
ATOM 3277 N N . ILE B 1 272 ? -29.086 -24.697 -27.974 1.00 19.76 272 ILE B N 1
ATOM 3278 C CA . ILE B 1 272 ? -30.394 -24.602 -28.616 1.00 17.97 272 ILE B CA 1
ATOM 3279 C C . ILE B 1 272 ? -31.190 -23.521 -27.902 1.00 23.00 272 ILE B C 1
ATOM 3280 O O . ILE B 1 272 ? -31.664 -23.731 -26.780 1.00 27.03 272 ILE B O 1
ATOM 3285 N N . GLN B 1 273 ? -31.371 -22.372 -28.553 1.00 23.34 273 GLN B N 1
ATOM 3286 C CA . GLN B 1 273 ? -32.057 -21.252 -27.909 1.00 18.83 273 GLN B CA 1
ATOM 3287 C C . GLN B 1 273 ? -33.461 -21.634 -27.449 1.00 17.40 273 GLN B C 1
ATOM 3288 O O . GLN B 1 273 ? -33.875 -21.282 -26.338 1.00 20.21 273 GLN B O 1
ATOM 3294 N N . ASN B 1 274 ? -34.199 -22.377 -28.266 1.00 17.66 274 ASN B N 1
ATOM 3295 C CA . ASN B 1 274 ? -35.563 -22.729 -27.892 1.00 20.81 274 ASN B CA 1
ATOM 3296 C C . ASN B 1 274 ? -35.871 -24.227 -27.965 1.00 22.64 274 ASN B C 1
ATOM 3297 O O . ASN B 1 274 ? -36.140 -24.871 -26.945 1.00 16.22 274 ASN B O 1
ATOM 3302 N N . LYS B 1 275 ? -35.828 -24.795 -29.164 1.00 22.84 275 LYS B N 1
ATOM 3303 C CA . LYS B 1 275 ? -36.448 -26.087 -29.428 1.00 19.85 275 LYS B CA 1
ATOM 3304 C C . LYS B 1 275 ? -35.508 -26.902 -30.294 1.00 20.19 275 LYS B C 1
ATOM 3305 O O . LYS B 1 275 ? -35.053 -26.416 -31.331 1.00 23.84 275 LYS B O 1
ATOM 3311 N N . LEU B 1 276 ? -35.181 -28.112 -29.865 1.00 21.61 276 LEU B N 1
ATOM 3312 C CA . LEU B 1 276 ? -34.506 -29.069 -30.730 1.00 20.85 276 LEU B CA 1
ATOM 3313 C C . LEU B 1 276 ? -35.489 -30.201 -31.003 1.00 19.50 276 LEU B C 1
ATOM 3314 O O . LEU B 1 276 ? -36.118 -30.713 -30.074 1.00 22.15 276 LEU B O 1
ATOM 3319 N N . VAL B 1 277 ? -35.659 -30.561 -32.270 1.00 9.52 277 VAL B N 1
ATOM 3320 C CA . VAL B 1 277 ? -36.597 -31.620 -32.614 1.00 20.55 277 VAL B CA 1
ATOM 3321 C C . VAL B 1 277 ? -35.990 -32.540 -33.662 1.00 19.99 277 VAL B C 1
ATOM 3322 O O . VAL B 1 277 ? -35.720 -32.103 -34.788 1.00 20.41 277 VAL B O 1
ATOM 3326 N N . PHE B 1 278 ? -35.825 -33.818 -33.310 1.00 15.32 278 PHE B N 1
ATOM 3327 C CA . PHE B 1 278 ? -35.525 -34.880 -34.277 1.00 19.94 278 PHE B CA 1
ATOM 3328 C C . PHE B 1 278 ? -36.829 -35.554 -34.691 1.00 18.26 278 PHE B C 1
ATOM 3329 O O . PHE B 1 278 ? -37.408 -36.336 -33.933 1.00 17.97 278 PHE B O 1
ATOM 3337 N N . ASN B 1 279 ? -37.292 -35.270 -35.898 1.00 14.89 279 ASN B N 1
ATOM 3338 C CA . ASN B 1 279 ? -38.440 -36.005 -36.394 1.00 20.83 279 ASN B CA 1
ATOM 3339 C C . ASN B 1 279 ? -38.057 -37.465 -36.683 1.00 24.99 279 ASN B C 1
ATOM 3340 O O . ASN B 1 279 ? -36.884 -37.858 -36.675 1.00 17.28 279 ASN B O 1
ATOM 3345 N N . GLY B 1 280 ? -39.081 -38.277 -36.924 1.00 22.63 280 GLY B N 1
ATOM 3346 C CA . GLY B 1 280 ? -38.869 -39.710 -37.010 1.00 25.06 280 GLY B CA 1
ATOM 3347 C C . GLY B 1 280 ? -37.949 -40.082 -38.160 1.00 27.44 280 GLY B C 1
ATOM 3348 O O . GLY B 1 280 ? -38.019 -39.518 -39.255 1.00 21.80 280 GLY B O 1
ATOM 3349 N N . ALA B 1 281 ? -37.070 -41.032 -37.891 1.00 21.57 281 ALA B N 1
ATOM 3350 C CA . ALA B 1 281 ? -36.180 -41.571 -38.888 1.00 23.15 281 ALA B CA 1
ATOM 3351 C C . ALA B 1 281 ? -36.456 -43.056 -38.999 1.00 26.19 281 ALA B C 1
ATOM 3352 O O . ALA B 1 281 ? -36.827 -43.685 -38.009 1.00 31.36 281 ALA B O 1
ATOM 3354 N N . PRO B 1 282 ? -36.311 -43.638 -40.182 1.00 27.96 282 PRO B N 1
ATOM 3355 C CA . PRO B 1 282 ? -36.753 -45.019 -40.378 1.00 22.17 282 PRO B CA 1
ATOM 3356 C C . PRO B 1 282 ? -35.795 -46.036 -39.772 1.00 31.71 282 PRO B C 1
ATOM 3357 O O . PRO B 1 282 ? -34.571 -45.846 -39.723 1.00 23.69 282 PRO B O 1
ATOM 3361 N N . ASN B 1 283 ? -36.397 -47.134 -39.314 1.00 33.69 283 ASN B N 1
ATOM 3362 C CA . ASN B 1 283 ? -35.777 -48.396 -38.916 1.00 28.30 283 ASN B CA 1
ATOM 3363 C C . ASN B 1 283 ? -34.430 -48.702 -39.577 1.00 34.19 283 ASN B C 1
ATOM 3364 O O . ASN B 1 283 ? -33.498 -49.195 -38.924 1.00 29.34 283 ASN B O 1
ATOM 3369 N N . THR B 1 284 ? -34.324 -48.416 -40.878 1.00 37.51 284 THR B N 1
ATOM 3370 C CA . THR B 1 284 ? -33.207 -48.847 -41.713 1.00 39.45 284 THR B CA 1
ATOM 3371 C C . THR B 1 284 ? -32.119 -47.794 -41.886 1.00 33.16 284 THR B C 1
ATOM 3372 O O . THR B 1 284 ? -31.066 -48.105 -42.454 1.00 40.70 284 THR B O 1
ATOM 3376 N N . ASN B 1 285 ? -32.349 -46.561 -41.444 1.00 29.56 285 ASN B N 1
ATOM 3377 C CA . ASN B 1 285 ? -31.360 -45.491 -41.568 1.00 29.83 285 ASN B CA 1
ATOM 3378 C C . ASN B 1 285 ? -31.491 -44.589 -40.356 1.00 23.76 285 ASN B C 1
ATOM 3379 O O . ASN B 1 285 ? -31.937 -43.444 -40.457 1.00 27.18 285 ASN B O 1
ATOM 3384 N N . PRO B 1 286 ? -31.110 -45.082 -39.182 1.00 29.77 286 PRO B N 1
ATOM 3385 C CA . PRO B 1 286 ? -31.370 -44.338 -37.934 1.00 26.17 286 PRO B CA 1
ATOM 3386 C C . PRO B 1 286 ? -30.493 -43.092 -37.789 1.00 21.81 286 PRO B C 1
ATOM 3387 O O . PRO B 1 286 ? -29.506 -42.895 -38.499 1.00 24.22 286 PRO B O 1
ATOM 3391 N N . ASN B 1 287 ? -30.871 -42.241 -36.833 1.00 19.44 287 ASN B N 1
ATOM 3392 C CA . ASN B 1 287 ? -30.113 -41.043 -36.490 1.00 24.19 287 ASN B CA 1
ATOM 3393 C C . ASN B 1 287 ? -29.062 -41.345 -35.423 1.00 20.63 287 ASN B C 1
ATOM 3394 O O . ASN B 1 287 ? -29.098 -42.374 -34.760 1.00 26.53 287 ASN B O 1
ATOM 3399 N N . THR B 1 288 ? -28.123 -40.413 -35.249 1.00 23.60 288 THR B N 1
ATOM 3400 C CA . THR B 1 288 ? -27.067 -40.524 -34.242 1.00 23.20 288 THR B CA 1
ATOM 3401 C C . THR B 1 288 ? -26.744 -39.137 -33.711 1.00 23.77 288 THR B C 1
ATOM 3402 O O . THR B 1 288 ? -26.522 -38.208 -34.497 1.00 22.65 288 THR B O 1
ATOM 3406 N N . LEU B 1 289 ? -26.718 -38.998 -32.389 1.00 19.51 289 LEU B N 1
ATOM 3407 C CA . LEU B 1 289 ? -26.266 -37.770 -31.751 1.00 20.78 289 LEU B CA 1
ATOM 3408 C C . LEU B 1 289 ? -25.216 -38.117 -30.715 1.00 21.73 289 LEU B C 1
ATOM 3409 O O . LEU B 1 289 ? -25.380 -39.081 -29.959 1.00 18.43 289 LEU B O 1
ATOM 3414 N N . ASN B 1 290 ? -24.121 -37.326 -30.709 1.00 20.31 290 ASN B N 1
ATOM 3415 C CA . ASN B 1 290 ? -22.975 -37.489 -29.809 1.00 18.24 290 ASN B CA 1
ATOM 3416 C C . ASN B 1 290 ? -22.498 -36.103 -29.403 1.00 24.41 290 ASN B C 1
ATOM 3417 O O . ASN B 1 290 ? -21.546 -35.572 -29.975 1.00 26.34 290 ASN B O 1
ATOM 3422 N N . ALA B 1 291 ? -23.144 -35.520 -28.401 1.00 21.42 291 ALA B N 1
ATOM 3423 C CA . ALA B 1 291 ? -22.806 -34.180 -27.957 1.00 17.55 291 ALA B CA 1
ATOM 3424 C C . ALA B 1 291 ? -22.160 -34.213 -26.583 1.00 22.15 291 ALA B C 1
ATOM 3425 O O . ALA B 1 291 ? -22.612 -34.935 -25.689 1.00 26.33 291 ALA B O 1
ATOM 3427 N N . ASN B 1 292 ? -21.113 -33.412 -26.418 1.00 18.86 292 ASN B N 1
ATOM 3428 C CA . ASN B 1 292 ? -20.546 -33.156 -25.104 1.00 21.96 292 ASN B CA 1
ATOM 3429 C C . ASN B 1 292 ? -21.548 -32.398 -24.228 1.00 25.60 292 ASN B C 1
ATOM 3430 O O . ASN B 1 292 ? -22.079 -32.956 -23.267 1.00 25.75 292 ASN B O 1
ATOM 3435 N N . LYS B 1 293 ? -21.840 -31.146 -24.561 1.00 21.07 293 LYS B N 1
ATOM 3436 C CA . LYS B 1 293 ? -22.758 -30.310 -23.796 1.00 26.39 293 LYS B CA 1
ATOM 3437 C C . LYS B 1 293 ? -23.951 -29.910 -24.666 1.00 31.51 293 LYS B C 1
ATOM 3438 O O . LYS B 1 293 ? -23.767 -29.400 -25.785 1.00 26.49 293 LYS B O 1
ATOM 3444 N N . ILE B 1 294 ? -25.168 -30.100 -24.145 1.00 20.32 294 ILE B N 1
ATOM 3445 C CA . ILE B 1 294 ? -26.378 -29.623 -24.806 1.00 16.57 294 ILE B CA 1
ATOM 3446 C C . ILE B 1 294 ? -27.112 -28.706 -23.844 1.00 21.66 294 ILE B C 1
ATOM 3447 O O . ILE B 1 294 ? -27.310 -29.064 -22.678 1.00 19.21 294 ILE B O 1
ATOM 3452 N N . TYR B 1 295 ? -27.544 -27.548 -24.332 1.00 17.31 295 TYR B N 1
ATOM 3453 C CA . TYR B 1 295 ? -28.499 -26.728 -23.608 1.00 19.23 295 TYR B CA 1
ATOM 3454 C C . TYR B 1 295 ? -29.648 -26.379 -24.542 1.00 21.74 295 TYR B C 1
ATOM 3455 O O . TYR B 1 295 ? -29.420 -25.942 -25.677 1.00 19.99 295 TYR B O 1
ATOM 3464 N N . THR B 1 296 ? -30.878 -26.553 -24.065 1.00 16.18 296 THR B N 1
ATOM 3465 C CA . THR B 1 296 ? -32.043 -26.048 -24.769 1.00 18.45 296 THR B CA 1
ATOM 3466 C C . THR B 1 296 ? -32.830 -25.143 -23.841 1.00 21.80 296 THR B C 1
ATOM 3467 O O . THR B 1 296 ? -32.763 -25.268 -22.612 1.00 18.78 296 THR B O 1
ATOM 3471 N N . GLY B 1 297 ? -33.558 -24.216 -24.456 1.00 23.34 297 GLY B N 1
ATOM 3472 C CA . GLY B 1 297 ? -34.493 -23.363 -23.750 1.00 20.31 297 GLY B CA 1
ATOM 3473 C C . GLY B 1 297 ? -35.837 -24.032 -23.593 1.00 19.02 297 GLY B C 1
ATOM 3474 O O . GLY B 1 297 ? -35.961 -25.264 -23.623 1.00 20.75 297 GLY B O 1
ATOM 3475 N N . LEU B 1 298 ? -36.868 -23.199 -23.470 1.00 20.71 298 LEU B N 1
ATOM 3476 C CA . LEU B 1 298 ? -38.175 -23.665 -23.016 1.00 21.85 298 LEU B CA 1
ATOM 3477 C C . LEU B 1 298 ? -38.792 -24.691 -23.946 1.00 18.74 298 LEU B C 1
ATOM 3478 O O . LEU B 1 298 ? -39.581 -25.523 -23.496 1.00 26.97 298 LEU B O 1
ATOM 3483 N N . GLY B 1 299 ? -38.457 -24.655 -25.236 1.00 20.98 299 GLY B N 1
ATOM 3484 C CA . GLY B 1 299 ? -39.035 -25.616 -26.158 1.00 19.25 299 GLY B CA 1
ATOM 3485 C C . GLY B 1 299 ? -38.590 -27.045 -25.925 1.00 22.23 299 GLY B C 1
ATOM 3486 O O . GLY B 1 299 ? -39.222 -27.966 -26.447 1.00 25.44 299 GLY B O 1
ATOM 3487 N N . GLY B 1 300 ? -37.514 -27.247 -25.159 1.00 21.79 300 GLY B N 1
ATOM 3488 C CA . GLY B 1 300 ? -37.023 -28.570 -24.846 1.00 16.62 300 GLY B CA 1
ATOM 3489 C C . GLY B 1 300 ? -36.365 -29.266 -26.028 1.00 20.19 300 GLY B C 1
ATOM 3490 O O . GLY B 1 300 ? -35.800 -28.647 -26.930 1.00 21.88 300 GLY B O 1
ATOM 3491 N N . MET B 1 301 ? -36.470 -30.590 -26.028 1.00 25.04 301 MET B N 1
ATOM 3492 C CA . MET B 1 301 ? -35.741 -31.419 -26.974 1.00 19.55 301 MET B CA 1
ATOM 3493 C C . MET B 1 301 ? -36.524 -32.698 -27.213 1.00 16.85 301 MET B C 1
ATOM 3494 O O . MET B 1 301 ? -36.696 -33.502 -26.294 1.00 19.99 301 MET B O 1
ATOM 3499 N N . GLU B 1 302 ? -36.981 -32.888 -28.443 1.00 18.79 302 GLU B N 1
ATOM 3500 C CA . GLU B 1 302 ? -37.811 -34.027 -28.812 1.00 22.76 302 GLU B CA 1
ATOM 3501 C C . GLU B 1 302 ? -36.950 -35.024 -29.582 1.00 19.06 302 GLU B C 1
ATOM 3502 O O . GLU B 1 302 ? -36.544 -34.763 -30.716 1.00 19.97 302 GLU B O 1
ATOM 3508 N N . LEU B 1 303 ? -36.649 -36.155 -28.951 1.00 19.50 303 LEU B N 1
ATOM 3509 C CA . LEU B 1 303 ? -35.814 -37.193 -29.547 1.00 23.65 303 LEU B CA 1
ATOM 3510 C C . LEU B 1 303 ? -36.711 -38.346 -29.997 1.00 30.27 303 LEU B C 1
ATOM 3511 O O . LEU B 1 303 ? -36.923 -39.329 -29.279 1.00 23.17 303 LEU B O 1
ATOM 3516 N N . ASN B 1 304 ? -37.255 -38.211 -31.210 1.00 29.68 304 ASN B N 1
ATOM 3517 C CA . ASN B 1 304 ? -37.976 -39.312 -31.826 1.00 24.10 304 ASN B CA 1
ATOM 3518 C C . ASN B 1 304 ? -36.993 -40.339 -32.361 1.00 28.27 304 ASN B C 1
ATOM 3519 O O . ASN B 1 304 ? -35.808 -40.072 -32.583 1.00 26.20 304 ASN B O 1
ATOM 3524 N N . GLY B 1 305 ? -37.518 -41.526 -32.610 1.00 29.63 305 GLY B N 1
ATOM 3525 C CA . GLY B 1 305 ? -36.723 -42.721 -32.578 1.00 26.22 305 GLY B CA 1
ATOM 3526 C C . GLY B 1 305 ? -36.392 -43.330 -33.924 1.00 27.50 305 GLY B C 1
ATOM 3527 O O . GLY B 1 305 ? -36.739 -42.833 -35.000 1.00 14.61 305 GLY B O 1
ATOM 3528 N N . TYR B 1 306 ? -35.814 -44.519 -33.813 1.00 44.79 306 TYR B N 1
ATOM 3529 C CA . TYR B 1 306 ? -34.779 -45.048 -34.672 1.00 32.47 306 TYR B CA 1
ATOM 3530 C C . TYR B 1 306 ? -33.671 -44.017 -34.626 1.00 27.84 306 TYR B C 1
ATOM 3531 O O . TYR B 1 306 ? -33.533 -43.159 -35.501 1.00 24.25 306 TYR B O 1
ATOM 3540 N N . GLY B 1 307 ? -32.930 -44.082 -33.517 1.00 28.15 307 GLY B N 1
ATOM 3541 C CA . GLY B 1 307 ? -31.821 -43.201 -33.216 1.00 37.36 307 GLY B CA 1
ATOM 3542 C C . GLY B 1 307 ? -31.200 -43.473 -31.859 1.00 29.35 307 GLY B C 1
ATOM 3543 O O . GLY B 1 307 ? -31.899 -43.804 -30.892 1.00 28.50 307 GLY B O 1
ATOM 3544 N N . TYR B 1 308 ? -29.876 -43.356 -31.790 1.00 27.72 308 TYR B N 1
ATOM 3545 C CA . TYR B 1 308 ? -29.118 -43.433 -30.548 1.00 28.64 308 TYR B CA 1
ATOM 3546 C C . TYR B 1 308 ? -28.549 -42.046 -30.308 1.00 24.02 308 TYR B C 1
ATOM 3547 O O . TYR B 1 308 ? -27.749 -41.563 -31.113 1.00 25.61 308 TYR B O 1
ATOM 3556 N N . TYR B 1 309 ? -28.986 -41.410 -29.218 1.00 25.09 309 TYR B N 1
ATOM 3557 C CA . TYR B 1 309 ? -28.683 -40.026 -28.872 1.00 20.70 309 TYR B CA 1
ATOM 3558 C C . TYR B 1 309 ? -27.911 -39.997 -27.553 1.00 20.84 309 TYR B C 1
ATOM 3559 O O . TYR B 1 309 ? -28.400 -40.502 -26.541 1.00 24.02 309 TYR B O 1
ATOM 3568 N N . LYS B 1 310 ? -26.716 -39.400 -27.558 1.00 20.47 310 LYS B N 1
ATOM 3569 C CA . LYS B 1 310 ? -25.833 -39.356 -26.389 1.00 20.74 310 LYS B CA 1
ATOM 3570 C C . LYS B 1 310 ? -25.466 -37.920 -26.052 1.00 19.23 310 LYS B C 1
ATOM 3571 O O . LYS B 1 310 ? -25.117 -37.142 -26.943 1.00 21.90 310 LYS B O 1
ATOM 3577 N N . ALA B 1 311 ? -25.530 -37.576 -24.770 1.00 17.09 311 ALA B N 1
ATOM 3578 C CA . ALA B 1 311 ? -25.114 -36.259 -24.301 1.00 25.87 311 ALA B CA 1
ATOM 3579 C C . ALA B 1 311 ? -24.375 -36.444 -22.996 1.00 26.16 311 ALA B C 1
ATOM 3580 O O . ALA B 1 311 ? -24.868 -37.145 -22.112 1.00 23.08 311 ALA B O 1
ATOM 3582 N N . ASN B 1 312 ? -23.194 -35.849 -22.874 1.00 23.14 312 ASN B N 1
ATOM 3583 C CA . ASN B 1 312 ? -22.512 -36.038 -21.606 1.00 21.08 312 ASN B CA 1
ATOM 3584 C C . ASN B 1 312 ? -23.123 -35.158 -20.529 1.00 21.14 312 ASN B C 1
ATOM 3585 O O . ASN B 1 312 ? -23.295 -35.593 -19.393 1.00 22.98 312 ASN B O 1
ATOM 3590 N N . GLU B 1 313 ? -23.483 -33.930 -20.888 1.00 34.14 313 GLU B N 1
ATOM 3591 C CA . GLU B 1 313 ? -24.214 -32.987 -20.047 1.00 25.12 313 GLU B CA 1
ATOM 3592 C C . GLU B 1 313 ? -25.408 -32.475 -20.844 1.00 26.24 313 GLU B C 1
ATOM 3593 O O . GLU B 1 313 ? -25.248 -32.065 -22.001 1.00 22.88 313 GLU B O 1
ATOM 3599 N N . ILE B 1 314 ? -26.598 -32.507 -20.239 1.00 22.06 314 ILE B N 1
ATOM 3600 C CA . ILE B 1 314 ? -27.807 -31.958 -20.850 1.00 23.69 314 ILE B CA 1
ATOM 3601 C C . ILE B 1 314 ? -28.487 -31.029 -19.853 1.00 25.22 314 ILE B C 1
ATOM 3602 O O . ILE B 1 314 ? -28.814 -31.432 -18.730 1.00 24.62 314 ILE B O 1
ATOM 3607 N N . TYR B 1 315 ? -28.696 -29.785 -20.270 1.00 26.45 315 TYR B N 1
ATOM 3608 C CA . TYR B 1 315 ? -29.435 -28.794 -19.509 1.00 19.67 315 TYR B CA 1
ATOM 3609 C C . TYR B 1 315 ? -30.609 -28.324 -20.352 1.00 31.26 315 TYR B C 1
ATOM 3610 O O . TYR B 1 315 ? -30.435 -27.999 -21.537 1.00 22.34 315 TYR B O 1
ATOM 3619 N N . SER B 1 316 ? -31.800 -28.297 -19.757 1.00 21.87 316 SER B N 1
ATOM 3620 C CA . SER B 1 316 ? -32.964 -27.879 -20.520 1.00 21.50 316 SER B CA 1
ATOM 3621 C C . SER B 1 316 ? -33.958 -27.155 -19.627 1.00 24.69 316 SER B C 1
ATOM 3622 O O . SER B 1 316 ? -34.285 -27.640 -18.541 1.00 23.74 316 SER B O 1
ATOM 3625 N N . ASP B 1 317 ? -34.429 -25.995 -20.093 1.00 17.98 317 ASP B N 1
ATOM 3626 C CA . ASP B 1 317 ? -35.542 -25.299 -19.469 1.00 16.09 317 ASP B CA 1
ATOM 3627 C C . ASP B 1 317 ? -36.885 -25.865 -19.887 1.00 23.28 317 ASP B C 1
ATOM 3628 O O . ASP B 1 317 ? -37.924 -25.341 -19.472 1.00 25.61 317 ASP B O 1
ATOM 3633 N N . GLY B 1 318 ? -36.895 -26.888 -20.724 1.00 23.75 318 GLY B N 1
ATOM 3634 C CA . GLY B 1 318 ? -38.140 -27.425 -21.218 1.00 25.14 318 GLY B CA 1
ATOM 3635 C C . GLY B 1 318 ? -38.252 -28.906 -20.942 1.00 24.99 318 GLY B C 1
ATOM 3636 O O . GLY B 1 318 ? -37.646 -29.421 -19.996 1.00 24.45 318 GLY B O 1
ATOM 3637 N N . GLU B 1 319 ? -39.016 -29.595 -21.777 1.00 20.17 319 GLU B N 1
ATOM 3638 C CA . GLU B 1 319 ? -39.245 -31.022 -21.646 1.00 26.64 319 GLU B CA 1
ATOM 3639 C C . GLU B 1 319 ? -38.339 -31.774 -22.612 1.00 24.49 319 GLU B C 1
ATOM 3640 O O . GLU B 1 319 ? -38.247 -31.418 -23.789 1.00 19.38 319 GLU B O 1
ATOM 3646 N N . VAL B 1 320 ? -37.659 -32.796 -22.111 1.00 21.02 320 VAL B N 1
ATOM 3647 C CA . VAL B 1 320 ? -36.924 -33.723 -22.962 1.00 23.78 320 VAL B CA 1
ATOM 3648 C C . VAL B 1 320 ? -37.839 -34.913 -23.227 1.00 25.20 320 VAL B C 1
ATOM 3649 O O . VAL B 1 320 ? -38.099 -35.706 -22.322 1.00 27.56 320 VAL B O 1
ATOM 3653 N N . GLN B 1 321 ? -38.335 -35.041 -24.459 1.00 21.43 321 GLN B N 1
ATOM 3654 C CA . GLN B 1 321 ? -39.135 -36.195 -24.857 1.00 25.01 321 GLN B CA 1
ATOM 3655 C C . GLN B 1 321 ? -38.257 -37.229 -25.551 1.00 23.39 321 GLN B C 1
ATOM 3656 O O . GLN B 1 321 ? -37.513 -36.896 -26.479 1.00 21.85 321 GLN B O 1
ATOM 3662 N N . VAL B 1 322 ? -38.352 -38.478 -25.112 1.00 23.60 322 VAL B N 1
ATOM 3663 C CA . VAL B 1 322 ? -37.682 -39.593 -25.770 1.00 22.48 322 VAL B CA 1
ATOM 3664 C C . VAL B 1 322 ? -38.783 -40.582 -26.117 1.00 23.45 322 VAL B C 1
ATOM 3665 O O . VAL B 1 322 ? -39.314 -41.258 -25.227 1.00 31.20 322 VAL B O 1
ATOM 3669 N N . LYS B 1 323 ? -39.151 -40.662 -27.395 1.00 19.85 323 LYS B N 1
ATOM 3670 C CA . LYS B 1 323 ? -40.278 -41.503 -27.776 1.00 30.14 323 LYS B CA 1
ATOM 3671 C C . LYS B 1 323 ? -40.082 -42.121 -29.159 1.00 34.05 323 LYS B C 1
ATOM 3672 O O . LYS B 1 323 ? -39.112 -41.840 -29.875 1.00 26.00 323 LYS B O 1
ATOM 3678 N N . ASN B 1 324 ? -41.029 -42.999 -29.504 1.00 33.53 324 ASN B N 1
ATOM 3679 C CA . ASN B 1 324 ? -41.046 -43.730 -30.769 1.00 27.90 324 ASN B CA 1
ATOM 3680 C C . ASN B 1 324 ? -39.726 -44.442 -31.023 1.00 26.32 324 ASN B C 1
ATOM 3681 O O . ASN B 1 324 ? -39.142 -44.342 -32.097 1.00 30.67 324 ASN B O 1
ATOM 3686 N N . TYR B 1 325 ? -39.263 -45.168 -30.005 1.00 28.21 325 TYR B N 1
ATOM 3687 C CA . TYR B 1 325 ? -38.088 -46.037 -30.027 1.00 28.14 325 TYR B CA 1
ATOM 3688 C C . TYR B 1 325 ? -36.784 -45.264 -29.986 1.00 28.48 325 TYR B C 1
ATOM 3689 O O . TYR B 1 325 ? -35.737 -45.801 -30.361 1.00 35.89 325 TYR B O 1
ATOM 3698 N N . GLY B 1 326 ? -36.800 -44.019 -29.530 1.00 32.45 326 GLY B N 1
ATOM 3699 C CA . GLY B 1 326 ? -35.553 -43.291 -29.393 1.00 35.29 326 GLY B CA 1
ATOM 3700 C C . GLY B 1 326 ? -34.740 -43.802 -28.214 1.00 31.17 326 GLY B C 1
ATOM 3701 O O . GLY B 1 326 ? -35.274 -44.105 -27.146 1.00 30.90 326 GLY B O 1
ATOM 3702 N N . ASN B 1 327 ? -33.432 -43.883 -28.412 1.00 26.06 327 ASN B N 1
ATOM 3703 C CA . ASN B 1 327 ? -32.503 -44.206 -27.340 1.00 32.16 327 ASN B CA 1
ATOM 3704 C C . ASN B 1 327 ? -31.767 -42.949 -26.893 1.00 29.14 327 ASN B C 1
ATOM 3705 O O . ASN B 1 327 ? -31.197 -42.234 -27.720 1.00 29.27 327 ASN B O 1
ATOM 3710 N N . PHE B 1 328 ? -31.761 -42.691 -25.588 1.00 25.53 328 PHE B N 1
ATOM 3711 C CA . PHE B 1 328 ? -31.087 -41.525 -25.037 1.00 27.22 328 PHE B CA 1
ATOM 3712 C C . PHE B 1 328 ? -30.187 -41.949 -23.885 1.00 22.81 328 PHE B C 1
ATOM 3713 O O . PHE B 1 328 ? -30.642 -42.623 -22.963 1.00 26.60 328 PHE B O 1
ATOM 3721 N N . GLU B 1 329 ? -28.916 -41.557 -23.938 1.00 26.47 329 GLU B N 1
ATOM 3722 C CA . GLU B 1 329 ? -27.950 -41.844 -22.883 1.00 30.39 329 GLU B CA 1
ATOM 3723 C C . GLU B 1 329 ? -27.446 -40.529 -22.308 1.00 28.21 329 GLU B C 1
ATOM 3724 O O . GLU B 1 329 ? -27.140 -39.592 -23.056 1.00 21.69 329 GLU B O 1
ATOM 3730 N N . ILE B 1 330 ? -27.371 -40.464 -20.980 1.00 24.09 330 ILE B N 1
ATOM 3731 C CA . ILE B 1 330 ? -26.830 -39.312 -20.263 1.00 23.54 330 ILE B CA 1
ATOM 3732 C C . ILE B 1 330 ? -25.523 -39.739 -19.611 1.00 25.40 330 ILE B C 1
ATOM 3733 O O . ILE B 1 330 ? -25.512 -40.639 -18.766 1.00 29.31 330 ILE B O 1
ATOM 3738 N N . GLY B 1 331 ? -24.426 -39.094 -19.997 1.00 21.82 331 GLY B N 1
ATOM 3739 C CA . GLY B 1 331 ? -23.105 -39.543 -19.614 1.00 20.87 331 GLY B CA 1
ATOM 3740 C C . GLY B 1 331 ? -22.606 -39.066 -18.263 1.00 33.35 331 GLY B C 1
ATOM 3741 O O . GLY B 1 331 ? -21.882 -39.798 -17.575 1.00 32.23 331 GLY B O 1
ATOM 3742 N N . SER B 1 332 ? -22.979 -37.846 -17.863 1.00 33.52 332 SER B N 1
ATOM 3743 C CA . SER B 1 332 ? -22.404 -37.282 -16.647 1.00 29.28 332 SER B CA 1
ATOM 3744 C C . SER B 1 332 ? -23.420 -36.533 -15.786 1.00 27.21 332 SER B C 1
ATOM 3745 O O . SER B 1 332 ? -23.546 -36.824 -14.593 1.00 27.31 332 SER B O 1
ATOM 3748 N N . ILE B 1 333 ? -24.137 -35.564 -16.351 1.00 25.11 333 ILE B N 1
ATOM 3749 C CA . ILE B 1 333 ? -25.123 -34.823 -15.566 1.00 26.40 333 ILE B CA 1
ATOM 3750 C C . ILE B 1 333 ? -26.267 -34.379 -16.465 1.00 25.81 333 ILE B C 1
ATOM 3751 O O . ILE B 1 333 ? -26.053 -33.991 -17.615 1.00 35.22 333 ILE B O 1
ATOM 3756 N N . GLY B 1 334 ? -27.479 -34.440 -15.938 1.00 23.42 334 GLY B N 1
ATOM 3757 C CA . GLY B 1 334 ? -28.615 -33.786 -16.564 1.00 22.44 334 GLY B CA 1
ATOM 3758 C C . GLY B 1 334 ? -29.307 -32.867 -15.582 1.00 23.76 334 GLY B C 1
ATOM 3759 O O . GLY B 1 334 ? -29.433 -33.187 -14.407 1.00 28.20 334 GLY B O 1
ATOM 3760 N N . ILE B 1 335 ? -29.731 -31.701 -16.073 1.00 22.04 335 ILE B N 1
ATOM 3761 C CA . ILE B 1 335 ? -30.645 -30.846 -15.311 1.00 21.83 335 ILE B CA 1
ATOM 3762 C C . ILE B 1 335 ? -31.744 -30.359 -16.245 1.00 18.46 335 ILE B C 1
ATOM 3763 O O . ILE B 1 335 ? -31.525 -29.462 -17.063 1.00 23.18 335 ILE B O 1
ATOM 3768 N N . VAL B 1 336 ? -32.929 -30.940 -16.131 1.00 21.21 336 VAL B N 1
ATOM 3769 C CA . VAL B 1 336 ? -34.021 -30.659 -17.052 1.00 28.02 336 VAL B CA 1
ATOM 3770 C C . VAL B 1 336 ? -35.294 -30.400 -16.263 1.00 26.11 336 VAL B C 1
ATOM 3771 O O . VAL B 1 336 ? -35.484 -30.928 -15.167 1.00 30.77 336 VAL B O 1
ATOM 3775 N N . LYS B 1 337 ? -36.182 -29.585 -16.833 1.00 31.08 337 LYS B N 1
ATOM 3776 C CA . LYS B 1 337 ? -37.453 -29.329 -16.168 1.00 34.41 337 LYS B CA 1
ATOM 3777 C C . LYS B 1 337 ? -38.376 -30.543 -16.215 1.00 32.51 337 LYS B C 1
ATOM 3778 O O . LYS B 1 337 ? -39.239 -30.686 -15.343 1.00 38.33 337 LYS B O 1
ATOM 3784 N N . LYS B 1 338 ? -38.215 -31.424 -17.196 1.00 31.72 338 LYS B N 1
ATOM 3785 C CA . LYS B 1 338 ? -39.049 -32.615 -17.280 1.00 29.71 338 LYS B CA 1
ATOM 3786 C C . LYS B 1 338 ? -38.372 -33.610 -18.200 1.00 24.24 338 LYS B C 1
ATOM 3787 O O . LYS B 1 338 ? -37.754 -33.218 -19.194 1.00 23.16 338 LYS B O 1
ATOM 3793 N N . LEU B 1 339 ? -38.484 -34.888 -17.850 1.00 24.92 339 LEU B N 1
ATOM 3794 C CA . LEU B 1 339 ? -38.087 -35.992 -18.712 1.00 19.38 339 LEU B CA 1
ATOM 3795 C C . LEU B 1 339 ? -39.311 -36.847 -18.977 1.00 18.43 339 LEU B C 1
ATOM 3796 O O . LEU B 1 339 ? -39.987 -37.278 -18.040 1.00 27.70 339 LEU B O 1
ATOM 3801 N N . THR B 1 340 ? -39.606 -37.078 -20.245 1.00 16.63 340 THR B N 1
ATOM 3802 C CA . THR B 1 340 ? -40.770 -37.862 -20.641 1.00 27.31 340 THR B CA 1
ATOM 3803 C C . THR B 1 340 ? -40.322 -38.961 -21.585 1.00 28.38 340 THR B C 1
ATOM 3804 O O . THR B 1 340 ? -39.717 -38.679 -22.627 1.00 20.63 340 THR B O 1
ATOM 3808 N N . VAL B 1 341 ? -40.617 -40.205 -21.223 1.00 22.13 341 VAL B N 1
ATOM 3809 C CA . VAL B 1 341 ? -40.172 -41.365 -21.980 1.00 31.87 341 VAL B CA 1
ATOM 3810 C C . VAL B 1 341 ? -41.417 -42.182 -22.288 1.00 36.04 341 VAL B C 1
ATOM 3811 O O . VAL B 1 341 ? -41.902 -42.936 -21.437 1.00 37.98 341 VAL B O 1
ATOM 3815 N N . THR B 1 342 ? -41.935 -42.034 -23.500 1.00 28.63 342 THR B N 1
ATOM 3816 C CA . THR B 1 342 ? -43.168 -42.660 -23.926 1.00 30.52 342 THR B CA 1
ATOM 3817 C C . THR B 1 342 ? -42.936 -43.382 -25.247 1.00 35.97 342 THR B C 1
ATOM 3818 O O . THR B 1 342 ? -41.865 -43.285 -25.856 1.00 32.98 342 THR B O 1
ATOM 3822 N N . ASP B 1 343 ? -43.950 -44.138 -25.656 1.00 32.37 343 ASP B N 1
ATOM 3823 C CA . ASP B 1 343 ? -44.005 -44.822 -26.949 1.00 34.28 343 ASP B CA 1
ATOM 3824 C C . ASP B 1 343 ? -42.677 -45.496 -27.281 1.00 32.98 343 ASP B C 1
ATOM 3825 O O . ASP B 1 343 ? -42.055 -45.231 -28.306 1.00 32.56 343 ASP B O 1
ATOM 3830 N N . ASN B 1 344 ? -42.234 -46.361 -26.372 1.00 37.45 344 ASN B N 1
ATOM 3831 C CA . ASN B 1 344 ? -41.108 -47.270 -26.576 1.00 35.56 344 ASN B CA 1
ATOM 3832 C C . ASN B 1 344 ? -39.755 -46.579 -26.554 1.00 34.18 344 ASN B C 1
ATOM 3833 O O . ASN B 1 344 ? -38.749 -47.204 -26.935 1.00 31.25 344 ASN B O 1
ATOM 3838 N N . GLY B 1 345 ? -39.690 -45.316 -26.135 1.00 26.91 345 GLY B N 1
ATOM 3839 C CA . GLY B 1 345 ? -38.403 -44.694 -25.902 1.00 28.24 345 GLY B CA 1
ATOM 3840 C C . GLY B 1 345 ? -37.622 -45.380 -24.791 1.00 34.19 345 GLY B C 1
ATOM 3841 O O . GLY B 1 345 ? -38.143 -46.166 -23.993 1.00 34.94 345 GLY B O 1
ATOM 3842 N N . ARG B 1 346 ? -36.330 -45.085 -24.750 1.00 27.60 346 ARG B N 1
ATOM 3843 C CA . ARG B 1 346 ? -35.473 -45.517 -23.663 1.00 25.34 346 ARG B CA 1
ATOM 3844 C C . ARG B 1 346 ? -34.520 -44.387 -23.298 1.00 32.77 346 ARG B C 1
ATOM 3845 O O . ARG B 1 346 ? -33.962 -43.722 -24.176 1.00 34.80 346 ARG B O 1
ATOM 3853 N N . THR B 1 347 ? -34.356 -44.154 -22.001 1.00 30.86 347 THR B N 1
ATOM 3854 C CA . THR B 1 347 ? -33.370 -43.215 -21.486 1.00 28.18 347 THR B CA 1
ATOM 3855 C C . THR B 1 347 ? -32.524 -43.955 -20.465 1.00 28.47 347 THR B C 1
ATOM 3856 O O . THR B 1 347 ? -33.064 -44.580 -19.551 1.00 29.88 347 THR B O 1
ATOM 3860 N N . THR B 1 348 ? -31.210 -43.910 -20.628 1.00 19.90 348 THR B N 1
ATOM 3861 C CA . THR B 1 348 ? -30.310 -44.652 -19.766 1.00 23.09 348 THR B CA 1
ATOM 3862 C C . THR B 1 348 ? -29.451 -43.652 -19.020 1.00 27.06 348 THR B C 1
ATOM 3863 O O . THR B 1 348 ? -28.835 -42.778 -19.638 1.00 28.04 348 THR B O 1
ATOM 3867 N N . ILE B 1 349 ? -29.440 -43.765 -17.694 1.00 26.30 349 ILE B N 1
ATOM 3868 C CA . ILE B 1 349 ? -28.645 -42.892 -16.846 1.00 25.82 349 ILE B CA 1
ATOM 3869 C C . ILE B 1 349 ? -27.332 -43.621 -16.621 1.00 24.05 349 ILE B C 1
ATOM 3870 O O . ILE B 1 349 ? -27.261 -44.576 -15.853 1.00 32.41 349 ILE B O 1
ATOM 3875 N N . LYS B 1 350 ? -26.298 -43.181 -17.315 1.00 25.06 350 LYS B N 1
ATOM 3876 C CA . LYS B 1 350 ? -25.073 -43.958 -17.371 1.00 34.46 350 LYS B CA 1
ATOM 3877 C C . LYS B 1 350 ? -24.354 -43.962 -16.026 1.00 34.76 350 LYS B C 1
ATOM 3878 O O . LYS B 1 350 ? -24.503 -43.053 -15.202 1.00 37.51 350 LYS B O 1
ATOM 3884 N N . SER B 1 351 ? -23.578 -45.015 -15.812 1.00 33.92 351 SER B N 1
ATOM 3885 C CA . SER B 1 351 ? -22.923 -45.250 -14.536 1.00 33.77 351 SER B CA 1
ATOM 3886 C C . SER B 1 351 ? -22.074 -44.045 -14.138 1.00 34.89 351 SER B C 1
ATOM 3887 O O . SER B 1 351 ? -21.200 -43.609 -14.894 1.00 31.90 351 SER B O 1
ATOM 3890 N N . GLY B 1 352 ? -22.360 -43.487 -12.960 1.00 35.50 352 GLY B N 1
ATOM 3891 C CA . GLY B 1 352 ? -21.647 -42.333 -12.451 1.00 42.85 352 GLY B CA 1
ATOM 3892 C C . GLY B 1 352 ? -22.314 -40.995 -12.707 1.00 36.23 352 GLY B C 1
ATOM 3893 O O . GLY B 1 352 ? -21.836 -39.980 -12.199 1.00 33.35 352 GLY B O 1
ATOM 3894 N N . ALA B 1 353 ? -23.396 -40.965 -13.470 1.00 40.22 353 ALA B N 1
ATOM 3895 C CA . ALA B 1 353 ? -24.099 -39.737 -13.789 1.00 32.14 353 ALA B CA 1
ATOM 3896 C C . ALA B 1 353 ? -25.299 -39.539 -12.870 1.00 32.33 353 ALA B C 1
ATOM 3897 O O . ALA B 1 353 ? -25.830 -40.483 -12.285 1.00 27.71 353 ALA B O 1
ATOM 3899 N N . THR B 1 354 ? -25.725 -38.283 -12.759 1.00 33.78 354 THR B N 1
ATOM 3900 C CA . THR B 1 354 ? -26.956 -37.922 -12.071 1.00 27.75 354 THR B CA 1
ATOM 3901 C C . THR B 1 354 ? -27.847 -37.128 -13.019 1.00 23.91 354 THR B C 1
ATOM 3902 O O . THR B 1 354 ? -27.374 -36.221 -13.705 1.00 21.85 354 THR B O 1
ATOM 3906 N N . LEU B 1 355 ? -29.127 -37.477 -13.064 1.00 20.42 355 LEU B N 1
ATOM 3907 C CA . LEU B 1 355 ? -30.134 -36.675 -13.735 1.00 17.83 355 LEU B CA 1
ATOM 3908 C C . LEU B 1 355 ? -30.980 -36.003 -12.671 1.00 23.56 355 LEU B C 1
ATOM 3909 O O . LEU B 1 355 ? -31.557 -36.681 -11.817 1.00 31.05 355 LEU B O 1
ATOM 3914 N N . TYR B 1 356 ? -31.046 -34.678 -12.717 1.00 27.13 356 TYR B N 1
ATOM 3915 C CA . TYR B 1 356 ? -31.963 -33.909 -11.891 1.00 24.55 356 TYR B CA 1
ATOM 3916 C C . TYR B 1 356 ? -33.092 -33.431 -12.788 1.00 23.74 356 TYR B C 1
ATOM 3917 O O . TYR B 1 356 ? -32.847 -32.719 -13.764 1.00 28.82 356 TYR B O 1
ATOM 3926 N N . CYS B 1 357 ? -34.315 -33.847 -12.492 1.00 21.44 357 CYS B N 1
ATOM 3927 C CA . CYS B 1 357 ? -35.445 -33.367 -13.264 1.00 23.17 357 CYS B CA 1
ATOM 3928 C C . CYS B 1 357 ? -36.589 -32.977 -12.339 1.00 35.38 357 CYS B C 1
ATOM 3929 O O . CYS B 1 357 ? -36.866 -33.661 -11.350 1.00 30.28 357 CYS B O 1
ATOM 3932 N N . ASP B 1 358 ? -37.233 -31.852 -12.648 1.00 31.24 358 ASP B N 1
ATOM 3933 C CA . ASP B 1 358 ? -38.412 -31.461 -11.887 1.00 32.36 358 ASP B CA 1
ATOM 3934 C C . ASP B 1 358 ? -39.488 -32.536 -11.981 1.00 28.36 358 ASP B C 1
ATOM 3935 O O . ASP B 1 358 ? -40.009 -32.997 -10.960 1.00 34.59 358 ASP B O 1
ATOM 3940 N N . GLN B 1 359 ? -39.814 -32.972 -13.196 1.00 28.67 359 GLN B N 1
ATOM 3941 C CA . GLN B 1 359 ? -40.829 -33.993 -13.408 1.00 33.53 359 GLN B CA 1
ATOM 3942 C C . GLN B 1 359 ? -40.274 -35.176 -14.193 1.00 32.03 359 GLN B C 1
ATOM 3943 O O . GLN B 1 359 ? -39.390 -35.026 -15.044 1.00 27.13 359 GLN B O 1
ATOM 3949 N N . LEU B 1 360 ? -40.806 -36.361 -13.894 1.00 24.65 360 LEU B N 1
ATOM 3950 C CA . LEU B 1 360 ? -40.392 -37.594 -14.547 1.00 25.63 360 LEU B CA 1
ATOM 3951 C C . LEU B 1 360 ? -41.645 -38.343 -14.961 1.00 26.50 360 LEU B C 1
ATOM 3952 O O . LEU B 1 360 ? -42.505 -38.621 -14.123 1.00 35.42 360 LEU B O 1
ATOM 3957 N N . GLU B 1 361 ? -41.764 -38.654 -16.247 1.00 23.78 361 GLU B N 1
ATOM 3958 C CA . GLU B 1 361 ? -42.974 -39.296 -16.729 1.00 28.63 361 GLU B CA 1
ATOM 3959 C C . GLU B 1 361 ? -42.637 -40.383 -17.734 1.00 33.41 361 GLU B C 1
ATOM 3960 O O . GLU B 1 361 ? -41.865 -40.152 -18.669 1.00 34.73 361 GLU B O 1
ATOM 3966 N N . VAL B 1 362 ? -43.218 -41.565 -17.529 1.00 31.39 362 VAL B N 1
ATOM 3967 C CA . VAL B 1 362 ? -42.979 -42.748 -18.350 1.00 30.65 362 VAL B CA 1
ATOM 3968 C C . VAL B 1 362 ? -44.329 -43.384 -18.671 1.00 38.19 362 VAL B C 1
ATOM 3969 O O . VAL B 1 362 ? -45.094 -43.721 -17.760 1.00 45.31 362 VAL B O 1
ATOM 3973 N N . ARG B 1 363 ? -44.622 -43.541 -19.957 1.00 34.60 363 ARG B N 1
ATOM 3974 C CA . ARG B 1 363 ? -45.884 -44.086 -20.438 1.00 36.02 363 ARG B CA 1
ATOM 3975 C C . ARG B 1 363 ? -45.599 -45.100 -21.538 1.00 37.79 363 ARG B C 1
ATOM 3976 O O . ARG B 1 363 ? -44.450 -45.308 -21.936 1.00 39.79 363 ARG B O 1
ATOM 3984 N N . ASN B 1 364 ? -46.672 -45.723 -22.029 1.00 38.37 364 ASN B N 1
ATOM 3985 C CA . ASN B 1 364 ? -46.684 -46.508 -23.258 1.00 39.92 364 ASN B CA 1
ATOM 3986 C C . ASN B 1 364 ? -45.355 -47.206 -23.554 1.00 44.45 364 ASN B C 1
ATOM 3987 O O . ASN B 1 364 ? -44.724 -46.952 -24.587 1.00 41.33 364 ASN B O 1
ATOM 3992 N N . ASN B 1 365 ? -44.906 -48.053 -22.626 1.00 33.04 365 ASN B N 1
ATOM 3993 C CA . ASN B 1 365 ? -43.758 -48.948 -22.759 1.00 29.72 365 ASN B CA 1
ATOM 3994 C C . ASN B 1 365 ? -42.416 -48.239 -22.783 1.00 41.94 365 ASN B C 1
ATOM 3995 O O . ASN B 1 365 ? -41.397 -48.877 -23.106 1.00 38.76 365 ASN B O 1
ATOM 4000 N N . GLY B 1 366 ? -42.373 -46.947 -22.465 1.00 33.66 366 GLY B N 1
ATOM 4001 C CA . GLY B 1 366 ? -41.095 -46.310 -22.218 1.00 33.51 366 GLY B CA 1
ATOM 4002 C C . GLY B 1 366 ? -40.331 -47.024 -21.118 1.00 32.23 366 GLY B C 1
ATOM 4003 O O . GLY B 1 366 ? -40.909 -47.683 -20.257 1.00 31.98 366 GLY B O 1
ATOM 4004 N N . ARG B 1 367 ? -39.011 -46.908 -21.168 1.00 30.45 367 ARG B N 1
ATOM 4005 C CA . ARG B 1 367 ? -38.126 -47.463 -20.160 1.00 32.44 367 ARG B CA 1
ATOM 4006 C C . ARG B 1 367 ? -37.156 -46.385 -19.704 1.00 31.49 367 ARG B C 1
ATOM 4007 O O . ARG B 1 367 ? -36.588 -45.661 -20.524 1.00 30.12 367 ARG B O 1
ATOM 4015 N N . VAL B 1 368 ? -36.975 -46.269 -18.395 1.00 32.03 368 VAL B N 1
ATOM 4016 C CA . VAL B 1 368 ? -35.832 -45.571 -17.817 1.00 30.43 368 VAL B CA 1
ATOM 4017 C C . VAL B 1 368 ? -34.959 -46.614 -17.140 1.00 26.76 368 VAL B C 1
ATOM 4018 O O . VAL B 1 368 ? -35.458 -47.444 -16.368 1.00 32.26 368 VAL B O 1
ATOM 4022 N N . PHE B 1 369 ? -33.667 -46.583 -17.437 1.00 23.99 369 PHE B N 1
ATOM 4023 C CA . PHE B 1 369 ? -32.704 -47.518 -16.875 1.00 28.96 369 PHE B CA 1
ATOM 4024 C C . PHE B 1 369 ? -31.623 -46.734 -16.148 1.00 28.05 369 PHE B C 1
ATOM 4025 O O . PHE B 1 369 ? -30.970 -45.873 -16.746 1.00 36.04 369 PHE B O 1
ATOM 4033 N N . ILE B 1 370 ? -31.432 -47.019 -14.867 1.00 25.94 370 ILE B N 1
ATOM 4034 C CA . ILE B 1 370 ? -30.387 -46.376 -14.083 1.00 27.33 370 ILE B CA 1
ATOM 4035 C C . ILE B 1 370 ? -29.325 -47.424 -13.793 1.00 28.16 370 ILE B C 1
ATOM 4036 O O . ILE B 1 370 ? -29.616 -48.475 -13.216 1.00 30.10 370 ILE B O 1
ATOM 4041 N N . GLU B 1 371 ? -28.103 -47.153 -14.218 1.00 32.10 371 GLU B N 1
ATOM 4042 C CA . GLU B 1 371 ? -27.034 -48.111 -14.035 1.00 31.69 371 GLU B CA 1
ATOM 4043 C C . GLU B 1 371 ? -26.484 -48.024 -12.615 1.00 32.06 371 GLU B C 1
ATOM 4044 O O . GLU B 1 371 ? -26.762 -47.084 -11.868 1.00 35.96 371 GLU B O 1
ATOM 4050 N N . ALA B 1 372 ? -25.699 -49.036 -12.247 1.00 38.11 372 ALA B N 1
ATOM 4051 C CA . ALA B 1 372 ? -24.961 -49.018 -10.989 1.00 44.39 372 ALA B CA 1
ATOM 4052 C C . ALA B 1 372 ? -24.132 -47.747 -10.878 1.00 37.12 372 ALA B C 1
ATOM 4053 O O . ALA B 1 372 ? -23.460 -47.354 -11.833 1.00 35.00 372 ALA B O 1
ATOM 4055 N N . GLY B 1 373 ? -24.185 -47.102 -9.711 1.00 35.61 373 GLY B N 1
ATOM 4056 C CA . GLY B 1 373 ? -23.459 -45.864 -9.489 1.00 36.84 373 GLY B CA 1
ATOM 4057 C C . GLY B 1 373 ? -24.125 -44.611 -10.021 1.00 41.77 373 GLY B C 1
ATOM 4058 O O . GLY B 1 373 ? -23.619 -43.507 -9.774 1.00 42.91 373 GLY B O 1
ATOM 4059 N N . ALA B 1 374 ? -25.243 -44.739 -10.729 1.00 37.07 374 ALA B N 1
ATOM 4060 C CA . ALA B 1 374 ? -25.970 -43.609 -11.285 1.00 39.02 374 ALA B CA 1
ATOM 4061 C C . ALA B 1 374 ? -27.177 -43.267 -10.420 1.00 37.69 374 ALA B C 1
ATOM 4062 O O . ALA B 1 374 ? -27.730 -44.129 -9.734 1.00 45.41 374 ALA B O 1
ATOM 4064 N N . THR B 1 375 ? -27.590 -41.995 -10.473 1.00 34.78 375 THR B N 1
ATOM 4065 C CA . THR B 1 375 ? -28.688 -41.473 -9.664 1.00 33.91 375 THR B CA 1
ATOM 4066 C C . THR B 1 375 ? -29.655 -40.671 -10.527 1.00 33.21 375 THR B C 1
ATOM 4067 O O . THR B 1 375 ? -29.226 -39.828 -11.319 1.00 29.71 375 THR B O 1
ATOM 4071 N N . LEU B 1 376 ? -30.955 -40.911 -10.348 1.00 28.97 376 LEU B N 1
ATOM 4072 C CA . LEU B 1 376 ? -32.017 -40.079 -10.906 1.00 22.32 376 LEU B CA 1
ATOM 4073 C C . LEU B 1 376 ? -32.758 -39.411 -9.758 1.00 30.28 376 LEU B C 1
ATOM 4074 O O . LEU B 1 376 ? -33.307 -40.101 -8.895 1.00 32.06 376 LEU B O 1
ATOM 4079 N N . VAL B 1 377 ? -32.776 -38.080 -9.752 1.00 27.47 377 VAL B N 1
ATOM 4080 C CA . VAL B 1 377 ? -33.496 -37.287 -8.761 1.00 25.97 377 VAL B CA 1
ATOM 4081 C C . VAL B 1 377 ? -34.648 -36.585 -9.456 1.00 29.02 377 VAL B C 1
ATOM 4082 O O . VAL B 1 377 ? -34.461 -35.984 -10.518 1.00 29.94 377 VAL B O 1
ATOM 4086 N N . THR B 1 378 ? -35.828 -36.628 -8.852 1.00 35.39 378 THR B N 1
ATOM 4087 C CA . THR B 1 378 ? -36.965 -35.933 -9.434 1.00 35.55 378 THR B CA 1
ATOM 4088 C C . THR B 1 378 ? -37.869 -35.416 -8.325 1.00 33.07 378 THR B C 1
ATOM 4089 O O . THR B 1 378 ? -38.022 -36.056 -7.285 1.00 41.54 378 THR B O 1
ATOM 4093 N N . ARG B 1 379 ? -38.478 -34.255 -8.557 1.00 28.28 379 ARG B N 1
ATOM 4094 C CA . ARG B 1 379 ? -39.405 -33.711 -7.575 1.00 33.13 379 ARG B CA 1
ATOM 4095 C C . ARG B 1 379 ? -40.792 -34.334 -7.680 1.00 37.77 379 ARG B C 1
ATOM 4096 O O . ARG B 1 379 ? -41.602 -34.189 -6.758 1.00 35.37 379 ARG B O 1
ATOM 4104 N N . ALA B 1 380 ? -41.083 -35.023 -8.774 1.00 27.64 380 ALA B N 1
ATOM 4105 C CA . ALA B 1 380 ? -42.409 -35.576 -8.986 1.00 30.99 380 ALA B CA 1
ATOM 4106 C C . ALA B 1 380 ? -42.284 -36.668 -10.032 1.00 44.71 380 ALA B C 1
ATOM 4107 O O . ALA B 1 380 ? -41.470 -36.568 -10.956 1.00 45.22 380 ALA B O 1
ATOM 4109 N N . ILE B 1 381 ? -43.089 -37.712 -9.874 1.00 40.13 381 ILE B N 1
ATOM 4110 C CA . ILE B 1 381 ? -42.939 -38.912 -10.679 1.00 32.78 381 ILE B CA 1
ATOM 4111 C C . ILE B 1 381 ? -44.316 -39.357 -11.149 1.00 35.40 381 ILE B C 1
ATOM 4112 O O . ILE B 1 381 ? -45.336 -39.075 -10.514 1.00 32.96 381 ILE B O 1
ATOM 4117 N N . SER B 1 382 ? -44.339 -40.044 -12.287 1.00 35.21 382 SER B N 1
ATOM 4118 C CA . SER B 1 382 ? -45.601 -40.441 -12.889 1.00 35.79 382 SER B CA 1
ATOM 4119 C C . SER B 1 382 ? -45.387 -41.591 -13.855 1.00 39.01 382 SER B C 1
ATOM 4120 O O . SER B 1 382 ? -45.341 -41.377 -15.069 1.00 42.21 382 SER B O 1
ATOM 4123 N N . ILE B 1 383 ? -45.251 -42.806 -13.331 1.00 41.50 383 ILE B N 1
ATOM 4124 C CA . ILE B 1 383 ? -45.143 -44.000 -14.164 1.00 41.79 383 ILE B CA 1
ATOM 4125 C C . ILE B 1 383 ? -46.529 -44.591 -14.350 1.00 37.08 383 ILE B C 1
ATOM 4126 O O . ILE B 1 383 ? -47.367 -44.560 -13.441 1.00 48.99 383 ILE B O 1
ATOM 4131 N N . SER B 1 384 ? -46.771 -45.110 -15.548 1.00 46.85 384 SER B N 1
ATOM 4132 C CA . SER B 1 384 ? -48.052 -45.679 -15.938 1.00 50.37 384 SER B CA 1
ATOM 4133 C C . SER B 1 384 ? -47.889 -46.353 -17.290 1.00 42.02 384 SER B C 1
ATOM 4134 O O . SER B 1 384 ? -47.900 -45.685 -18.329 1.00 37.70 384 SER B O 1
ATOM 4137 N N . GLY B 1 385 ? -47.739 -47.670 -17.290 1.00 44.22 385 GLY B N 1
ATOM 4138 C CA . GLY B 1 385 ? -47.455 -48.367 -18.521 1.00 43.04 385 GLY B CA 1
ATOM 4139 C C . GLY B 1 385 ? -46.011 -48.333 -18.933 1.00 42.27 385 GLY B C 1
ATOM 4140 O O . GLY B 1 385 ? -45.686 -48.799 -20.025 1.00 40.06 385 GLY B O 1
ATOM 4141 N N . GLY B 1 386 ? -45.134 -47.779 -18.100 1.00 34.57 386 GLY B N 1
ATOM 4142 C CA . GLY B 1 386 ? -43.714 -47.777 -18.370 1.00 37.79 386 GLY B CA 1
ATOM 4143 C C . GLY B 1 386 ? -42.946 -48.376 -17.206 1.00 40.97 386 GLY B C 1
ATOM 4144 O O . GLY B 1 386 ? -43.528 -48.821 -16.221 1.00 45.12 386 GLY B O 1
ATOM 4145 N N . THR B 1 387 ? -41.627 -48.346 -17.330 1.00 39.90 387 THR B N 1
ATOM 4146 C CA . THR B 1 387 ? -40.776 -49.026 -16.375 1.00 44.49 387 THR B CA 1
ATOM 4147 C C . THR B 1 387 ? -39.586 -48.157 -16.009 1.00 42.51 387 THR B C 1
ATOM 4148 O O . THR B 1 387 ? -39.094 -47.375 -16.824 1.00 42.19 387 THR B O 1
ATOM 4152 N N . ILE B 1 388 ? -39.145 -48.294 -14.760 1.00 38.60 388 ILE B N 1
ATOM 4153 C CA . ILE B 1 388 ? -37.857 -47.798 -14.298 1.00 32.48 388 ILE B CA 1
ATOM 4154 C C . ILE B 1 388 ? -37.144 -48.974 -13.673 1.00 34.77 388 ILE B C 1
ATOM 4155 O O . ILE B 1 388 ? -37.701 -49.627 -12.788 1.00 45.25 388 ILE B O 1
ATOM 4160 N N . GLU B 1 389 ? -35.924 -49.251 -14.125 1.00 43.39 389 GLU B N 1
ATOM 4161 C CA . GLU B 1 389 ? -35.206 -50.452 -13.712 1.00 45.81 389 GLU B CA 1
ATOM 4162 C C . GLU B 1 389 ? -33.739 -50.136 -13.495 1.00 44.27 389 GLU B C 1
ATOM 4163 O O . GLU B 1 389 ? -33.298 -48.988 -13.621 1.00 35.67 389 GLU B O 1
ATOM 4169 N N . GLY B 1 390 ? -32.983 -51.192 -13.184 1.00 39.15 390 GLY B N 1
ATOM 4170 C CA . GLY B 1 390 ? -31.552 -51.110 -13.057 1.00 31.03 390 GLY B CA 1
ATOM 4171 C C . GLY B 1 390 ? -31.064 -51.043 -11.627 1.00 25.07 390 GLY B C 1
ATOM 4172 O O . GLY B 1 390 ? -31.809 -50.772 -10.686 1.00 31.96 390 GLY B O 1
ATOM 4173 N N . PRO B 1 391 ? -29.762 -51.258 -11.457 1.00 27.34 391 PRO B N 1
ATOM 4174 C CA . PRO B 1 391 ? -29.167 -51.299 -10.108 1.00 23.90 391 PRO B CA 1
ATOM 4175 C C . PRO B 1 391 ? -29.033 -49.950 -9.410 1.00 33.87 391 PRO B C 1
ATOM 4176 O O . PRO B 1 391 ? -28.786 -49.934 -8.195 1.00 39.58 391 PRO B O 1
ATOM 4180 N N . GLY B 1 392 ? -29.146 -48.825 -10.123 1.00 31.90 392 GLY B N 1
ATOM 4181 C CA . GLY B 1 392 ? -28.840 -47.539 -9.532 1.00 30.11 392 GLY B CA 1
ATOM 4182 C C . GLY B 1 392 ? -29.974 -46.938 -8.714 1.00 32.85 392 GLY B C 1
ATOM 4183 O O . GLY B 1 392 ? -31.101 -47.435 -8.676 1.00 40.44 392 GLY B O 1
ATOM 4184 N N . THR B 1 393 ? -29.655 -45.815 -8.075 1.00 38.81 393 THR B N 1
ATOM 4185 C CA . THR B 1 393 ? -30.582 -45.131 -7.181 1.00 43.07 393 THR B CA 1
ATOM 4186 C C . THR B 1 393 ? -31.566 -44.246 -7.939 1.00 34.73 393 THR B C 1
ATOM 4187 O O . THR B 1 393 ? -31.190 -43.532 -8.869 1.00 35.22 393 THR B O 1
ATOM 4191 N N . ARG B 1 394 ? -32.832 -44.285 -7.517 1.00 32.98 394 ARG B N 1
ATOM 4192 C CA . ARG B 1 394 ? -33.861 -43.356 -7.968 1.00 35.20 394 ARG B CA 1
ATOM 4193 C C . ARG B 1 394 ? -34.498 -42.697 -6.742 1.00 41.03 394 ARG B C 1
ATOM 4194 O O . ARG B 1 394 ? -34.703 -43.347 -5.715 1.00 43.64 394 ARG B O 1
ATOM 4202 N N . GLN B 1 395 ? -34.797 -41.401 -6.845 1.00 38.97 395 GLN B N 1
ATOM 4203 C CA . GLN B 1 395 ? -35.117 -40.551 -5.698 1.00 30.06 395 GLN B CA 1
ATOM 4204 C C . GLN B 1 395 ? -36.269 -39.621 -6.037 1.00 37.30 395 GLN B C 1
ATOM 4205 O O . GLN B 1 395 ? -36.179 -38.845 -6.995 1.00 36.12 395 GLN B O 1
ATOM 4211 N N . VAL B 1 396 ? -37.328 -39.652 -5.238 1.00 39.40 396 VAL B N 1
ATOM 4212 C CA . VAL B 1 396 ? -38.387 -38.654 -5.318 1.00 28.65 396 VAL B CA 1
ATOM 4213 C C . VAL B 1 396 ? -38.276 -37.756 -4.097 1.00 35.93 396 VAL B C 1
ATOM 4214 O O . VAL B 1 396 ? -38.252 -38.240 -2.959 1.00 39.15 396 VAL B O 1
ATOM 4218 N N . ASN B 1 397 ? -38.216 -36.447 -4.334 1.00 36.66 397 ASN B N 1
ATOM 4219 C CA . ASN B 1 397 ? -37.930 -35.480 -3.277 1.00 30.30 397 ASN B CA 1
ATOM 4220 C C . ASN B 1 397 ? -38.540 -34.156 -3.684 1.00 43.36 397 ASN B C 1
ATOM 4221 O O . ASN B 1 397 ? -37.891 -33.328 -4.340 1.00 41.66 397 ASN B O 1
ATOM 4226 N N . PRO B 1 398 ? -39.804 -33.912 -3.306 1.00 43.36 398 PRO B N 1
ATOM 4227 C CA . PRO B 1 398 ? -40.498 -32.684 -3.730 1.00 42.50 398 PRO B CA 1
ATOM 4228 C C . PRO B 1 398 ? -39.765 -31.377 -3.458 1.00 35.06 398 PRO B C 1
ATOM 4229 O O . PRO B 1 398 ? -40.077 -30.354 -4.078 1.00 37.81 398 PRO B O 1
ATOM 4233 N N . SER B 1 399 ? -38.789 -31.387 -2.562 1.00 30.60 399 SER B N 1
ATOM 4234 C CA . SER B 1 399 ? -38.053 -30.179 -2.203 1.00 42.57 399 SER B CA 1
ATOM 4235 C C . SER B 1 399 ? -36.577 -30.352 -2.508 1.00 44.95 399 SER B C 1
ATOM 4236 O O . SER B 1 399 ? -35.707 -29.895 -1.763 1.00 47.63 399 SER B O 1
ATOM 4239 N N . ALA B 1 400 ? -36.279 -31.044 -3.601 1.00 43.89 400 ALA B N 1
ATOM 4240 C CA . ALA B 1 400 ? -34.892 -31.271 -3.958 1.00 38.77 400 ALA B CA 1
ATOM 4241 C C . ALA B 1 400 ? -34.253 -29.969 -4.421 1.00 42.76 400 ALA B C 1
ATOM 4242 O O . ALA B 1 400 ? -34.916 -29.083 -4.971 1.00 44.54 400 ALA B O 1
ATOM 4244 N N . THR B 1 401 ? -32.955 -29.852 -4.168 1.00 45.47 401 THR B N 1
ATOM 4245 C CA . THR B 1 401 ? -32.145 -28.736 -4.638 1.00 35.96 401 THR B CA 1
ATOM 4246 C C . THR B 1 401 ? -31.167 -29.242 -5.695 1.00 39.30 401 THR B C 1
ATOM 4247 O O . THR B 1 401 ? -30.343 -30.126 -5.423 1.00 45.56 401 THR B O 1
ATOM 4251 N N . PHE B 1 402 ? -31.280 -28.684 -6.920 1.00 37.97 402 PHE B N 1
ATOM 4252 C CA . PHE B 1 402 ? -30.511 -29.020 -8.105 1.00 30.75 402 PHE B CA 1
ATOM 4253 C C . PHE B 1 402 ? -29.285 -28.118 -8.208 1.00 31.01 402 PHE B C 1
ATOM 4254 O O . PHE B 1 402 ? -29.313 -26.967 -7.759 1.00 29.67 402 PHE B O 1
ATOM 4262 N N . PRO B 1 403 ? -28.189 -28.607 -8.786 1.00 31.77 403 PRO B N 1
ATOM 4263 C CA . PRO B 1 403 ? -27.023 -27.732 -9.006 1.00 28.47 403 PRO B CA 1
ATOM 4264 C C . PRO B 1 403 ? -27.295 -26.584 -9.979 1.00 29.61 403 PRO B C 1
ATOM 4265 O O . PRO B 1 403 ? -28.376 -26.480 -10.579 1.00 30.01 403 PRO B O 1
ATOM 4269 N N . SER B 1 404 ? -26.309 -25.710 -10.137 1.00 23.22 404 SER B N 1
ATOM 4270 C CA . SER B 1 404 ? -26.438 -24.582 -11.042 1.00 36.15 404 SER B CA 1
ATOM 4271 C C . SER B 1 404 ? -26.105 -24.990 -12.468 1.00 31.29 404 SER B C 1
ATOM 4272 O O . SER B 1 404 ? -25.277 -25.881 -12.705 1.00 26.48 404 SER B O 1
ATOM 4275 N N . TYR B 1 405 ? -26.752 -24.313 -13.417 1.00 23.99 405 TYR B N 1
ATOM 4276 C CA . TYR B 1 405 ? -26.307 -24.380 -14.803 1.00 27.90 405 TYR B CA 1
ATOM 4277 C C . TYR B 1 405 ? -24.868 -23.883 -14.893 1.00 26.03 405 TYR B C 1
ATOM 4278 O O . TYR B 1 405 ? -24.496 -22.942 -14.181 1.00 39.80 405 TYR B O 1
ATOM 4287 N N . PRO B 1 406 ? -24.032 -24.488 -15.732 1.00 22.20 406 PRO B N 1
ATOM 4288 C CA . PRO B 1 406 ? -22.667 -23.979 -15.915 1.00 23.09 406 PRO B CA 1
ATOM 4289 C C . PRO B 1 406 ? -22.694 -22.608 -16.569 1.00 29.39 406 PRO B C 1
ATOM 4290 O O . PRO B 1 406 ? -23.723 -22.203 -17.131 1.00 26.21 406 PRO B O 1
ATOM 4294 N N . PRO B 1 407 ? -21.600 -21.841 -16.493 1.00 31.92 407 PRO B N 1
ATOM 4295 C CA . PRO B 1 407 ? -21.651 -20.448 -16.987 1.00 31.19 407 PRO B CA 1
ATOM 4296 C C . PRO B 1 407 ? -21.823 -20.312 -18.491 1.00 31.45 407 PRO B C 1
ATOM 4297 O O . PRO B 1 407 ? -22.234 -19.231 -18.947 1.00 27.97 407 PRO B O 1
ATOM 4301 N N . PHE B 1 408 ? -21.526 -21.353 -19.280 1.00 24.99 408 PHE B N 1
ATOM 4302 C CA . PHE B 1 408 ? -21.565 -21.172 -20.726 1.00 28.66 408 PHE B CA 1
ATOM 4303 C C . PHE B 1 408 ? -22.973 -20.877 -21.225 1.00 24.64 408 PHE B C 1
ATOM 4304 O O . PHE B 1 408 ? -23.124 -20.245 -22.274 1.00 23.16 408 PHE B O 1
ATOM 4312 N N . ILE B 1 409 ? -24.003 -21.295 -20.496 1.00 19.55 409 ILE B N 1
ATOM 4313 C CA . ILE B 1 409 ? -25.358 -21.090 -20.987 1.00 22.42 409 ILE B CA 1
ATOM 4314 C C . ILE B 1 409 ? -25.693 -19.607 -21.011 1.00 27.39 409 ILE B C 1
ATOM 4315 O O . ILE B 1 409 ? -26.148 -19.074 -22.030 1.00 28.21 409 ILE B O 1
ATOM 4320 N N . ASP B 1 410 ? -25.453 -18.911 -19.898 1.00 27.76 410 ASP B N 1
ATOM 4321 C CA . ASP B 1 410 ? -25.694 -17.472 -19.868 1.00 28.04 410 ASP B CA 1
ATOM 4322 C C . ASP B 1 410 ? -24.733 -16.722 -20.787 1.00 28.17 410 ASP B C 1
ATOM 4323 O O . ASP B 1 410 ? -25.134 -15.758 -21.446 1.00 20.68 410 ASP B O 1
ATOM 4328 N N . ASP B 1 411 ? -23.461 -17.145 -20.839 1.00 29.00 411 ASP B N 1
ATOM 4329 C CA . ASP B 1 411 ? -22.489 -16.504 -21.723 1.00 23.46 411 ASP B CA 1
ATOM 4330 C C . ASP B 1 411 ? -23.016 -16.418 -23.152 1.00 29.39 411 ASP B C 1
ATOM 4331 O O . ASP B 1 411 ? -22.948 -15.359 -23.786 1.00 30.76 411 ASP B O 1
ATOM 4336 N N . ILE B 1 412 ? -23.561 -17.525 -23.674 1.00 22.94 412 ILE B N 1
ATOM 4337 C CA . ILE B 1 412 ? -24.001 -17.562 -25.068 1.00 20.82 412 ILE B CA 1
ATOM 4338 C C . ILE B 1 412 ? -25.352 -16.865 -25.240 1.00 24.44 412 ILE B C 1
ATOM 4339 O O . ILE B 1 412 ? -25.566 -16.129 -26.213 1.00 18.58 412 ILE B O 1
ATOM 4344 N N . LYS B 1 413 ? -26.281 -17.089 -24.305 1.00 26.65 413 LYS B N 1
ATOM 4345 C CA . LYS B 1 413 ? -27.596 -16.454 -24.381 1.00 23.95 413 LYS B CA 1
ATOM 4346 C C . LYS B 1 413 ? -27.475 -14.942 -24.480 1.00 27.95 413 LYS B C 1
ATOM 4347 O O . LYS B 1 413 ? -28.201 -14.299 -25.247 1.00 30.93 413 LYS B O 1
ATOM 4353 N N . ASN B 1 414 ? -26.547 -14.361 -23.731 1.00 25.68 414 ASN B N 1
ATOM 4354 C CA . ASN B 1 414 ? -26.400 -12.917 -23.647 1.00 31.70 414 ASN B CA 1
ATOM 4355 C C . ASN B 1 414 ? -25.468 -12.339 -24.698 1.00 25.76 414 ASN B C 1
ATOM 4356 O O . ASN B 1 414 ? -25.300 -11.115 -24.744 1.00 25.60 414 ASN B O 1
ATOM 4361 N N . PHE B 1 415 ? -24.861 -13.177 -25.531 1.00 22.48 415 PHE B N 1
ATOM 4362 C CA . PHE B 1 415 ? -23.921 -12.698 -26.529 1.00 20.81 415 PHE B CA 1
ATOM 4363 C C . PHE B 1 415 ? -24.664 -12.212 -27.765 1.00 21.74 415 PHE B C 1
ATOM 4364 O O . PHE B 1 415 ? -25.463 -12.948 -28.355 1.00 22.41 415 PHE B O 1
ATOM 4372 N N . ASP B 1 416 ? -24.391 -10.966 -28.153 1.00 25.17 416 ASP B N 1
ATOM 4373 C CA . ASP B 1 416 ? -25.064 -10.314 -29.277 1.00 28.70 416 ASP B CA 1
ATOM 4374 C C . ASP B 1 416 ? -24.220 -10.521 -30.537 1.00 32.17 416 ASP B C 1
ATOM 4375 O O . ASP B 1 416 ? -23.501 -9.627 -30.998 1.00 27.39 416 ASP B O 1
ATOM 4380 N N . PHE B 1 417 ? -24.323 -11.732 -31.106 1.00 21.56 417 PHE B N 1
ATOM 4381 C CA . PHE B 1 417 ? -23.557 -12.054 -32.307 1.00 19.49 417 PHE B CA 1
ATOM 4382 C C . PHE B 1 417 ? -23.724 -10.975 -33.367 1.00 20.12 417 PHE B C 1
ATOM 4383 O O . PHE B 1 417 ? -22.742 -10.538 -33.971 1.00 20.60 417 PHE B O 1
ATOM 4391 N N . ASP B 1 418 ? -24.958 -10.494 -33.563 1.00 24.97 418 ASP B N 1
ATOM 4392 C CA . ASP B 1 418 ? -25.245 -9.549 -34.643 1.00 29.10 418 ASP B CA 1
ATOM 4393 C C . ASP B 1 418 ? -24.504 -8.237 -34.464 1.00 29.10 418 ASP B C 1
ATOM 4394 O O . ASP B 1 418 ? -24.095 -7.621 -35.458 1.00 29.51 418 ASP B O 1
ATOM 4399 N N . SER B 1 419 ? -24.323 -7.801 -33.210 1.00 23.04 419 SER B N 1
ATOM 4400 C CA . SER B 1 419 ? -23.714 -6.510 -32.933 1.00 20.66 419 SER B CA 1
ATOM 4401 C C . SER B 1 419 ? -22.267 -6.455 -33.378 1.00 22.61 419 SER B C 1
ATOM 4402 O O . SER B 1 419 ? -21.720 -5.356 -33.541 1.00 22.75 419 SER B O 1
ATOM 4405 N N . ARG B 1 420 ? -21.648 -7.611 -33.593 1.00 18.31 420 ARG B N 1
ATOM 4406 C CA . ARG B 1 420 ? -20.238 -7.665 -33.921 1.00 15.24 420 ARG B CA 1
ATOM 4407 C C . ARG B 1 420 ? -19.947 -7.387 -35.388 1.00 16.98 420 ARG B C 1
ATOM 4408 O O . ARG B 1 420 ? -18.777 -7.191 -35.737 1.00 17.27 420 ARG B O 1
ATOM 4416 N N . MET B 1 421 ? -20.969 -7.384 -36.250 1.00 23.74 421 MET B N 1
ATOM 4417 C CA . MET B 1 421 ? -20.839 -7.072 -37.668 1.00 21.29 421 MET B CA 1
ATOM 4418 C C . MET B 1 421 ? -21.728 -5.883 -37.988 1.00 21.61 421 MET B C 1
ATOM 4419 O O . MET B 1 421 ? -22.684 -5.590 -37.269 1.00 26.74 421 MET B O 1
ATOM 4424 N N . SER B 1 422 ? -21.420 -5.209 -39.096 1.00 19.49 422 SER B N 1
ATOM 4425 C CA . SER B 1 422 ? -22.303 -4.189 -39.670 1.00 22.29 422 SER B CA 1
ATOM 4426 C C . SER B 1 422 ? -22.377 -4.455 -41.176 1.00 25.67 422 SER B C 1
ATOM 4427 O O . SER B 1 422 ? -21.561 -3.983 -41.976 1.00 19.79 422 SER B O 1
ATOM 4430 N N . VAL B 1 423 ? -23.370 -5.238 -41.560 1.00 26.21 423 VAL B N 1
ATOM 4431 C CA . VAL B 1 423 ? -23.451 -5.760 -42.917 1.00 33.65 423 VAL B CA 1
ATOM 4432 C C . VAL B 1 423 ? -23.971 -4.672 -43.842 1.00 24.27 423 VAL B C 1
ATOM 4433 O O . VAL B 1 423 ? -24.983 -4.021 -43.560 1.00 25.52 423 VAL B O 1
ATOM 4437 N N . THR B 1 424 ? -23.261 -4.458 -44.939 1.00 39.78 424 THR B N 1
ATOM 4438 C CA . THR B 1 424 ? -23.694 -3.516 -45.961 1.00 36.41 424 THR B CA 1
ATOM 4439 C C . THR B 1 424 ? -23.844 -4.288 -47.264 1.00 39.16 424 THR B C 1
ATOM 4440 O O . THR B 1 424 ? -23.881 -5.523 -47.253 1.00 43.21 424 THR B O 1
ATOM 4444 N N . THR B 1 425 ? -23.942 -3.600 -48.390 1.00 48.61 425 THR B N 1
ATOM 4445 C CA . THR B 1 425 ? -23.971 -4.323 -49.654 1.00 45.12 425 THR B CA 1
ATOM 4446 C C . THR B 1 425 ? -22.672 -5.098 -49.828 1.00 38.42 425 THR B C 1
ATOM 4447 O O . THR B 1 425 ? -21.584 -4.516 -49.740 1.00 32.36 425 THR B O 1
ATOM 4451 N N . LEU B 1 426 ? -22.785 -6.413 -50.040 1.00 30.68 426 LEU B N 1
ATOM 4452 C CA . LEU B 1 426 ? -21.609 -7.202 -50.388 1.00 24.28 426 LEU B CA 1
ATOM 4453 C C . LEU B 1 426 ? -21.062 -6.735 -51.736 1.00 27.42 426 LEU B C 1
ATOM 4454 O O . LEU B 1 426 ? -21.835 -6.455 -52.660 1.00 30.54 426 LEU B O 1
ATOM 4459 N N . PRO B 1 427 ? -19.750 -6.649 -51.890 1.00 25.72 427 PRO B N 1
ATOM 4460 C CA . PRO B 1 427 ? -19.182 -6.040 -53.097 1.00 25.28 427 PRO B CA 1
ATOM 4461 C C . PRO B 1 427 ? -19.243 -6.960 -54.317 1.00 26.58 427 PRO B C 1
ATOM 4462 O O . PRO B 1 427 ? -19.435 -8.173 -54.220 1.00 26.66 427 PRO B O 1
ATOM 4466 N N . ALA B 1 428 ? -19.084 -6.343 -55.491 1.00 29.94 428 ALA B N 1
ATOM 4467 C CA . ALA B 1 428 ? -18.885 -7.056 -56.749 1.00 29.01 428 ALA B CA 1
ATOM 4468 C C . ALA B 1 428 ? -17.906 -6.279 -57.628 1.00 34.15 428 ALA B C 1
ATOM 4469 O O . ALA B 1 428 ? -17.886 -5.043 -57.603 1.00 45.21 428 ALA B O 1
ATOM 4471 N N . ASP B 1 429 ? -17.069 -7.005 -58.370 1.00 31.29 429 ASP B N 1
ATOM 4472 C CA . ASP B 1 429 ? -16.111 -6.458 -59.321 1.00 30.64 429 ASP B CA 1
ATOM 4473 C C . ASP B 1 429 ? -16.545 -6.824 -60.734 1.00 30.73 429 ASP B C 1
ATOM 4474 O O . ASP B 1 429 ? -17.334 -7.752 -60.921 1.00 35.29 429 ASP B O 1
ATOM 4479 N N . PRO B 1 430 ? -16.119 -6.076 -61.750 1.00 37.68 430 PRO B N 1
ATOM 4480 C CA . PRO B 1 430 ? -16.646 -6.326 -63.112 1.00 38.84 430 PRO B CA 1
ATOM 4481 C C . PRO B 1 430 ? -15.931 -7.462 -63.848 1.00 35.71 430 PRO B C 1
ATOM 4482 O O . PRO B 1 430 ? -16.499 -8.087 -64.753 1.00 31.72 430 PRO B O 1
ATOM 4486 N N . VAL B 1 431 ? -14.678 -7.728 -63.471 1.00 25.86 431 VAL B N 1
ATOM 4487 C CA . VAL B 1 431 ? -13.993 -8.918 -63.957 1.00 38.27 431 VAL B CA 1
ATOM 4488 C C . VAL B 1 431 ? -14.723 -10.168 -63.440 1.00 30.21 431 VAL B C 1
ATOM 4489 O O . VAL B 1 431 ? -15.283 -10.181 -62.338 1.00 33.67 431 VAL B O 1
ATOM 4493 N N . GLY B 1 432 ? -14.750 -11.212 -64.250 1.00 31.59 432 GLY B N 1
ATOM 4494 C CA . GLY B 1 432 ? -15.335 -12.470 -63.800 1.00 33.92 432 GLY B CA 1
ATOM 4495 C C . GLY B 1 432 ? -16.842 -12.455 -63.902 1.00 28.88 432 GLY B C 1
ATOM 4496 O O . GLY B 1 432 ? -17.402 -12.080 -64.932 1.00 34.05 432 GLY B O 1
ATOM 4497 N N . ALA B 1 433 ? -17.512 -12.895 -62.841 1.00 32.53 433 ALA B N 1
ATOM 4498 C CA . ALA B 1 433 ? -18.970 -12.874 -62.777 1.00 31.89 433 ALA B CA 1
ATOM 4499 C C . ALA B 1 433 ? -19.409 -11.511 -62.261 1.00 30.96 433 ALA B C 1
ATOM 4500 O O . ALA B 1 433 ? -18.987 -11.094 -61.181 1.00 39.13 433 ALA B O 1
ATOM 4502 N N . THR B 1 434 ? -20.241 -10.811 -63.027 1.00 29.90 434 THR B N 1
ATOM 4503 C CA . THR B 1 434 ? -20.604 -9.457 -62.620 1.00 34.68 434 THR B CA 1
ATOM 4504 C C . THR B 1 434 ? -21.345 -9.449 -61.284 1.00 29.82 434 THR B C 1
ATOM 4505 O O . THR B 1 434 ? -21.220 -8.492 -60.514 1.00 36.35 434 THR B O 1
ATOM 4509 N N . THR B 1 435 ? -22.096 -10.507 -60.977 1.00 27.69 435 THR B N 1
ATOM 4510 C CA . THR B 1 435 ? -22.762 -10.628 -59.682 1.00 30.57 435 THR B CA 1
ATOM 4511 C C . THR B 1 435 ? -21.806 -10.817 -58.507 1.00 33.52 435 THR B C 1
ATOM 4512 O O . THR B 1 435 ? -22.254 -10.736 -57.357 1.00 36.41 435 THR B O 1
ATOM 4516 N N . LEU B 1 436 ? -20.527 -11.103 -58.742 1.00 28.85 436 LEU B N 1
ATOM 4517 C CA . LEU B 1 436 ? -19.659 -11.574 -57.676 1.00 28.39 436 LEU B CA 1
ATOM 4518 C C . LEU B 1 436 ? -18.467 -10.649 -57.460 1.00 26.12 436 LEU B C 1
ATOM 4519 O O . LEU B 1 436 ? -18.084 -9.863 -58.324 1.00 28.57 436 LEU B O 1
ATOM 4524 N N . GLY B 1 437 ? -17.914 -10.737 -56.253 1.00 24.06 437 GLY B N 1
ATOM 4525 C CA . GLY B 1 437 ? -16.644 -10.126 -55.939 1.00 30.67 437 GLY B CA 1
ATOM 4526 C C . GLY B 1 437 ? -15.764 -11.163 -55.261 1.00 28.14 437 GLY B C 1
ATOM 4527 O O . GLY B 1 437 ? -16.236 -12.237 -54.876 1.00 25.81 437 GLY B O 1
ATOM 4528 N N . SER B 1 438 ? -14.476 -10.848 -55.143 1.00 22.22 438 SER B N 1
ATOM 4529 C CA . SER B 1 438 ? -13.590 -11.822 -54.524 1.00 20.92 438 SER B CA 1
ATOM 4530 C C . SER B 1 438 ? -12.281 -11.160 -54.151 1.00 17.54 438 SER B C 1
ATOM 4531 O O . SER B 1 438 ? -11.914 -10.106 -54.673 1.00 28.32 438 SER B O 1
ATOM 4534 N N . VAL B 1 439 ? -11.612 -11.790 -53.203 1.00 16.80 439 VAL B N 1
ATOM 4535 C CA . VAL B 1 439 ? -10.230 -11.527 -52.843 1.00 12.99 439 VAL B CA 1
ATOM 4536 C C . VAL B 1 439 ? -9.556 -12.892 -52.753 1.00 21.85 439 VAL B C 1
ATOM 4537 O O . VAL B 1 439 ? -10.180 -13.871 -52.314 1.00 17.60 439 VAL B O 1
ATOM 4541 N N . TYR B 1 440 ? -8.302 -12.977 -53.196 1.00 15.33 440 TYR B N 1
ATOM 4542 C CA . TYR B 1 440 ? -7.597 -14.250 -53.166 1.00 16.81 440 TYR B CA 1
ATOM 4543 C C . TYR B 1 440 ? -6.213 -14.080 -52.557 1.00 17.66 440 TYR B C 1
ATOM 4544 O O . TYR B 1 440 ? -5.723 -12.966 -52.361 1.00 17.89 440 TYR B O 1
ATOM 4553 N N . ASP B 1 441 ? -5.579 -15.213 -52.268 1.00 17.10 441 ASP B N 1
ATOM 4554 C CA . ASP B 1 441 ? -4.238 -15.230 -51.694 1.00 21.31 441 ASP B CA 1
ATOM 4555 C C . ASP B 1 441 ? -3.457 -16.392 -52.302 1.00 23.23 441 ASP B C 1
ATOM 4556 O O . ASP B 1 441 ? -3.714 -17.554 -51.974 1.00 20.93 441 ASP B O 1
ATOM 4561 N N . LYS B 1 442 ? -2.505 -16.087 -53.186 1.00 22.76 442 LYS B N 1
ATOM 4562 C CA . LYS B 1 442 ? -1.673 -17.119 -53.791 1.00 23.27 442 LYS B CA 1
ATOM 4563 C C . LYS B 1 442 ? -0.402 -17.410 -52.996 1.00 23.82 442 LYS B C 1
ATOM 4564 O O . LYS B 1 442 ? 0.281 -18.399 -53.280 1.00 29.71 442 LYS B O 1
ATOM 4570 N N . SER B 1 443 ? -0.066 -16.579 -52.014 1.00 23.30 443 SER B N 1
ATOM 4571 C CA . SER B 1 443 ? 1.002 -16.923 -51.088 1.00 24.86 443 SER B CA 1
ATOM 4572 C C . SER B 1 443 ? 0.620 -18.099 -50.192 1.00 26.47 443 SER B C 1
ATOM 4573 O O . SER B 1 443 ? 1.501 -18.752 -49.615 1.00 21.08 443 SER B O 1
ATOM 4576 N N . ALA B 1 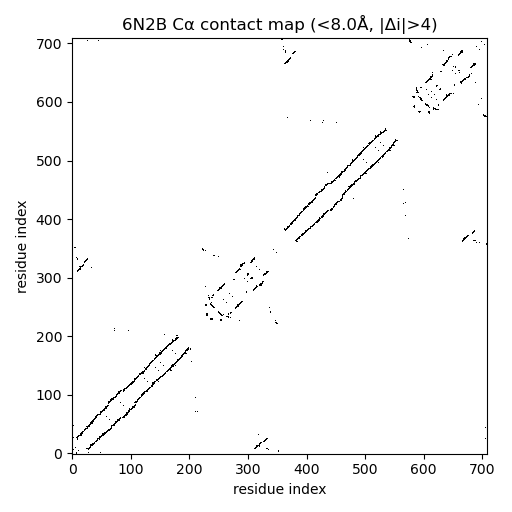444 ? -0.672 -18.366 -50.048 1.00 19.00 444 ALA B N 1
ATOM 4577 C CA . ALA B 1 444 ? -1.120 -19.533 -49.319 1.00 17.84 444 ALA B CA 1
ATOM 4578 C C . ALA B 1 444 ? -0.974 -20.785 -50.192 1.00 26.16 444 ALA B C 1
ATOM 4579 O O . ALA B 1 444 ? -1.004 -20.720 -51.430 1.00 19.41 444 ALA B O 1
ATOM 4581 N N . THR B 1 445 ? -0.763 -21.920 -49.531 1.00 21.02 445 THR B N 1
ATOM 4582 C CA . THR B 1 445 ? -0.760 -23.235 -50.173 1.00 18.25 445 THR B CA 1
ATOM 4583 C C . THR B 1 445 ? -1.714 -24.123 -49.392 1.00 17.97 445 THR B C 1
ATOM 4584 O O . THR B 1 445 ? -1.443 -24.435 -48.216 1.00 25.61 445 THR B O 1
ATOM 4588 N N . PRO B 1 446 ? -2.835 -24.539 -49.972 1.00 22.69 446 PRO B N 1
ATOM 4589 C CA . PRO B 1 446 ? -3.238 -24.124 -51.318 1.00 22.84 446 PRO B CA 1
ATOM 4590 C C . PRO B 1 446 ? -3.681 -22.664 -51.362 1.00 19.34 446 PRO B C 1
ATOM 4591 O O . PRO B 1 446 ? -3.828 -22.048 -50.310 1.00 15.99 446 PRO B O 1
ATOM 4595 N N . TRP B 1 447 ? -3.869 -22.135 -52.573 1.00 21.86 447 TRP B N 1
ATOM 4596 C CA . TRP B 1 447 ? -4.468 -20.822 -52.763 1.00 15.10 447 TRP B CA 1
ATOM 4597 C C . TRP B 1 447 ? -5.809 -20.733 -52.046 1.00 16.83 447 TRP B C 1
ATOM 4598 O O . TRP B 1 447 ? -6.575 -21.695 -52.008 1.00 25.64 447 TRP B O 1
ATOM 4609 N N . GLU B 1 448 ? -6.101 -19.571 -51.491 1.00 17.86 448 GLU B N 1
ATOM 4610 C CA . GLU B 1 448 ? -7.370 -19.312 -50.833 1.00 18.05 448 GLU B CA 1
ATOM 4611 C C . GLU B 1 448 ? -8.100 -18.189 -51.563 1.00 22.12 448 GLU B C 1
ATOM 4612 O O . GLU B 1 448 ? -7.471 -17.260 -52.089 1.00 24.70 448 GLU B O 1
ATOM 4618 N N . ILE B 1 449 ? -9.425 -18.273 -51.610 1.00 14.79 449 ILE B N 1
ATOM 4619 C CA . ILE B 1 449 ? -10.214 -17.223 -52.241 1.00 15.86 449 ILE B CA 1
ATOM 4620 C C . ILE B 1 449 ? -11.566 -17.142 -51.541 1.00 17.93 449 ILE B C 1
ATOM 4621 O O . ILE B 1 449 ? -12.202 -18.167 -51.262 1.00 14.24 449 ILE B O 1
ATOM 4626 N N . VAL B 1 450 ? -11.983 -15.917 -51.220 1.00 16.31 450 VAL B N 1
ATOM 4627 C CA . VAL B 1 450 ? -13.303 -15.650 -50.664 1.00 16.69 450 VAL B CA 1
ATOM 4628 C C . VAL B 1 450 ? -14.134 -15.026 -51.771 1.00 14.53 450 VAL B C 1
ATOM 4629 O O . VAL B 1 450 ? -13.662 -14.114 -52.455 1.00 23.27 450 VAL B O 1
ATOM 4633 N N . VAL B 1 451 ? -15.347 -15.540 -51.976 1.00 16.22 451 VAL B N 1
ATOM 4634 C CA . VAL B 1 451 ? -16.241 -15.079 -53.033 1.00 15.39 451 VAL B CA 1
ATOM 4635 C C . VAL B 1 451 ? -17.473 -14.450 -52.401 1.00 16.01 451 VAL B C 1
ATOM 4636 O O . VAL B 1 451 ? -18.206 -15.107 -51.654 1.00 16.34 451 VAL B O 1
ATOM 4640 N N . TYR B 1 452 ? -17.720 -13.189 -52.724 1.00 20.14 452 TYR B N 1
ATOM 4641 C CA . TYR B 1 452 ? -18.858 -12.451 -52.193 1.00 17.57 452 TYR B CA 1
ATOM 4642 C C . TYR B 1 452 ? -19.992 -12.428 -53.212 1.00 18.23 452 TYR B C 1
ATOM 4643 O O . TYR B 1 452 ? -19.803 -12.009 -54.357 1.00 20.11 452 TYR B O 1
ATOM 4652 N N . GLY B 1 453 ? -21.168 -12.887 -52.801 1.00 25.24 453 GLY B N 1
ATOM 4653 C CA . GLY B 1 453 ? -22.325 -12.833 -53.673 1.00 22.47 453 GLY B CA 1
ATOM 4654 C C . GLY B 1 453 ? -23.502 -12.133 -53.031 1.00 22.59 453 GLY B C 1
ATOM 4655 O O . GLY B 1 453 ? -24.230 -12.752 -52.253 1.00 27.16 453 GLY B O 1
ATOM 4656 N N . GLU B 1 454 ? -23.701 -10.851 -53.362 1.00 15.03 454 GLU B N 1
ATOM 4657 C CA . GLU B 1 454 ? -24.758 -10.054 -52.750 1.00 19.47 454 GLU B CA 1
ATOM 4658 C C . GLU B 1 454 ? -26.145 -10.596 -53.057 1.00 19.56 454 GLU B C 1
ATOM 4659 O O . GLU B 1 454 ? -27.086 -10.357 -52.295 1.00 30.34 454 GLU B O 1
ATOM 4665 N N . SER B 1 455 ? -26.299 -11.312 -54.168 1.00 22.56 455 SER B N 1
ATOM 4666 C CA . SER B 1 455 ? -27.589 -11.840 -54.593 1.00 21.98 455 SER B CA 1
ATOM 4667 C C . SER B 1 455 ? -27.587 -13.358 -54.581 1.00 25.35 455 SER B C 1
ATOM 4668 O O . SER B 1 455 ? -28.399 -13.990 -55.260 1.00 40.90 455 SER B O 1
ATOM 4671 N N . GLY B 1 456 ? -26.678 -13.958 -53.834 1.00 24.99 456 GLY B N 1
ATOM 4672 C CA . GLY B 1 456 ? -26.475 -15.387 -53.896 1.00 26.22 456 GLY B CA 1
ATOM 4673 C C . GLY B 1 456 ? -25.306 -15.741 -54.795 1.00 29.47 456 GLY B C 1
ATOM 4674 O O . GLY B 1 456 ? -24.664 -14.885 -55.419 1.00 18.29 456 GLY B O 1
ATOM 4675 N N . ILE B 1 457 ? -25.040 -17.051 -54.855 1.00 22.37 457 ILE B N 1
ATOM 4676 C CA . ILE B 1 457 ? -23.856 -17.570 -55.528 1.00 22.08 457 ILE B CA 1
ATOM 4677 C C . ILE B 1 457 ? -24.233 -18.812 -56.316 1.00 23.81 457 ILE B C 1
ATOM 4678 O O . ILE B 1 457 ? -24.661 -19.817 -55.738 1.00 29.00 457 ILE B O 1
ATOM 4683 N N . ASN B 1 458 ? -24.021 -18.746 -57.624 1.00 25.70 458 ASN B N 1
ATOM 4684 C CA . ASN B 1 458 ? -24.299 -19.753 -58.637 1.00 32.59 458 ASN B CA 1
ATOM 4685 C C . ASN B 1 458 ? -23.047 -20.582 -58.910 1.00 31.20 458 ASN B C 1
ATOM 4686 O O . ASN B 1 458 ? -21.927 -20.073 -58.818 1.00 31.15 458 ASN B O 1
ATOM 4691 N N . ASP B 1 459 ? -23.221 -21.849 -59.298 1.00 30.16 459 ASP B N 1
ATOM 4692 C CA . ASP B 1 459 ? -22.022 -22.621 -59.631 1.00 26.64 459 ASP B CA 1
ATOM 4693 C C . ASP B 1 459 ? -21.349 -22.069 -60.875 1.00 24.78 459 ASP B C 1
ATOM 4694 O O . ASP B 1 459 ? -20.120 -21.981 -60.930 1.00 26.84 459 ASP B O 1
ATOM 4699 N N . SER B 1 460 ? -22.132 -21.660 -61.873 1.00 28.70 460 SER B N 1
ATOM 4700 C CA . SER B 1 460 ? -21.526 -21.195 -63.114 1.00 27.94 460 SER B CA 1
ATOM 4701 C C . SER B 1 460 ? -20.903 -19.811 -62.945 1.00 32.49 460 SER B C 1
ATOM 4702 O O . SER B 1 460 ? -19.854 -19.522 -63.539 1.00 25.94 460 SER B O 1
ATOM 4705 N N . GLU B 1 461 ? -21.528 -18.941 -62.139 1.00 29.25 461 GLU B N 1
ATOM 4706 C CA . GLU B 1 461 ? -20.881 -17.682 -61.781 1.00 28.22 461 GLU B CA 1
ATOM 4707 C C . GLU B 1 461 ? -19.618 -17.927 -60.962 1.00 24.63 461 GLU B C 1
ATOM 4708 O O . GLU B 1 461 ? -18.637 -17.181 -61.075 1.00 25.56 461 GLU B O 1
ATOM 4714 N N . LEU B 1 462 ? -19.636 -18.946 -60.099 1.00 24.91 462 LEU B N 1
ATOM 4715 C CA . LEU B 1 462 ? -18.456 -19.247 -59.299 1.00 23.21 462 LEU B CA 1
ATOM 4716 C C . LEU B 1 462 ? -17.291 -19.647 -60.186 1.00 23.68 462 LEU B C 1
ATOM 4717 O O . LEU B 1 462 ? -16.168 -19.166 -60.002 1.00 27.09 462 LEU B O 1
ATOM 4722 N N . ILE B 1 463 ? -17.548 -20.535 -61.153 1.00 23.67 463 ILE B N 1
ATOM 4723 C CA . ILE B 1 463 ? -16.522 -20.976 -62.097 1.00 19.62 463 ILE B CA 1
ATOM 4724 C C . ILE B 1 463 ? -15.898 -19.785 -62.807 1.00 24.69 463 ILE B C 1
ATOM 4725 O O . ILE B 1 463 ? -14.670 -19.699 -62.927 1.00 26.03 463 ILE B O 1
ATOM 4730 N N . THR B 1 464 ? -16.734 -18.853 -63.295 1.00 16.54 464 THR B N 1
ATOM 4731 C CA . THR B 1 464 ? -16.227 -17.655 -63.968 1.00 22.74 464 THR B CA 1
ATOM 4732 C C . THR B 1 464 ? -15.359 -16.816 -63.032 1.00 27.05 464 THR B C 1
ATOM 4733 O O . THR B 1 464 ? -14.224 -16.456 -63.371 1.00 28.95 464 THR B O 1
ATOM 4737 N N . GLU B 1 465 ? -15.892 -16.484 -61.851 1.00 22.63 465 GLU B N 1
ATOM 4738 C CA . GLU B 1 465 ? -15.176 -15.636 -60.907 1.00 22.23 465 GLU B CA 1
ATOM 4739 C C . GLU B 1 465 ? -13.822 -16.231 -60.542 1.00 23.21 465 GLU B C 1
ATOM 4740 O O . GLU B 1 465 ? -12.798 -15.535 -60.566 1.00 23.37 465 GLU B O 1
ATOM 4746 N N . VAL B 1 466 ? -13.793 -17.516 -60.190 1.00 19.29 466 VAL B N 1
ATOM 4747 C CA . VAL B 1 466 ? -12.539 -18.115 -59.748 1.00 20.46 466 VAL B CA 1
ATOM 4748 C C . VAL B 1 466 ? -11.530 -18.125 -60.890 1.00 27.91 466 VAL B C 1
ATOM 4749 O O . VAL B 1 466 ? -10.395 -17.653 -60.738 1.00 28.73 466 VAL B O 1
ATOM 4753 N N . ASN B 1 467 ? -11.940 -18.629 -62.065 1.00 28.56 467 ASN B N 1
ATOM 4754 C CA . ASN B 1 467 ? -11.025 -18.691 -63.206 1.00 27.31 467 ASN B CA 1
ATOM 4755 C C . ASN B 1 467 ? -10.447 -17.318 -63.516 1.00 29.47 467 ASN B C 1
ATOM 4756 O O . ASN B 1 467 ? -9.250 -17.188 -63.789 1.00 32.49 467 ASN B O 1
ATOM 4761 N N . SER B 1 468 ? -11.270 -16.272 -63.453 1.00 22.33 468 SER B N 1
ATOM 4762 C CA . SER B 1 468 ? -10.758 -14.982 -63.883 1.00 26.05 468 SER B CA 1
ATOM 4763 C C . SER B 1 468 ? -9.842 -14.346 -62.847 1.00 25.23 468 SER B C 1
ATOM 4764 O O . SER B 1 468 ? -9.005 -13.513 -63.207 1.00 30.27 468 SER B O 1
ATOM 4767 N N . LYS B 1 469 ? -9.964 -14.725 -61.579 1.00 27.58 469 LYS B N 1
ATOM 4768 C CA . LYS B 1 469 ? -9.109 -14.135 -60.559 1.00 24.96 469 LYS B CA 1
ATOM 4769 C C . LYS B 1 469 ? -7.804 -14.891 -60.411 1.00 26.64 469 LYS B C 1
ATOM 4770 O O . LYS B 1 469 ? -6.757 -14.272 -60.204 1.00 31.31 469 LYS B O 1
ATOM 4776 N N . LEU B 1 470 ? -7.857 -16.221 -60.527 1.00 28.01 470 LEU B N 1
ATOM 4777 C CA . LEU B 1 470 ? -6.727 -17.106 -60.280 1.00 26.98 470 LEU B CA 1
ATOM 4778 C C . LEU B 1 470 ? -6.064 -17.625 -61.550 1.00 31.98 470 LEU B C 1
ATOM 4779 O O . LEU B 1 470 ? -5.000 -18.250 -61.460 1.00 30.42 470 LEU B O 1
ATOM 4784 N N . GLY B 1 471 ? -6.672 -17.421 -62.717 1.00 27.67 471 GLY B N 1
ATOM 4785 C CA . GLY B 1 471 ? -6.179 -18.013 -63.941 1.00 24.96 471 GLY B CA 1
ATOM 4786 C C . GLY B 1 471 ? -6.575 -19.455 -64.147 1.00 22.69 471 GLY B C 1
ATOM 4787 O O . GLY B 1 471 ? -6.331 -19.997 -65.232 1.00 20.79 471 GLY B O 1
ATOM 4788 N N . SER B 1 472 ? -7.182 -20.084 -63.150 1.00 22.46 472 SER B N 1
ATOM 4789 C CA . SER B 1 472 ? -7.559 -21.492 -63.170 1.00 23.56 472 SER B CA 1
ATOM 4790 C C . SER B 1 472 ? -8.452 -21.732 -61.960 1.00 26.70 472 SER B C 1
ATOM 4791 O O . SER B 1 472 ? -8.697 -20.821 -61.162 1.00 23.94 472 SER B O 1
ATOM 4794 N N . PHE B 1 473 ? -8.926 -22.975 -61.826 1.00 18.88 473 PHE B N 1
ATOM 4795 C CA . PHE B 1 473 ? -9.803 -23.402 -60.734 1.00 17.68 473 PHE B CA 1
ATOM 4796 C C . PHE B 1 473 ? -9.222 -24.697 -60.206 1.00 21.89 473 PHE B C 1
ATOM 4797 O O . PHE B 1 473 ? -9.702 -25.789 -60.542 1.00 22.91 473 PHE B O 1
ATOM 4805 N N . PRO B 1 474 ? -8.182 -24.621 -59.386 1.00 26.25 474 PRO B N 1
ATOM 4806 C CA . PRO B 1 474 ? -7.555 -25.851 -58.896 1.00 22.59 474 PRO B CA 1
ATOM 4807 C C . PRO B 1 474 ? -8.475 -26.589 -57.937 1.00 26.47 474 PRO B C 1
ATOM 4808 O O . PRO B 1 474 ? -9.095 -25.987 -57.055 1.00 20.48 474 PRO B O 1
ATOM 4812 N N . SER B 1 475 ? -8.548 -27.914 -58.113 1.00 23.31 475 SER B N 1
ATOM 4813 C CA . SER B 1 475 ? -9.477 -28.721 -57.323 1.00 27.79 475 SER B CA 1
ATOM 4814 C C . SER B 1 475 ? -9.216 -28.639 -55.818 1.00 32.53 475 SER B C 1
ATOM 4815 O O . SER B 1 475 ? -10.113 -28.969 -55.026 1.00 29.44 475 SER B O 1
ATOM 4818 N N . ASN B 1 476 ? -8.024 -28.202 -55.404 1.00 22.06 476 ASN B N 1
ATOM 4819 C CA . ASN B 1 476 ? -7.674 -28.117 -53.993 1.00 24.53 476 ASN B CA 1
ATOM 4820 C C . ASN B 1 476 ? -7.804 -26.706 -53.416 1.00 22.81 476 ASN B C 1
ATOM 4821 O O . ASN B 1 476 ? -7.401 -26.484 -52.275 1.00 28.65 476 ASN B O 1
ATOM 4826 N N . VAL B 1 477 ? -8.385 -25.759 -54.153 1.00 20.99 477 VAL B N 1
ATOM 4827 C CA . VAL B 1 477 ? -8.461 -24.382 -53.673 1.00 26.52 477 VAL B CA 1
ATOM 4828 C C . VAL B 1 477 ? -9.279 -24.283 -52.380 1.00 24.61 477 VAL B C 1
ATOM 4829 O O . VAL B 1 477 ? -10.328 -24.915 -52.224 1.00 30.58 477 VAL B O 1
ATOM 4833 N N . ARG B 1 478 ? -8.786 -23.493 -51.434 1.00 22.18 478 ARG B N 1
ATOM 4834 C CA . ARG B 1 478 ? -9.551 -23.182 -50.237 1.00 19.79 478 ARG B CA 1
ATOM 4835 C C . ARG B 1 478 ? -10.584 -22.128 -50.596 1.00 26.11 478 ARG B C 1
ATOM 4836 O O . ARG B 1 478 ? -10.225 -21.071 -51.128 1.00 20.41 478 ARG B O 1
ATOM 4844 N N . LEU B 1 479 ? -11.855 -22.418 -50.304 1.00 19.91 479 LEU B N 1
ATOM 4845 C CA . LEU B 1 479 ? -12.997 -21.619 -50.739 1.00 15.91 479 LEU B CA 1
ATOM 4846 C C . LEU B 1 479 ? -13.738 -21.011 -49.550 1.00 18.41 479 LEU B C 1
ATOM 4847 O O . LEU B 1 479 ? -14.134 -21.726 -48.620 1.00 12.98 479 LEU B O 1
ATOM 4852 N N . TYR B 1 480 ? -13.964 -19.701 -49.598 1.00 19.77 480 TYR B N 1
ATOM 4853 C CA . TYR B 1 480 ? -14.729 -19.007 -48.565 1.00 19.44 480 TYR B CA 1
ATOM 4854 C C . TYR B 1 480 ? -15.931 -18.389 -49.257 1.00 21.61 480 TYR B C 1
ATOM 4855 O O . TYR B 1 480 ? -15.793 -17.416 -50.000 1.00 20.99 480 TYR B O 1
ATOM 4864 N N . LEU B 1 481 ? -17.104 -18.990 -49.061 1.00 12.81 481 LEU B N 1
ATOM 4865 C CA . LEU B 1 481 ? -18.323 -18.521 -49.705 1.00 13.47 481 LEU B CA 1
ATOM 4866 C C . LEU B 1 481 ? -19.047 -17.600 -48.736 1.00 20.81 481 LEU B C 1
ATOM 4867 O O . LEU B 1 481 ? -19.523 -18.047 -47.686 1.00 23.86 481 LEU B O 1
ATOM 4872 N N . ALA B 1 482 ? -19.090 -16.310 -49.066 1.00 15.61 482 ALA B N 1
ATOM 4873 C CA . ALA B 1 482 ? -19.851 -15.317 -48.322 1.00 11.93 482 ALA B CA 1
ATOM 4874 C C . ALA B 1 482 ? -21.013 -14.880 -49.195 1.00 20.24 482 ALA B C 1
ATOM 4875 O O . ALA B 1 482 ? -20.804 -14.384 -50.307 1.00 23.51 482 ALA B O 1
ATOM 4877 N N . SER B 1 483 ? -22.230 -15.063 -48.700 1.00 23.79 483 SER B N 1
ATOM 4878 C CA . SER B 1 483 ? -23.421 -14.842 -49.508 1.00 22.44 483 SER B CA 1
ATOM 4879 C C . SER B 1 483 ? -24.520 -14.181 -48.685 1.00 25.72 483 SER B C 1
ATOM 4880 O O . SER B 1 483 ? -24.791 -14.602 -47.554 1.00 21.27 483 SER B O 1
ATOM 4883 N N . LYS B 1 484 ? -25.150 -13.148 -49.258 1.00 19.81 484 LYS B N 1
ATOM 4884 C CA . LYS B 1 484 ? -26.407 -12.640 -48.733 1.00 19.43 484 LYS B CA 1
ATOM 4885 C C . LYS B 1 484 ? -27.607 -13.344 -49.343 1.00 23.64 484 LYS B C 1
ATOM 4886 O O . LYS B 1 484 ? -28.735 -13.115 -48.895 1.00 30.69 484 LYS B O 1
ATOM 4892 N N . GLY B 1 485 ? -27.392 -14.211 -50.327 1.00 20.90 485 GLY B N 1
ATOM 4893 C CA . GLY B 1 485 ? -28.462 -15.028 -50.857 1.00 20.32 485 GLY B CA 1
ATOM 4894 C C . GLY B 1 485 ? -28.273 -16.512 -50.621 1.00 26.46 485 GLY B C 1
ATOM 4895 O O . GLY B 1 485 ? -27.711 -16.931 -49.602 1.00 26.35 485 GLY B O 1
ATOM 4896 N N . ASN B 1 486 ? -28.765 -17.320 -51.553 1.00 21.22 486 ASN B N 1
ATOM 4897 C CA . ASN B 1 486 ? -28.633 -18.762 -51.469 1.00 20.97 486 ASN B CA 1
ATOM 4898 C C . ASN B 1 486 ? -27.411 -19.218 -52.258 1.00 25.46 486 ASN B C 1
ATOM 4899 O O . ASN B 1 486 ? -26.810 -18.463 -53.027 1.00 21.97 486 ASN B O 1
ATOM 4904 N N . ILE B 1 487 ? -27.021 -20.466 -52.039 1.00 23.77 487 ILE B N 1
ATOM 4905 C CA . ILE B 1 487 ? -26.007 -21.117 -52.856 1.00 25.59 487 ILE B CA 1
ATOM 4906 C C . ILE B 1 487 ? -26.712 -22.145 -53.723 1.00 25.07 487 ILE B C 1
ATOM 4907 O O . ILE B 1 487 ? -27.472 -22.980 -53.209 1.00 24.31 487 ILE B O 1
ATOM 4912 N N . THR B 1 488 ? -26.484 -22.075 -55.032 1.00 16.27 488 THR B N 1
ATOM 4913 C CA . THR B 1 488 ? -27.134 -22.997 -55.958 1.00 29.76 488 THR B CA 1
ATOM 4914 C C . THR B 1 488 ? -26.109 -23.723 -56.820 1.00 29.29 488 THR B C 1
ATOM 4915 O O . THR B 1 488 ? -25.299 -23.088 -57.506 1.00 33.21 488 THR B O 1
ATOM 4919 N N . PHE B 1 489 ? -26.156 -25.051 -56.791 1.00 20.60 489 PHE B N 1
ATOM 4920 C CA . PHE B 1 489 ? -25.309 -25.897 -57.630 1.00 30.83 489 PHE B CA 1
ATOM 4921 C C . PHE B 1 489 ? -26.218 -26.747 -58.509 1.00 30.05 489 PHE B C 1
ATOM 4922 O O . PHE B 1 489 ? -26.509 -27.900 -58.183 1.00 35.65 489 PHE B O 1
ATOM 4930 N N . SER B 1 490 ? -26.662 -26.178 -59.631 1.00 30.36 490 SER B N 1
ATOM 4931 C CA . SER B 1 490 ? -27.476 -26.952 -60.566 1.00 36.58 490 SER B CA 1
ATOM 4932 C C . SER B 1 490 ? -26.643 -27.968 -61.335 1.00 36.53 490 SER B C 1
ATOM 4933 O O . SER B 1 490 ? -27.130 -29.063 -61.636 1.00 31.03 490 SER B O 1
ATOM 4936 N N . ASN B 1 491 ? -25.392 -27.627 -61.643 1.00 31.89 491 ASN B N 1
ATOM 4937 C CA . ASN B 1 491 ? -24.516 -28.422 -62.497 1.00 30.86 491 ASN B CA 1
ATOM 4938 C C . ASN B 1 491 ? -23.247 -28.798 -61.730 1.00 33.44 491 ASN B C 1
ATOM 4939 O O . ASN B 1 491 ? -22.134 -28.448 -62.142 1.00 35.69 491 ASN B O 1
ATOM 4944 N N . PRO B 1 492 ? -23.376 -29.513 -60.602 1.00 36.05 492 PRO B N 1
ATOM 4945 C CA . PRO B 1 492 ? -22.212 -29.657 -59.706 1.00 31.56 492 PRO B CA 1
ATOM 4946 C C . PRO B 1 492 ? -21.020 -30.335 -60.350 1.00 30.03 492 PRO B C 1
ATOM 4947 O O . PRO B 1 492 ? -19.877 -29.957 -60.070 1.00 31.66 492 PRO B O 1
ATOM 4951 N N . THR B 1 493 ? -21.248 -31.317 -61.218 1.00 33.11 493 THR B N 1
ATOM 4952 C CA . THR B 1 493 ? -20.133 -32.017 -61.853 1.00 38.24 493 THR B CA 1
ATOM 4953 C C . THR B 1 493 ? -19.311 -31.125 -62.786 1.00 31.05 493 THR B C 1
ATOM 4954 O O . THR B 1 493 ? -18.193 -31.499 -63.149 1.00 28.15 493 THR B O 1
ATOM 4958 N N . SER B 1 494 ? -19.829 -29.962 -63.178 1.00 29.70 494 SER B N 1
ATOM 4959 C CA . SER B 1 494 ? -19.025 -28.960 -63.866 1.00 34.87 494 SER B CA 1
ATOM 4960 C C . SER B 1 494 ? -17.987 -28.294 -62.956 1.00 39.63 494 SER B C 1
ATOM 4961 O O . SER B 1 494 ? -17.233 -27.428 -63.424 1.00 45.03 494 SER B O 1
ATOM 4964 N N . LEU B 1 495 ? -17.943 -28.650 -61.683 1.00 28.99 495 LEU B N 1
ATOM 4965 C CA . LEU B 1 495 ? -17.042 -27.995 -60.748 1.00 29.99 495 LEU B CA 1
ATOM 4966 C C . LEU B 1 495 ? -15.850 -28.888 -60.466 1.00 32.58 495 LEU B C 1
ATOM 4967 O O . LEU B 1 495 ? -16.026 -30.086 -60.182 1.00 22.91 495 LEU B O 1
ATOM 4972 N N . PRO B 1 496 ? -14.640 -28.333 -60.503 1.00 25.52 496 PRO B N 1
ATOM 4973 C CA . PRO B 1 496 ? -13.459 -29.124 -60.142 1.00 24.73 496 PRO B CA 1
ATOM 4974 C C . PRO B 1 496 ? -13.518 -29.683 -58.737 1.00 27.33 496 PRO B C 1
ATOM 4975 O O . PRO B 1 496 ? -12.830 -30.672 -58.458 1.00 29.01 496 PRO B O 1
ATOM 4979 N N . LEU B 1 497 ? -14.325 -29.097 -57.846 1.00 28.78 497 LEU B N 1
ATOM 4980 C CA . LEU B 1 497 ? -14.505 -29.646 -56.506 1.00 27.62 497 LEU B CA 1
ATOM 4981 C C . LEU B 1 497 ? -15.325 -30.939 -56.476 1.00 29.23 497 LEU B C 1
ATOM 4982 O O . LEU B 1 497 ? -15.398 -31.579 -55.422 1.00 25.04 497 LEU B O 1
ATOM 4987 N N . TYR B 1 498 ? -15.935 -31.348 -57.586 1.00 30.33 498 TYR B N 1
ATOM 4988 C CA . TYR B 1 498 ? -16.773 -32.538 -57.569 1.00 27.99 498 TYR B CA 1
ATOM 4989 C C . TYR B 1 498 ? -15.921 -33.797 -57.631 1.00 25.62 498 TYR B C 1
ATOM 4990 O O . TYR B 1 498 ? -14.949 -33.871 -58.382 1.00 35.09 498 TYR B O 1
ATOM 4999 N N . ASN B 1 499 ? -16.301 -34.791 -56.846 1.00 28.68 499 ASN B N 1
ATOM 5000 C CA . ASN B 1 499 ? -15.553 -36.045 -56.730 1.00 32.90 499 ASN B CA 1
ATOM 5001 C C . ASN B 1 499 ? -16.447 -37.195 -57.187 1.00 35.54 499 ASN B C 1
ATOM 5002 O O . ASN B 1 499 ? -17.372 -37.588 -56.448 1.00 32.22 499 ASN B O 1
ATOM 5007 N N . PRO B 1 500 ? -16.202 -37.789 -58.363 1.00 37.79 500 PRO B N 1
ATOM 5008 C CA . PRO B 1 500 ? -17.127 -38.824 -58.862 1.00 41.94 500 PRO B CA 1
ATOM 5009 C C . PRO B 1 500 ? -17.088 -40.124 -58.068 1.00 35.75 500 PRO B C 1
ATOM 5010 O O . PRO B 1 500 ? -18.083 -40.857 -58.062 1.00 32.01 500 PRO B O 1
ATOM 5014 N N . THR B 1 501 ? -15.981 -40.431 -57.392 1.00 39.04 501 THR B N 1
ATOM 5015 C CA . THR B 1 501 ? -15.935 -41.637 -56.570 1.00 40.24 501 THR B CA 1
ATOM 5016 C C . THR B 1 501 ? -16.866 -41.538 -55.364 1.00 35.93 501 THR B C 1
ATOM 5017 O O . THR B 1 501 ? -17.434 -42.546 -54.938 1.00 47.07 501 THR B O 1
ATOM 5021 N N . THR B 1 502 ? -17.053 -40.348 -54.807 1.00 40.49 502 THR B N 1
ATOM 5022 C CA . THR B 1 502 ? -17.988 -40.177 -53.703 1.00 43.11 502 THR B CA 1
ATOM 5023 C C . THR B 1 502 ? -19.272 -39.468 -54.101 1.00 41.03 502 THR B C 1
ATOM 5024 O O . THR B 1 502 ? -20.240 -39.510 -53.331 1.00 45.36 502 THR B O 1
ATOM 5028 N N . GLY B 1 503 ? -19.312 -38.827 -55.266 1.00 32.75 503 GLY B N 1
ATOM 5029 C CA . GLY B 1 503 ? -20.490 -38.069 -55.649 1.00 35.76 503 GLY B CA 1
ATOM 5030 C C . GLY B 1 503 ? -20.736 -36.859 -54.776 1.00 31.15 503 GLY B C 1
ATOM 5031 O O . GLY B 1 503 ? -21.893 -36.506 -54.515 1.00 32.66 503 GLY B O 1
ATOM 5032 N N . LYS B 1 504 ? -19.674 -36.219 -54.302 1.00 32.08 504 LYS B N 1
ATOM 5033 C CA . LYS B 1 504 ? -19.793 -35.067 -53.426 1.00 33.90 504 LYS B CA 1
ATOM 5034 C C . LYS B 1 504 ? -18.941 -33.925 -53.952 1.00 20.04 504 LYS B C 1
ATOM 5035 O O . LYS B 1 504 ? -17.885 -34.136 -54.547 1.00 24.70 504 LYS B O 1
ATOM 5041 N N . LEU B 1 505 ? -19.420 -32.713 -53.748 1.00 19.63 505 LEU B N 1
ATOM 5042 C CA . LEU B 1 505 ? -18.554 -31.553 -53.856 1.00 27.49 505 LEU B CA 1
ATOM 5043 C C . LEU B 1 505 ? -17.748 -31.439 -52.572 1.00 24.14 505 LEU B C 1
ATOM 5044 O O . LEU B 1 505 ? -18.318 -31.402 -51.482 1.00 35.14 505 LEU B O 1
ATOM 5049 N N . VAL B 1 506 ? -16.433 -31.379 -52.686 1.00 23.43 506 VAL B N 1
ATOM 5050 C CA . VAL B 1 506 ? -15.571 -31.207 -51.525 1.00 26.28 506 VAL B CA 1
ATOM 5051 C C . VAL B 1 506 ? -15.220 -29.725 -51.441 1.00 20.98 506 VAL B C 1
ATOM 5052 O O . VAL B 1 506 ? -14.445 -29.211 -52.255 1.00 24.86 506 VAL B O 1
ATOM 5056 N N . ILE B 1 507 ? -15.830 -29.024 -50.488 1.00 23.28 507 ILE B N 1
ATOM 5057 C CA . ILE B 1 507 ? -15.560 -27.613 -50.229 1.00 20.06 507 ILE B CA 1
ATOM 5058 C C . ILE B 1 507 ? -14.728 -27.525 -48.957 1.00 21.63 507 ILE B C 1
ATOM 5059 O O . ILE B 1 507 ? -15.225 -27.787 -47.851 1.00 20.39 507 ILE B O 1
ATOM 5064 N N . GLU B 1 508 ? -13.469 -27.117 -49.106 1.00 30.54 508 GLU B N 1
ATOM 5065 C CA . GLU B 1 508 ? -12.561 -26.909 -47.979 1.00 29.36 508 GLU B CA 1
ATOM 5066 C C . GLU B 1 508 ? -12.458 -25.410 -47.702 1.00 22.74 508 GLU B C 1
ATOM 5067 O O . GLU B 1 508 ? -11.899 -24.647 -48.504 1.00 23.62 508 GLU B O 1
ATOM 5073 N N . GLY B 1 509 ? -12.995 -24.998 -46.561 1.00 18.81 509 GLY B N 1
ATOM 5074 C CA . GLY B 1 509 ? -12.998 -23.609 -46.170 1.00 14.43 509 GLY B CA 1
ATOM 5075 C C . GLY B 1 509 ? -14.102 -23.338 -45.178 1.00 15.34 509 GLY B C 1
ATOM 5076 O O . GLY B 1 509 ? -14.117 -23.921 -44.087 1.00 13.48 509 GLY B O 1
ATOM 5077 N N . ALA B 1 510 ? -15.035 -22.464 -45.549 1.00 14.74 510 ALA B N 1
ATOM 5078 C CA . ALA B 1 510 ? -16.141 -22.102 -44.674 1.00 16.82 510 ALA B CA 1
ATOM 5079 C C . ALA B 1 510 ? -17.230 -21.440 -45.511 1.00 19.10 510 ALA B C 1
ATOM 5080 O O . ALA B 1 510 ? -17.016 -21.049 -46.660 1.00 19.20 510 ALA B O 1
ATOM 5082 N N . ILE B 1 511 ? -18.406 -21.314 -44.909 1.00 17.71 511 ILE B N 1
ATOM 5083 C CA . ILE B 1 511 ? -19.569 -20.724 -45.545 1.00 12.32 511 ILE B CA 1
ATOM 5084 C C . ILE B 1 511 ? -20.173 -19.733 -44.559 1.00 18.25 511 ILE B C 1
ATOM 5085 O O . ILE B 1 511 ? -20.434 -20.079 -43.402 1.00 20.64 511 ILE B O 1
ATOM 5090 N N . ILE B 1 512 ? -20.353 -18.498 -45.007 1.00 9.06 512 ILE B N 1
ATOM 5091 C CA . ILE B 1 512 ? -20.889 -17.411 -44.205 1.00 12.69 512 ILE B CA 1
ATOM 5092 C C . ILE B 1 512 ? -22.083 -16.863 -44.970 1.00 15.80 512 ILE B C 1
ATOM 5093 O O . ILE B 1 512 ? -21.961 -16.516 -46.153 1.00 16.43 512 ILE B O 1
ATOM 5098 N N . THR B 1 513 ? -23.236 -16.799 -44.321 1.00 14.51 513 THR B N 1
ATOM 5099 C CA . THR B 1 513 ? -24.437 -16.350 -45.006 1.00 15.22 513 THR B CA 1
ATOM 5100 C C . THR B 1 513 ? -25.113 -15.266 -44.185 1.00 18.06 513 THR B C 1
ATOM 5101 O O . THR B 1 513 ? -25.161 -15.341 -42.951 1.00 14.23 513 THR B O 1
ATOM 5105 N N . LEU B 1 514 ? -25.635 -14.257 -44.893 1.00 14.91 514 LEU B N 1
ATOM 5106 C CA . LEU B 1 514 ? -26.025 -12.994 -44.289 1.00 21.49 514 LEU B CA 1
ATOM 5107 C C . LEU B 1 514 ? -27.503 -12.650 -44.433 1.00 28.24 514 LEU B C 1
ATOM 5108 O O . LEU B 1 514 ? -27.972 -11.709 -43.769 1.00 27.32 514 LEU B O 1
ATOM 5113 N N . GLY B 1 515 ? -28.246 -13.361 -45.271 1.00 19.75 515 GLY B N 1
ATOM 5114 C CA . GLY B 1 515 ? -29.657 -13.098 -45.386 1.00 19.54 515 GLY B CA 1
ATOM 5115 C C . GLY B 1 515 ? -30.446 -13.801 -44.322 1.00 26.17 515 GLY B C 1
ATOM 5116 O O . GLY B 1 515 ? -29.957 -14.681 -43.612 1.00 33.26 515 GLY B O 1
ATOM 5117 N N . SER B 1 516 ? -31.706 -13.395 -44.199 1.00 30.96 516 SER B N 1
ATOM 5118 C CA . SER B 1 516 ? -32.589 -14.059 -43.251 1.00 31.10 516 SER B CA 1
ATOM 5119 C C . SER B 1 516 ? -32.892 -15.499 -43.669 1.00 36.48 516 SER B C 1
ATOM 5120 O O . SER B 1 516 ? -33.286 -16.320 -42.828 1.00 31.89 516 SER B O 1
ATOM 5123 N N . THR B 1 517 ? -32.690 -15.834 -44.936 1.00 29.92 517 THR B N 1
ATOM 5124 C CA . THR B 1 517 ? -32.858 -17.194 -45.410 1.00 25.98 517 THR B CA 1
ATOM 5125 C C . THR B 1 517 ? -31.567 -17.663 -46.065 1.00 27.89 517 THR B C 1
ATOM 5126 O O . THR B 1 517 ? -30.938 -16.913 -46.815 1.00 29.45 517 THR B O 1
ATOM 5130 N N . PHE B 1 518 ? -31.153 -18.895 -45.769 1.00 19.49 518 PHE B N 1
ATOM 5131 C CA . PHE B 1 518 ? -30.076 -19.512 -46.525 1.00 19.12 518 PHE B CA 1
ATOM 5132 C C . PHE B 1 518 ? -30.469 -20.934 -46.879 1.00 20.32 518 PHE B C 1
ATOM 5133 O O . PHE B 1 518 ? -30.791 -21.726 -45.995 1.00 24.08 518 PHE B O 1
ATOM 5141 N N . ASN B 1 519 ? -30.451 -21.240 -48.176 1.00 24.75 519 ASN B N 1
ATOM 5142 C CA . ASN B 1 519 ? -30.705 -22.566 -48.726 1.00 23.23 519 ASN B CA 1
ATOM 5143 C C . ASN B 1 519 ? -29.499 -22.985 -49.547 1.00 21.87 519 ASN B C 1
ATOM 5144 O O . ASN B 1 519 ? -28.981 -22.187 -50.333 1.00 21.56 519 ASN B O 1
ATOM 5149 N N . ILE B 1 520 ? -29.056 -24.223 -49.379 1.00 22.29 520 ILE B N 1
ATOM 5150 C CA . ILE B 1 520 ? -28.155 -24.848 -50.338 1.00 23.65 520 ILE B CA 1
ATOM 5151 C C . ILE B 1 520 ? -29.025 -25.687 -51.261 1.00 27.75 520 ILE B C 1
ATOM 5152 O O . ILE B 1 520 ? -29.660 -26.655 -50.822 1.00 23.74 520 ILE B O 1
ATOM 5157 N N . ASN B 1 521 ? -29.086 -25.286 -52.530 1.00 21.70 521 ASN B N 1
ATOM 5158 C CA . ASN B 1 521 ? -29.846 -25.991 -53.554 1.00 26.18 521 ASN B CA 1
ATOM 5159 C C . ASN B 1 521 ? -28.887 -26.727 -54.485 1.00 28.09 521 ASN B C 1
ATOM 5160 O O . ASN B 1 521 ? -27.944 -26.125 -55.017 1.00 27.36 521 ASN B O 1
ATOM 5165 N N . ILE B 1 522 ? -29.127 -28.023 -54.687 1.00 26.85 522 ILE B N 1
ATOM 5166 C CA . ILE B 1 522 ? -28.189 -28.866 -55.417 1.00 21.90 522 ILE B CA 1
ATOM 5167 C C . ILE B 1 522 ? -28.933 -30.029 -56.064 1.00 33.58 522 ILE B C 1
ATOM 5168 O O . ILE B 1 522 ? -29.969 -30.481 -55.566 1.00 33.71 522 ILE B O 1
ATOM 5173 N N . SER B 1 523 ? -28.393 -30.512 -57.191 1.00 36.46 523 SER B N 1
ATOM 5174 C CA . SER B 1 523 ? -28.967 -31.619 -57.955 1.00 30.29 523 SER B CA 1
ATOM 5175 C C . SER B 1 523 ? -27.906 -32.680 -58.210 1.00 29.43 523 SER B C 1
ATOM 5176 O O . SER B 1 523 ? -26.915 -32.416 -58.898 1.00 30.89 523 SER B O 1
ATOM 5179 N N . GLY B 1 524 ? -28.130 -33.882 -57.686 1.00 34.11 524 GLY B N 1
ATOM 5180 C CA . GLY B 1 524 ? -27.284 -35.014 -58.024 1.00 37.46 524 GLY B CA 1
ATOM 5181 C C . GLY B 1 524 ? -25.882 -34.968 -57.465 1.00 34.65 524 GLY B C 1
ATOM 5182 O O . GLY B 1 524 ? -24.947 -35.472 -58.098 1.00 34.82 524 GLY B O 1
ATOM 5183 N N . ALA B 1 525 ? -25.711 -34.372 -56.292 1.00 38.53 525 ALA B N 1
ATOM 5184 C CA . ALA B 1 525 ? -24.449 -34.356 -55.572 1.00 34.39 525 ALA B CA 1
ATOM 5185 C C . ALA B 1 525 ? -24.742 -33.901 -54.158 1.00 30.14 525 ALA B C 1
ATOM 5186 O O . ALA B 1 525 ? -25.676 -33.130 -53.928 1.00 29.80 525 ALA B O 1
ATOM 5188 N N . GLY B 1 526 ? -23.956 -34.408 -53.210 1.00 35.67 526 GLY B N 1
ATOM 5189 C CA . GLY B 1 526 ? -23.950 -33.887 -51.865 1.00 30.57 526 GLY B CA 1
ATOM 5190 C C . GLY B 1 526 ? -22.767 -32.956 -51.651 1.00 27.33 526 GLY B C 1
ATOM 5191 O O . GLY B 1 526 ? -21.990 -32.664 -52.558 1.00 20.63 526 GLY B O 1
ATOM 5192 N N . ILE B 1 527 ? -22.636 -32.495 -50.412 1.00 26.01 527 ILE B N 1
ATOM 5193 C CA . ILE B 1 527 ? -21.550 -31.606 -50.027 1.00 25.71 527 ILE B CA 1
ATOM 5194 C C . ILE B 1 527 ? -20.733 -32.274 -48.931 1.00 23.31 527 ILE B C 1
ATOM 5195 O O . ILE B 1 527 ? -21.282 -32.935 -48.037 1.00 22.82 527 ILE B O 1
ATOM 5200 N N . GLU B 1 528 ? -19.419 -32.116 -49.020 1.00 19.22 528 GLU B N 1
ATOM 5201 C CA . GLU B 1 528 ? -18.507 -32.332 -47.903 1.00 22.69 528 GLU B CA 1
ATOM 5202 C C . GLU B 1 528 ? -17.842 -30.992 -47.633 1.00 23.40 528 GLU B C 1
ATOM 5203 O O . GLU B 1 528 ? -17.004 -30.543 -48.421 1.00 25.49 528 GLU B O 1
ATOM 5209 N N . LEU B 1 529 ? -18.258 -30.330 -46.559 1.00 23.06 529 LEU B N 1
ATOM 5210 C CA . LEU B 1 529 ? -17.648 -29.080 -46.125 1.00 18.86 529 LEU B CA 1
ATOM 5211 C C . LEU B 1 529 ? -16.574 -29.398 -45.090 1.00 22.49 529 LEU B C 1
ATOM 5212 O O . LEU B 1 529 ? -16.871 -29.949 -44.020 1.00 20.49 529 LEU B O 1
ATOM 5217 N N . ILE B 1 530 ? -15.330 -29.064 -45.402 1.00 18.22 530 ILE B N 1
ATOM 5218 C CA . ILE B 1 530 ? -14.216 -29.367 -44.516 1.00 19.38 530 ILE B CA 1
ATOM 5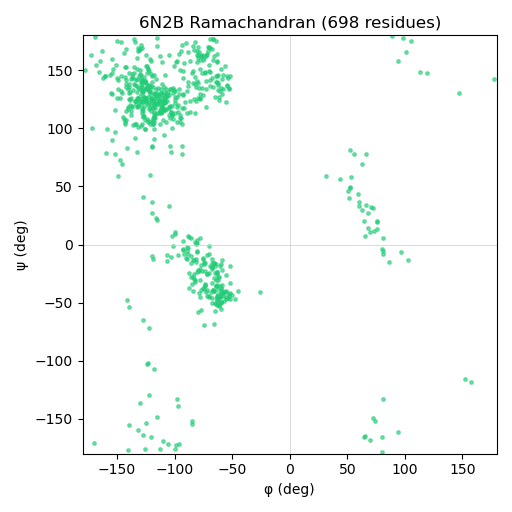219 C C . ILE B 1 530 ? -13.679 -28.038 -44.006 1.00 20.91 530 ILE B C 1
ATOM 5220 O O . ILE B 1 530 ? -13.163 -27.223 -44.784 1.00 22.75 530 ILE B O 1
ATOM 5225 N N . TYR B 1 531 ? -13.807 -27.810 -42.698 1.00 17.95 531 TYR B N 1
ATOM 5226 C CA . TYR B 1 531 ? -13.432 -26.522 -42.132 1.00 20.12 531 TYR B CA 1
ATOM 5227 C C . TYR B 1 531 ? -11.940 -26.277 -42.278 1.00 23.05 531 TYR B C 1
ATOM 5228 O O . TYR B 1 531 ? -11.124 -27.094 -41.842 1.00 26.05 531 TYR B O 1
ATOM 5237 N N . LYS B 1 532 ? -11.585 -25.134 -42.862 1.00 16.70 532 LYS B N 1
ATOM 5238 C CA . LYS B 1 532 ? -10.208 -24.655 -42.878 1.00 21.14 532 LYS B CA 1
ATOM 5239 C C . LYS B 1 532 ? -10.186 -23.185 -42.468 1.00 25.02 532 LYS B C 1
ATOM 5240 O O . LYS B 1 532 ? -10.762 -22.334 -43.159 1.00 21.47 532 LYS B O 1
ATOM 5246 N N . ARG B 1 533 ? -9.512 -22.876 -41.360 1.00 22.37 533 ARG B N 1
ATOM 5247 C CA . ARG B 1 533 ? -9.381 -21.476 -40.976 1.00 25.15 533 ARG B CA 1
ATOM 5248 C C . ARG B 1 533 ? -8.656 -20.683 -42.061 1.00 20.29 533 ARG B C 1
ATOM 5249 O O . ARG B 1 533 ? -7.604 -21.091 -42.565 1.00 22.34 533 ARG B O 1
ATOM 5257 N N . ALA B 1 534 ? -9.225 -19.539 -42.407 1.00 18.89 534 ALA B N 1
ATOM 5258 C CA . ALA B 1 534 ? -8.656 -18.693 -43.437 1.00 19.44 534 ALA B CA 1
ATOM 5259 C C . ALA B 1 534 ? -7.315 -18.096 -42.998 1.00 21.36 534 ALA B C 1
ATOM 5260 O O . ALA B 1 534 ? -7.115 -17.755 -41.831 1.00 20.83 534 ALA B O 1
ATOM 5262 N N . GLY B 1 535 ? -6.392 -17.975 -43.947 1.00 20.49 535 GLY B N 1
ATOM 5263 C CA . GLY B 1 535 ? -5.182 -17.212 -43.740 1.00 18.01 535 GLY B CA 1
ATOM 5264 C C . GLY B 1 535 ? -5.455 -15.719 -43.579 1.00 31.02 535 GLY B C 1
ATOM 5265 O O . GLY B 1 535 ? -6.584 -15.230 -43.693 1.00 24.29 535 GLY B O 1
ATOM 5266 N N . SER B 1 536 ? -4.364 -14.983 -43.319 1.00 30.11 536 SER B N 1
ATOM 5267 C CA . SER B 1 536 ? -4.473 -13.587 -42.900 1.00 21.14 536 SER B CA 1
ATOM 5268 C C . SER B 1 536 ? -5.182 -12.745 -43.939 1.00 19.15 536 SER B C 1
ATOM 5269 O O . SER B 1 536 ? -6.040 -11.922 -43.601 1.00 24.00 536 SER B O 1
ATOM 5272 N N . THR B 1 537 ? -4.825 -12.930 -45.210 1.00 20.96 537 THR B N 1
ATOM 5273 C CA . THR B 1 537 ? -5.333 -12.070 -46.277 1.00 25.98 537 THR B CA 1
ATOM 5274 C C . THR B 1 537 ? -6.843 -12.215 -46.435 1.00 23.67 537 THR B C 1
ATOM 5275 O O . THR B 1 537 ? -7.577 -11.216 -46.446 1.00 20.02 537 THR B O 1
ATOM 5279 N N . ILE B 1 538 ? -7.321 -13.459 -46.554 1.00 17.18 538 ILE B N 1
ATOM 5280 C CA . ILE B 1 538 ? -8.753 -13.711 -46.658 1.00 19.88 538 ILE B CA 1
ATOM 5281 C C . ILE B 1 538 ? -9.464 -13.238 -45.401 1.00 24.27 538 ILE B C 1
ATOM 5282 O O . ILE B 1 538 ? -10.546 -12.634 -45.466 1.00 20.66 538 ILE B O 1
ATOM 5287 N N . GLU B 1 539 ? -8.881 -13.520 -44.236 1.00 21.43 539 GLU B N 1
ATOM 5288 C CA . GLU B 1 539 ? -9.513 -13.098 -42.995 1.00 28.73 539 GLU B CA 1
ATOM 5289 C C . GLU B 1 539 ? -9.629 -11.580 -42.927 1.00 24.49 539 GLU B C 1
ATOM 5290 O O . GLU B 1 539 ? -10.688 -11.050 -42.567 1.00 26.81 539 GLU B O 1
ATOM 5296 N N . SER B 1 540 ? -8.563 -10.862 -43.292 1.00 20.16 540 SER B N 1
ATOM 5297 C CA . SER B 1 540 ? -8.627 -9.399 -43.316 1.00 29.96 540 SER B CA 1
ATOM 5298 C C . SER B 1 540 ? -9.732 -8.893 -44.252 1.00 26.03 540 SER B C 1
ATOM 5299 O O . SER B 1 540 ? -10.441 -7.926 -43.928 1.00 15.09 540 SER B O 1
ATOM 5302 N N . SER B 1 541 ? -9.888 -9.534 -45.417 1.00 22.17 541 SER B N 1
ATOM 5303 C CA . SER B 1 541 ? -10.952 -9.167 -46.349 1.00 20.80 541 SER B CA 1
ATOM 5304 C C . SER B 1 541 ? -12.332 -9.393 -45.735 1.00 22.38 541 SER B C 1
ATOM 5305 O O . SER B 1 541 ? -13.187 -8.493 -45.741 1.00 17.08 541 SER B O 1
ATOM 5308 N N . ILE B 1 542 ? -12.575 -10.599 -45.213 1.00 18.77 542 ILE B N 1
ATOM 5309 C CA . ILE B 1 542 ? -13.873 -10.870 -44.605 1.00 19.98 542 ILE B CA 1
ATOM 5310 C C . ILE B 1 542 ? -14.165 -9.847 -43.517 1.00 23.14 542 ILE B C 1
ATOM 5311 O O . ILE B 1 542 ? -15.252 -9.251 -43.481 1.00 22.44 542 ILE B O 1
ATOM 5316 N N . THR B 1 543 ? -13.174 -9.564 -42.668 1.00 17.34 543 THR B N 1
ATOM 5317 C CA . THR B 1 543 ? -13.387 -8.652 -41.552 1.00 17.34 543 THR B CA 1
ATOM 5318 C C . THR B 1 543 ? -13.840 -7.274 -42.020 1.00 21.91 543 THR B C 1
ATOM 5319 O O . THR B 1 543 ? -14.705 -6.651 -41.392 1.00 22.19 543 THR B O 1
ATOM 5323 N N . SER B 1 544 ? -13.278 -6.781 -43.122 1.00 22.74 544 SER B N 1
ATOM 5324 C CA . SER B 1 544 ? -13.601 -5.425 -43.546 1.00 18.62 544 SER B CA 1
ATOM 5325 C C . SER B 1 544 ? -14.859 -5.375 -44.390 1.00 15.96 544 SER B C 1
ATOM 5326 O O . SER B 1 544 ? -15.562 -4.359 -44.387 1.00 17.12 544 SER B O 1
ATOM 5329 N N . THR B 1 545 ? -15.166 -6.456 -45.098 1.00 14.75 545 THR B N 1
ATOM 5330 C CA . THR B 1 545 ? -16.379 -6.486 -45.902 1.00 18.16 545 THR B CA 1
ATOM 5331 C C . THR B 1 545 ? -17.622 -6.590 -45.022 1.00 20.03 545 THR B C 1
ATOM 5332 O O . THR B 1 545 ? -18.654 -5.971 -45.307 1.00 19.82 545 THR B O 1
ATOM 5336 N N . LEU B 1 546 ? -17.541 -7.382 -43.960 1.00 19.55 546 LEU B N 1
ATOM 5337 C CA . LEU B 1 546 ? -18.631 -7.557 -43.019 1.00 16.92 546 LEU B CA 1
ATOM 5338 C C . LEU B 1 546 ? -18.579 -6.527 -41.905 1.00 18.60 546 LEU B C 1
ATOM 5339 O O . LEU B 1 546 ? -19.522 -6.443 -41.110 1.00 22.36 546 LEU B O 1
ATOM 5344 N N . ASN B 1 547 ? -17.508 -5.741 -41.841 1.00 13.94 547 ASN B N 1
ATOM 5345 C CA . ASN B 1 547 ? -17.305 -4.785 -40.760 1.00 17.11 547 ASN B CA 1
ATOM 5346 C C . ASN B 1 547 ? -17.272 -5.492 -39.413 1.00 17.23 547 ASN B C 1
ATOM 5347 O O . ASN B 1 547 ? -17.842 -5.023 -38.427 1.00 19.67 547 ASN B O 1
ATOM 5352 N N . TYR B 1 548 ? -16.557 -6.616 -39.374 1.00 20.35 548 TYR B N 1
ATOM 5353 C CA . TYR B 1 548 ? -16.505 -7.471 -38.202 1.00 18.71 548 TYR B CA 1
ATOM 5354 C C . TYR B 1 548 ? -15.554 -6.906 -37.148 1.00 18.17 548 TYR B C 1
ATOM 5355 O O . TYR B 1 548 ? -14.436 -6.485 -37.454 1.00 15.78 548 TYR B O 1
ATOM 5364 N N . ILE B 1 549 ? -15.994 -6.904 -35.900 1.00 16.40 549 ILE B N 1
ATOM 5365 C CA . ILE B 1 549 ? -15.135 -6.566 -34.774 1.00 19.72 549 ILE B CA 1
ATOM 5366 C C . ILE B 1 549 ? -15.115 -7.769 -33.835 1.00 22.33 549 ILE B C 1
ATOM 5367 O O . ILE B 1 549 ? -16.162 -8.150 -33.297 1.00 17.44 549 ILE B O 1
ATOM 5372 N N . PRO B 1 550 ? -13.973 -8.428 -33.645 1.00 24.44 550 PRO B N 1
ATOM 5373 C CA . PRO B 1 550 ? -13.900 -9.533 -32.687 1.00 19.57 550 PRO B CA 1
ATOM 5374 C C . PRO B 1 550 ? -14.385 -9.082 -31.324 1.00 19.61 550 PRO B C 1
ATOM 5375 O O . PRO B 1 550 ? -14.192 -7.917 -30.938 1.00 22.38 550 PRO B O 1
ATOM 5379 N N . PRO B 1 551 ? -15.043 -9.959 -30.583 1.00 22.54 551 PRO B N 1
ATOM 5380 C CA . PRO B 1 551 ? -15.581 -9.575 -29.287 1.00 23.79 551 PRO B CA 1
ATOM 5381 C C . PRO B 1 551 ? -14.463 -9.194 -28.334 1.00 28.49 551 PRO B C 1
ATOM 5382 O O . PRO B 1 551 ? -13.300 -9.589 -28.525 1.00 20.88 551 PRO B O 1
ATOM 5386 N N . PRO B 1 552 ? -14.779 -8.418 -27.301 1.00 26.51 552 PRO B N 1
ATOM 5387 C CA . PRO B 1 552 ? -13.734 -7.906 -26.414 1.00 36.46 552 PRO B CA 1
ATOM 5388 C C . PRO B 1 552 ? -12.897 -9.003 -25.764 1.00 38.74 552 PRO B C 1
ATOM 5389 O O . PRO B 1 552 ? -13.403 -10.067 -25.390 1.00 28.52 552 PRO B O 1
ATOM 5393 N N A ARG B 1 553 ? -11.597 -8.725 -25.685 0.56 45.71 553 ARG B N 1
ATOM 5394 N N B ARG B 1 553 ? -11.598 -8.715 -25.653 0.44 44.87 553 ARG B N 1
ATOM 5395 C CA A ARG B 1 553 ? -10.594 -9.408 -24.858 0.56 47.89 553 ARG B CA 1
ATOM 5396 C CA B ARG B 1 553 ? -10.573 -9.494 -24.938 0.44 47.77 553 ARG B CA 1
ATOM 5397 C C A ARG B 1 553 ? -11.033 -10.713 -24.159 0.56 46.20 553 ARG B C 1
ATOM 5398 C C B ARG B 1 553 ? -11.028 -10.821 -24.301 0.44 46.00 553 ARG B C 1
ATOM 5399 O O A ARG B 1 553 ? -11.538 -10.712 -23.026 0.56 45.79 553 ARG B O 1
ATOM 5400 O O B ARG B 1 553 ? -11.427 -10.875 -23.130 0.44 45.78 553 ARG B O 1
#

Foldseek 3Di:
DDPLFPLQAQEAAAAEEEEEEFAEEEGGEAEHAAEAEYAYLYEYHHHAEYAYNHAEYEYEEFQYEYEYNHEYEAAAEYEDDEYDLVGHYEAHHEEYEHEAHEYAFADPYAYEYQEYEYNYEHEFEPQHEYEHNAEYEYQEYEYAHNGEYEDDANHEYEYQEYEYYHAYEYEYEDNYEYEYQYYYYDNYYYDYDYYYYHHVPDDDDDDDDVNVVSVVDDSLVQFAADAWDADCQFQRQKDKDWDVVDVPTEMEIEGAAEEEDNSVQRRVCRVPVHQALPYAYEYEYAEEYEYAPVVPHSQQDPVQQEREHEAHYYYYHNDYYYYYPRGHYYYYHDRDDDSRVVVVCVNGVGHRDD/DPVLPPLLAQAAEAAEDEEAEQAEEEGGEHEHAAEYEYPYLYEYHPYAEYAYNYAEYEYDEFNYEYAHEHEYEAAAEYEYPAYDPVGAYEAHHAEYEHEAREYAFADPYAHEYQEYEYNYEYEFEPQYEYEHNAEYEYQEYEFAHNGEYEDDAHHEYEYQEYYYAHAGEYEYEHNYEYEYQYYYYDHYYYDYDDYYYHRVPDDDDDDDVVNVVSNPDDSVVQFDADQQDADCQFQRQKDKDWDVVDVVIEMEIEGSAEEEPVSVQRRCCRVPVHQALPYAYEYEYQEEYEYAPVVVHSQADVVQQEREHEDHYYYYHNDYYYHYDRGYYYRYHDRDDDRRVVVVCVNRVGDRDDD

Organism: Caldicellulosiruptor acetigenus (strain ATCC 700853 / DSM 12137 / I77R1B) (NCBI:txid632335)

Nearest PDB structures (foldseek):
  6n2b-assembly1_A  TM=1.003E+00  e=6.487E-62  Caldicellulosiruptor acetigenus I77R1B
  4wa0-assembly1_A  TM=8.458E-01  e=4.092E-23  Caldicellulosiruptor kronotskyensis 2002
  6n2c-assembly2_B  TM=6.703E-01  e=1.805E-08  Caldicellulosiruptor hydrothermalis 108
  6n2c-assembly1_A  TM=5.978E-01  e=6.678E-08  Caldicellulosiruptor hydrothermalis 108
  6n2b-assembly1_A  TM=9.994E-01  e=1.845E-55  Caldicellulosiruptor acetigenus I77R1B

B-factor: mean 28.56, std 10.53, range [6.71, 103.55]